Protein AF-0000000087293872 (afdb_homodimer)

Solvent-accessible surface area (backbone atoms only — not comparable to full-atom values): 25822 Å² total; per-residue (Å²): 123,58,27,31,21,39,84,85,69,50,73,40,46,47,68,61,44,57,66,62,68,70,54,38,38,91,85,80,59,54,53,79,64,70,39,76,33,61,66,57,31,50,47,53,62,64,42,61,41,71,44,91,32,37,90,57,72,36,78,54,67,32,31,65,87,52,37,61,60,46,61,48,64,41,80,36,49,49,28,34,50,84,54,85,92,64,75,51,65,32,43,70,72,58,43,56,52,46,38,36,72,76,66,63,32,46,77,46,76,43,51,72,75,38,78,47,78,50,42,74,77,50,65,46,41,35,33,33,71,80,80,57,52,37,32,34,75,47,68,45,82,44,66,72,22,42,28,39,37,50,35,30,56,35,36,82,56,50,76,92,75,57,35,36,35,34,44,29,43,50,70,55,95,54,96,64,50,40,34,42,36,32,35,35,62,43,46,77,38,22,32,83,78,49,80,70,76,75,75,60,59,51,46,50,44,33,70,67,36,71,79,39,87,69,32,44,29,37,38,31,43,34,52,70,89,63,76,75,75,82,123,124,58,26,32,22,40,85,86,68,50,74,41,45,48,67,61,45,58,67,63,68,68,53,39,37,90,86,77,58,53,53,78,64,71,39,77,32,61,65,58,30,50,47,53,63,63,42,60,41,70,44,90,32,36,90,56,71,35,78,53,65,33,32,65,87,52,37,61,60,45,62,47,62,42,82,36,49,48,29,34,49,84,54,84,91,65,74,50,65,32,44,72,73,58,42,54,53,45,38,37,72,77,68,64,32,46,76,46,75,41,50,70,76,38,76,46,78,47,42,72,77,51,64,45,41,34,34,33,72,79,80,57,51,38,31,36,75,48,68,46,82,42,67,73,22,42,28,38,37,51,34,29,56,34,36,83,55,51,77,92,73,57,36,37,33,36,42,29,43,50,72,56,93,54,96,64,50,42,34,44,35,32,35,35,61,42,46,77,38,21,33,81,79,49,82,71,74,74,74,61,58,52,45,50,45,34,71,66,35,72,80,40,87,70,32,44,31,36,39,31,43,35,49,70,90,64,76,76,74,81,123

Organism: Triticum turgidum subsp. durum (NCBI:txid4567)

Sequence (462 aa):
MACVQCPFAHVTCSRCHEEVGDNRCSCCGSGNGYGRNRVVEEFLGRIRFSCRNKVHACEAFLPHHEMREHEQTCRHEPIFCPVPQCGFASRAVALTTHLTLRHHWDTIRFHYDENFRASALTSTIFQSRDDGELFFLDCFSEGRGIALSMICIRPENAREQEFVYELKTPVGNGDRRPWLQMQSTARNTSLRHGLGEKEKVFLLVPKDLPGTEDGNVEVCIRKLGHQRDSVMACVQCPFAHVTCSRCHEEVGDNRCSCCGSGNGYGRNRVVEEFLGRIRFSCRNKVHACEAFLPHHEMREHEQTCRHEPIFCPVPQCGFASRAVALTTHLTLRHHWDTIRFHYDENFRASALTSTIFQSRDDGELFFLDCFSEGRGIALSMICIRPENAREQEFVYELKTPVGNGDRRPWLQMQSTARNTSLRHGLGEKEKVFLLVPKDLPGTEDGNVEVCIRKLGHQRDSV

Radius of gyration: 37.44 Å; Cα contacts (8 Å, |Δi|>4): 923; chains: 2; bounding box: 54×128×73 Å

Nearest PDB structures (foldseek):
  4i7d-assembly1_A  TM=5.547E-01  e=1.057E-09  Homo sapiens
  4x3g-assembly1_A  TM=5.478E-01  e=9.993E-10  Homo sapiens
  4i7c-assembly1_A  TM=5.630E-01  e=1.484E-09  Homo sapiens
  4i7b-assembly2_C  TM=5.675E-01  e=1.484E-09  Homo sapiens
  5yc1-assembly1_B  TM=4.452E-01  e=7.503E-02  Homo sapiens

Foldseek 3Di:
DWWKADPVGDIDHPVVCVVVPQCADPVPRHRDDIDTDVVVVVVLQVQWDFAPLVVQVGPDTHRPVVNVVCNLPPQFQWFAAQDPPPRDITGLVVNVVCCCPVVVAAEAEDAAQDKDKDAPVGRYWYAYPVPGWIKTWDWDDDPQFIWTAMATADGPSDDDWKKKKKKKADDDDDPPADIDMDIDIHHYDSCNVHPPDDDPDTDTDGPPRPRCVRRMIMMHMHTPPDDPPPD/DWWKADPVGDIDHPVVCVVVPQCADPVPRHRDDIDTDVVVVVVLQVQWDFAPLVVQVGGDTHRPVVNVVCNLPPQFQWFAAQDPPPRDITHLVVNVVCCCPVVVAAEAEDAAQDKDKDAPVGRYWYAYPVPGWIKTWDWDDDPQFIWTAMATADGPSDDDWKKKKKKKADDDDDPPADIDMDIDIHHYDSCNVHPPDDDPDTDTDGPPRPRCVRRMIMMHMHTPPDDPPPD

pLDDT: mean 87.46, std 10.84, range [32.12, 98.31]

InterPro domains:
  IPR013010 Zinc finger, SIAH-type [PS51081] (46-104)
  IPR013083 Zinc finger, RING/FYVE/PHD-type [G3DSA:3.30.40.10] (44-99)
  IPR044286 E3 ubiquitin-protein ligase SINA-like, plant [PTHR46632] (4-224)

Structure (mmCIF, N/CA/C/O backbone):
data_AF-0000000087293872-model_v1
#
loop_
_entity.id
_entity.type
_entity.pdbx_description
1 polymer 'SIAH-type domain-containing protein'
#
loop_
_atom_site.group_PDB
_atom_site.id
_atom_site.type_symbol
_atom_site.label_atom_id
_atom_site.label_alt_id
_atom_site.label_comp_id
_atom_site.label_asym_id
_atom_site.label_entity_id
_atom_site.label_seq_id
_atom_site.pdbx_PDB_ins_code
_atom_site.Cartn_x
_atom_site.Cartn_y
_atom_site.Cartn_z
_atom_site.occupancy
_atom_site.B_iso_or_equiv
_atom_site.auth_seq_id
_atom_site.auth_comp_id
_atom_site.auth_asym_id
_atom_site.auth_atom_id
_atom_site.pdbx_PDB_model_num
ATOM 1 N N . MET A 1 1 ? 10.641 50.812 19.375 1 60.75 1 MET A N 1
ATOM 2 C CA . MET A 1 1 ? 11.211 51.25 18.109 1 60.75 1 MET A CA 1
ATOM 3 C C . MET A 1 1 ? 11.539 52.719 18.141 1 60.75 1 MET A C 1
ATOM 5 O O . MET A 1 1 ? 10.719 53.531 18.562 1 60.75 1 MET A O 1
ATOM 9 N N . ALA A 1 2 ? 12.742 53.125 17.984 1 76.12 2 ALA A N 1
ATOM 10 C CA . ALA A 1 2 ? 13.141 54.531 17.953 1 76.12 2 ALA A CA 1
ATOM 11 C C . ALA A 1 2 ? 12.859 55.156 16.594 1 76.12 2 ALA A C 1
ATOM 13 O O . ALA A 1 2 ? 12.992 54.5 15.562 1 76.12 2 ALA A O 1
ATOM 14 N N . CYS A 1 3 ? 12.18 56.25 16.609 1 80.75 3 CYS A N 1
ATOM 15 C CA . CYS A 1 3 ? 11.922 57.031 15.406 1 80.75 3 CYS A CA 1
ATOM 16 C C . CYS A 1 3 ? 12.828 58.25 15.344 1 80.75 3 CYS A C 1
ATOM 18 O O . CYS A 1 3 ? 13.055 58.906 16.359 1 80.75 3 CYS A O 1
ATOM 20 N N . VAL A 1 4 ? 13.445 58.438 14.18 1 80.94 4 VAL A N 1
ATOM 21 C CA . VAL A 1 4 ? 14.305 59.594 13.969 1 80.94 4 VAL A CA 1
ATOM 22 C C . VAL A 1 4 ? 13.633 60.562 12.984 1 80.94 4 VAL A C 1
ATOM 24 O O . VAL A 1 4 ? 12.828 60.156 12.148 1 80.94 4 VAL A O 1
ATOM 27 N N . GLN A 1 5 ? 13.836 61.75 13.281 1 84 5 GLN A N 1
ATOM 28 C CA . GLN A 1 5 ? 13.266 62.812 12.461 1 84 5 GLN A CA 1
ATOM 29 C C . GLN A 1 5 ? 14.352 63.75 11.914 1 84 5 GLN A C 1
ATOM 31 O O . GLN A 1 5 ? 15.289 64.125 12.633 1 84 5 GLN A O 1
ATOM 36 N N . CYS A 1 6 ? 14.242 63.969 10.641 1 81.12 6 CYS A N 1
ATOM 37 C CA . CYS A 1 6 ? 15.172 64.938 10.055 1 81.12 6 CYS A CA 1
ATOM 38 C C . CYS A 1 6 ? 14.727 66.375 10.344 1 81.12 6 CYS A C 1
ATOM 40 O O . CYS A 1 6 ? 13.633 66.562 10.875 1 81.12 6 CYS A O 1
ATOM 42 N N . PRO A 1 7 ? 15.484 67.438 10.07 1 81.69 7 PRO A N 1
ATOM 43 C CA . PRO A 1 7 ? 15.164 68.875 10.391 1 81.69 7 PRO A CA 1
ATOM 44 C C . PRO A 1 7 ? 13.914 69.375 9.672 1 81.69 7 PRO A C 1
ATOM 46 O O . PRO A 1 7 ? 13.312 70.312 10.086 1 81.69 7 PRO A O 1
ATOM 49 N N . PHE A 1 8 ? 13.539 68.562 8.625 1 79.69 8 PHE A N 1
ATOM 50 C CA . PHE A 1 8 ? 12.359 69 7.875 1 79.69 8 PHE A CA 1
ATOM 51 C C . PHE A 1 8 ? 11.141 68.188 8.289 1 79.69 8 PHE A C 1
ATOM 53 O O . PHE A 1 8 ? 10.148 68.125 7.562 1 79.69 8 PHE A O 1
ATOM 60 N N . ALA A 1 9 ? 11.242 67.438 9.398 1 80.38 9 ALA A N 1
ATOM 61 C CA . ALA A 1 9 ? 10.148 66.812 10.133 1 80.38 9 ALA A CA 1
ATOM 62 C C . ALA A 1 9 ? 9.75 65.438 9.492 1 80.38 9 ALA A C 1
ATOM 64 O O . ALA A 1 9 ? 8.648 64.938 9.727 1 80.38 9 ALA A O 1
ATOM 65 N N . HIS A 1 10 ? 10.633 64.938 8.617 1 80.12 10 HIS A N 1
ATOM 66 C CA . HIS A 1 10 ? 10.375 63.594 8.148 1 80.12 10 HIS A CA 1
ATOM 67 C C . HIS A 1 10 ? 10.797 62.562 9.195 1 80.12 10 HIS A C 1
ATOM 69 O O . HIS A 1 10 ? 11.859 62.688 9.805 1 80.12 10 HIS A O 1
ATOM 75 N N . VAL A 1 11 ? 9.82 61.625 9.406 1 80.56 11 VAL A N 1
ATOM 76 C CA . VAL A 1 11 ? 10.078 60.625 10.438 1 80.56 11 VAL A CA 1
ATOM 77 C C . VAL A 1 11 ? 10.328 59.25 9.797 1 80.56 11 VAL A C 1
ATOM 79 O O . VAL A 1 11 ? 9.703 58.906 8.797 1 80.56 11 VAL A O 1
ATOM 82 N N . THR A 1 12 ? 11.359 58.625 10.25 1 77.88 12 THR A N 1
ATOM 83 C CA . THR A 1 12 ? 11.664 57.25 9.844 1 77.88 12 THR A CA 1
ATOM 84 C C . THR A 1 12 ? 12.102 56.406 11.039 1 77.88 12 THR A C 1
ATOM 86 O O . THR A 1 12 ? 12.531 56.938 12.062 1 77.88 12 THR A O 1
ATOM 89 N N . CYS A 1 13 ? 11.719 55.188 11 1 77.19 13 CYS A N 1
ATOM 90 C CA . CYS A 1 13 ? 12.164 54.312 12.086 1 77.19 13 CYS A CA 1
ATOM 91 C C . CYS A 1 13 ? 13.68 54.156 12.062 1 77.19 13 CYS A C 1
ATOM 93 O O . CYS A 1 13 ? 14.312 54.344 11.016 1 77.19 13 CYS A O 1
ATOM 95 N N . SER A 1 14 ? 14.242 53.938 13.281 1 76.56 14 SER A N 1
ATOM 96 C CA . SER A 1 14 ? 15.695 53.875 13.422 1 76.56 14 SER A CA 1
ATOM 97 C C . SER A 1 14 ? 16.281 52.781 12.555 1 76.56 14 SER A C 1
ATOM 99 O O . SER A 1 14 ? 17.375 52.938 12.008 1 76.56 14 SER A O 1
ATOM 101 N N . ARG A 1 15 ? 15.469 51.812 12.367 1 76 15 ARG A N 1
ATOM 102 C CA . ARG A 1 15 ? 15.984 50.688 11.594 1 76 15 ARG A CA 1
ATOM 103 C C . ARG A 1 15 ? 16.078 51.031 10.109 1 76 15 ARG A C 1
ATOM 105 O O . ARG A 1 15 ? 17.094 50.75 9.469 1 76 15 ARG A O 1
ATOM 112 N N . CYS A 1 16 ? 15.133 51.625 9.625 1 73 16 CYS A N 1
ATOM 113 C CA . CYS A 1 16 ? 15.125 52 8.219 1 73 16 CYS A CA 1
ATOM 114 C C . CYS A 1 16 ? 16.125 53.125 7.957 1 73 16 CYS A C 1
ATOM 116 O O . CYS A 1 16 ? 16.734 53.188 6.891 1 73 16 CYS A O 1
ATOM 118 N N . HIS A 1 17 ? 16.297 53.938 8.93 1 76.56 17 HIS A N 1
ATOM 119 C CA . HIS A 1 17 ? 17.25 55.031 8.789 1 76.56 17 HIS A CA 1
ATOM 120 C C . HIS A 1 17 ? 18.672 54.5 8.641 1 76.56 17 HIS A C 1
ATOM 122 O O . HIS A 1 17 ? 19.469 55 7.855 1 76.56 17 HIS A O 1
ATOM 128 N N . GLU A 1 18 ? 18.875 53.375 9.344 1 75.88 18 GLU A N 1
ATOM 129 C CA . GLU A 1 18 ? 20.203 52.781 9.297 1 75.88 18 GLU A CA 1
ATOM 130 C C . GLU A 1 18 ? 20.438 52.094 7.961 1 75.88 18 GLU A C 1
ATOM 132 O O . GLU A 1 18 ? 21.578 52.062 7.469 1 75.88 18 GLU A O 1
ATOM 137 N N . GLU A 1 19 ? 19.453 51.688 7.41 1 74.19 19 GLU A N 1
ATOM 138 C CA . GLU A 1 19 ? 19.578 50.938 6.168 1 74.19 19 GLU A CA 1
ATOM 139 C C . GLU A 1 19 ? 19.875 51.875 4.988 1 74.19 19 GLU A C 1
ATOM 141 O O . GLU A 1 19 ? 20.5 51.469 4.012 1 74.19 19 GLU A O 1
ATOM 146 N N . VAL A 1 20 ? 19.469 53 5.043 1 71.94 20 VAL A N 1
ATOM 147 C CA . VAL A 1 20 ? 19.656 53.969 3.945 1 71.94 20 VAL A CA 1
ATOM 148 C C . VAL A 1 20 ? 21.109 54.469 3.941 1 71.94 20 VAL A C 1
ATOM 150 O O . VAL A 1 20 ? 21.641 54.844 2.893 1 71.94 20 VAL A O 1
ATOM 153 N N . GLY A 1 21 ? 22 53.969 4.672 1 67.19 21 GLY A N 1
ATOM 154 C CA . GLY A 1 21 ? 23.453 54 4.746 1 67.19 21 GLY A CA 1
ATOM 155 C C . GLY A 1 21 ? 24 55.438 4.84 1 67.19 21 GLY A C 1
ATOM 156 O O . GLY A 1 21 ? 25.078 55.656 5.391 1 67.19 21 GLY A O 1
ATOM 157 N N . ASP A 1 22 ? 23.406 56.375 4.098 1 70.31 22 ASP A N 1
ATOM 158 C CA . ASP A 1 22 ? 24.094 57.656 3.996 1 70.31 22 ASP A CA 1
ATOM 159 C C . ASP A 1 22 ? 23.562 58.656 5.039 1 70.31 22 ASP A C 1
ATOM 161 O O . ASP A 1 22 ? 23.906 59.844 5 1 70.31 22 ASP A O 1
ATOM 165 N N . ASN A 1 23 ? 22.859 58.312 6.082 1 71.56 23 ASN A N 1
ATOM 166 C CA . ASN A 1 23 ? 22.281 59.125 7.141 1 71.56 23 ASN A CA 1
ATOM 167 C C . ASN A 1 23 ? 21.484 60.281 6.566 1 71.56 23 ASN A C 1
ATOM 169 O O . ASN A 1 23 ? 21.5 61.406 7.113 1 71.56 23 ASN A O 1
ATOM 173 N N . ARG A 1 24 ? 20.938 60.094 5.352 1 78.19 24 ARG A N 1
ATOM 174 C CA . ARG A 1 24 ? 20.078 61.094 4.742 1 78.19 24 ARG A CA 1
ATOM 175 C C . ARG A 1 24 ? 18.625 60.688 4.82 1 78.19 24 ARG A C 1
ATOM 177 O O . ARG A 1 24 ? 18.297 59.5 4.895 1 78.19 24 ARG A O 1
ATOM 184 N N . CYS A 1 25 ? 17.828 61.75 4.938 1 77.44 25 CYS A N 1
ATOM 185 C CA . CYS A 1 25 ? 16.391 61.5 4.93 1 77.44 25 CYS A CA 1
ATOM 186 C C . CYS A 1 25 ? 15.93 60.969 3.58 1 77.44 25 CYS A C 1
ATOM 188 O O . CYS A 1 25 ? 16.234 61.531 2.537 1 77.44 25 CYS A O 1
ATOM 190 N N . SER A 1 26 ? 15.328 59.875 3.441 1 75.88 26 SER A N 1
ATOM 191 C CA . SER A 1 26 ? 14.875 59.219 2.213 1 75.88 26 SER A CA 1
ATOM 192 C C . SER A 1 26 ? 13.789 60.062 1.525 1 75.88 26 SER A C 1
ATOM 194 O O . SER A 1 26 ? 13.547 59.875 0.329 1 75.88 26 SER A O 1
ATOM 196 N N . CYS A 1 27 ? 13.234 60.906 2.256 1 75.06 27 CYS A N 1
ATOM 197 C CA . CYS A 1 27 ? 12.141 61.688 1.708 1 75.06 27 CYS A CA 1
ATOM 198 C C . CYS A 1 27 ? 12.656 63 1.155 1 75.06 27 CYS A C 1
ATOM 200 O O . CYS A 1 27 ? 12.266 63.438 0.06 1 75.06 27 CYS A O 1
ATOM 202 N N . CYS A 1 28 ? 13.617 63.75 1.868 1 77.62 28 CYS A N 1
ATOM 203 C CA . CYS A 1 28 ? 14.008 65.062 1.441 1 77.62 28 CYS A CA 1
ATOM 204 C C . CYS A 1 28 ? 15.5 65.125 1.152 1 77.62 28 CYS A C 1
ATOM 206 O O . CYS A 1 28 ? 15.992 66.188 0.651 1 77.62 28 CYS A O 1
ATOM 208 N N . GLY A 1 29 ? 16.219 64.062 1.515 1 79.25 29 GLY A N 1
ATOM 209 C CA . GLY A 1 29 ? 17.641 64 1.206 1 79.25 29 GLY A CA 1
ATOM 210 C C . GLY A 1 29 ? 18.5 64.75 2.203 1 79.25 29 GLY A C 1
ATOM 211 O O . GLY A 1 29 ? 19.719 64.875 2.025 1 79.25 29 GLY A O 1
ATOM 212 N N . SER A 1 30 ? 17.938 65.312 3.16 1 75.56 30 SER A N 1
ATOM 213 C CA . SER A 1 30 ? 18.719 66.125 4.125 1 75.56 30 SER A CA 1
ATOM 214 C C . SER A 1 30 ? 19.672 65.188 4.914 1 75.56 30 SER A C 1
ATOM 216 O O . SER A 1 30 ? 19.328 64.062 5.227 1 75.56 30 SER A O 1
ATOM 218 N N . GLY A 1 31 ? 20.922 65.312 5.07 1 69.94 31 GLY A N 1
ATOM 219 C CA . GLY A 1 31 ? 21.938 64.5 5.66 1 69.94 31 GLY A CA 1
ATOM 220 C C . GLY A 1 31 ? 22.094 64.688 7.156 1 69.94 31 GLY A C 1
ATOM 221 O O . GLY A 1 31 ? 22.406 63.719 7.883 1 69.94 31 GLY A O 1
ATOM 222 N N . ASN A 1 32 ? 22.344 65.875 7.723 1 68.81 32 ASN A N 1
ATOM 223 C CA . ASN A 1 32 ? 22.781 66.125 9.094 1 68.81 32 ASN A CA 1
ATOM 224 C C . ASN A 1 32 ? 21.625 66.625 9.969 1 68.81 32 ASN A C 1
ATOM 226 O O . ASN A 1 32 ? 20.656 67.188 9.461 1 68.81 32 ASN A O 1
ATOM 230 N N . GLY A 1 33 ? 21.516 66.062 11.352 1 70.75 33 GLY A N 1
ATOM 231 C CA . GLY A 1 33 ? 20.625 66.625 12.352 1 70.75 33 GLY A CA 1
ATOM 232 C C . GLY A 1 33 ? 19.469 65.688 12.703 1 70.75 33 GLY A C 1
ATOM 233 O O . GLY A 1 33 ? 18.359 66.125 13 1 70.75 33 GLY A O 1
ATOM 234 N N . TYR A 1 34 ? 19.719 64.5 12.625 1 73.88 34 TYR A N 1
ATOM 235 C CA . TYR A 1 34 ? 18.656 63.562 13.023 1 73.88 34 TYR A CA 1
ATOM 236 C C . TYR A 1 34 ? 18.531 63.469 14.539 1 73.88 34 TYR A C 1
ATOM 238 O O . TYR A 1 34 ? 19.547 63.406 15.242 1 73.88 34 TYR A O 1
ATOM 246 N N . GLY A 1 35 ? 17.328 63.812 15.031 1 79.62 35 GLY A N 1
ATOM 247 C CA . GLY A 1 35 ? 17.031 63.594 16.438 1 79.62 35 GLY A CA 1
ATOM 248 C C . GLY A 1 35 ? 15.938 62.562 16.656 1 79.62 35 GLY A C 1
ATOM 249 O O . GLY A 1 35 ? 15.148 62.281 15.75 1 79.62 35 GLY A O 1
ATOM 250 N N . ARG A 1 36 ? 16.109 61.969 17.75 1 81.56 36 ARG A N 1
ATOM 251 C CA . ARG A 1 36 ? 15.062 61.031 18.156 1 81.56 36 ARG A CA 1
ATOM 252 C C . ARG A 1 36 ? 13.734 61.75 18.375 1 81.56 36 ARG A C 1
ATOM 254 O O . ARG A 1 36 ? 13.703 62.812 18.984 1 81.56 36 ARG A O 1
ATOM 261 N N . ASN A 1 37 ? 12.758 61.344 17.672 1 77.25 37 ASN A N 1
ATOM 262 C CA . ASN A 1 37 ? 11.43 61.906 17.875 1 77.25 37 ASN A CA 1
ATOM 263 C C . ASN A 1 37 ? 10.633 61.094 18.891 1 77.25 37 ASN A C 1
ATOM 265 O O . ASN A 1 37 ? 9.945 60.156 18.531 1 77.25 37 ASN A O 1
ATOM 269 N N . ARG A 1 38 ? 10.664 61.469 20.078 1 79.69 38 ARG A N 1
ATOM 270 C CA . ARG A 1 38 ? 10.016 60.75 21.188 1 79.69 38 ARG A CA 1
ATOM 271 C C . ARG A 1 38 ? 8.5 60.906 21.094 1 79.69 38 ARG A C 1
ATOM 273 O O . ARG A 1 38 ? 7.77 60 21.547 1 79.69 38 ARG A O 1
ATOM 280 N N . VAL A 1 39 ? 8.102 61.969 20.562 1 74.75 39 VAL A N 1
ATOM 281 C CA . VAL A 1 39 ? 6.66 62.188 20.438 1 74.75 39 VAL A CA 1
ATOM 282 C C . VAL A 1 39 ? 6.059 61.125 19.516 1 74.75 39 VAL A C 1
ATOM 284 O O . VAL A 1 39 ? 5.055 60.5 19.844 1 74.75 39 VAL A O 1
ATOM 287 N N . VAL A 1 40 ? 6.719 60.969 18.375 1 72.62 40 VAL A N 1
ATOM 288 C CA . VAL A 1 40 ? 6.242 59.969 17.422 1 72.62 40 VAL A CA 1
ATOM 289 C C . VAL A 1 40 ? 6.363 58.562 18.031 1 72.62 40 VAL A C 1
ATOM 291 O O . VAL A 1 40 ? 5.469 57.719 17.875 1 72.62 40 VAL A O 1
ATOM 294 N N . GLU A 1 41 ? 7.465 58.406 18.688 1 73.75 41 GLU A N 1
ATOM 295 C CA . GLU A 1 41 ? 7.641 57.125 19.359 1 73.75 41 GLU A CA 1
ATOM 296 C C . GLU A 1 41 ? 6.531 56.875 20.391 1 73.75 41 GLU A C 1
ATOM 298 O O . GLU A 1 41 ? 5.996 55.781 20.484 1 73.75 41 GLU A O 1
ATOM 303 N N . GLU A 1 42 ? 6.254 57.844 21.125 1 73.19 42 GLU A N 1
ATOM 304 C CA . GLU A 1 42 ? 5.18 57.75 22.109 1 73.19 42 GLU A CA 1
ATOM 305 C C . GLU A 1 42 ? 3.828 57.531 21.422 1 73.19 42 GLU A C 1
ATOM 307 O O . GLU A 1 42 ? 3.008 56.75 21.906 1 73.19 42 GLU A O 1
ATOM 312 N N . PHE A 1 43 ? 3.707 58.25 20.312 1 71 43 PHE A N 1
ATOM 313 C CA . PHE A 1 43 ? 2.465 58.125 19.562 1 71 43 PHE A CA 1
ATOM 314 C C . PHE A 1 43 ? 2.32 56.719 19.016 1 71 43 PHE A C 1
ATOM 316 O O . PHE A 1 43 ? 1.259 56.094 19.141 1 71 43 PHE A O 1
ATOM 323 N N . LEU A 1 44 ? 3.35 56.281 18.391 1 70.56 44 LEU A N 1
ATOM 324 C CA . LEU A 1 44 ? 3.316 54.906 17.828 1 70.56 44 LEU A CA 1
ATOM 325 C C . LEU A 1 44 ? 3.143 53.875 18.938 1 70.56 44 LEU A C 1
ATOM 327 O O . LEU A 1 44 ? 2.498 52.844 18.734 1 70.56 44 LEU A O 1
ATOM 331 N N . GLY A 1 45 ? 3.801 54.156 19.984 1 68.62 45 GLY A N 1
ATOM 332 C CA . GLY A 1 45 ? 3.646 53.312 21.156 1 68.62 45 GLY A CA 1
ATOM 333 C C . GLY A 1 45 ? 2.232 53.281 21.703 1 68.62 45 GLY A C 1
ATOM 334 O O . GLY A 1 45 ? 1.839 52.344 22.391 1 68.62 45 GLY A O 1
ATOM 335 N N . ARG A 1 46 ? 1.534 54.344 21.375 1 72.75 46 ARG A N 1
ATOM 336 C CA . ARG A 1 46 ? 0.168 54.469 21.875 1 72.75 46 ARG A CA 1
ATOM 337 C C . ARG A 1 46 ? -0.834 53.906 20.875 1 72.75 46 ARG A C 1
ATOM 339 O O . ARG A 1 46 ? -1.964 53.562 21.234 1 72.75 46 ARG A O 1
ATOM 346 N N . ILE A 1 47 ? -0.284 53.812 19.609 1 79.69 47 ILE A N 1
ATOM 347 C CA . ILE A 1 47 ? -1.189 53.25 18.609 1 79.69 47 ILE A CA 1
ATOM 348 C C . ILE A 1 47 ? -1.359 51.75 18.859 1 79.69 47 ILE A C 1
ATOM 350 O O . ILE A 1 47 ? -0.38 51.062 19.094 1 79.69 47 ILE A O 1
ATOM 354 N N . ARG A 1 48 ? -2.564 51.312 19.062 1 85.69 48 ARG A N 1
ATOM 355 C CA . ARG A 1 48 ? -2.904 49.906 19.281 1 85.69 48 ARG A CA 1
ATOM 356 C C . ARG A 1 48 ? -3.607 49.312 18.062 1 85.69 48 ARG A C 1
ATOM 358 O O . ARG A 1 48 ? -4.285 50.031 17.328 1 85.69 48 ARG A O 1
ATOM 365 N N . PHE A 1 49 ? -3.217 48.156 17.75 1 86.75 49 PHE A N 1
ATOM 366 C CA . PHE A 1 49 ? -3.795 47.438 16.625 1 86.75 49 PHE A CA 1
ATOM 367 C C . PHE A 1 49 ? -4.574 46.219 17.109 1 86.75 49 PHE A C 1
ATOM 369 O O . PHE A 1 49 ? -4.266 45.656 18.156 1 86.75 49 PHE A O 1
ATOM 376 N N . SER A 1 50 ? -5.562 45.844 16.297 1 90.31 50 SER A N 1
ATOM 377 C CA . SER A 1 50 ? -6.289 44.625 16.578 1 90.31 50 SER A CA 1
ATOM 378 C C . SER A 1 50 ? -5.578 43.406 15.961 1 90.31 50 SER A C 1
ATOM 380 O O . SER A 1 50 ? -4.922 43.531 14.93 1 90.31 50 SER A O 1
ATOM 382 N N . CYS A 1 51 ? -5.711 42.312 16.672 1 90.25 51 CYS A N 1
ATOM 383 C CA . CYS A 1 51 ? -5.219 41.031 16.156 1 90.25 51 CYS A CA 1
ATOM 384 C C . CYS A 1 51 ? -5.898 40.688 14.836 1 90.25 51 CYS A C 1
ATOM 386 O O . CYS A 1 51 ? -7.086 40.938 14.648 1 90.25 51 CYS A O 1
ATOM 388 N N . ARG A 1 52 ? -5.176 40.094 13.914 1 85.75 52 ARG A N 1
ATOM 389 C CA . ARG A 1 52 ? -5.738 39.625 12.648 1 85.75 52 ARG A CA 1
ATOM 390 C C . ARG A 1 52 ? -6.883 38.625 12.898 1 85.75 52 ARG A C 1
ATOM 392 O O . ARG A 1 52 ? -7.754 38.469 12.039 1 85.75 52 ARG A O 1
ATOM 399 N N . ASN A 1 53 ? -6.93 38.031 14.055 1 87.88 53 ASN A N 1
ATOM 400 C CA . ASN A 1 53 ? -7.953 37.031 14.398 1 87.88 53 ASN A CA 1
ATOM 401 C C . ASN A 1 53 ? -9.133 37.688 15.117 1 87.88 53 ASN A C 1
ATOM 403 O O . ASN A 1 53 ? -9.898 37 15.797 1 87.88 53 ASN A O 1
ATOM 407 N N . LYS A 1 54 ? -9.133 38.938 14.977 1 87.06 54 LYS A N 1
ATOM 408 C CA . LYS A 1 54 ? -10.297 39.625 15.523 1 87.06 54 LYS A CA 1
ATOM 409 C C . LYS A 1 54 ? -11.594 39.062 14.977 1 87.06 54 LYS A C 1
ATOM 411 O O . LYS A 1 54 ? -12.57 38.906 1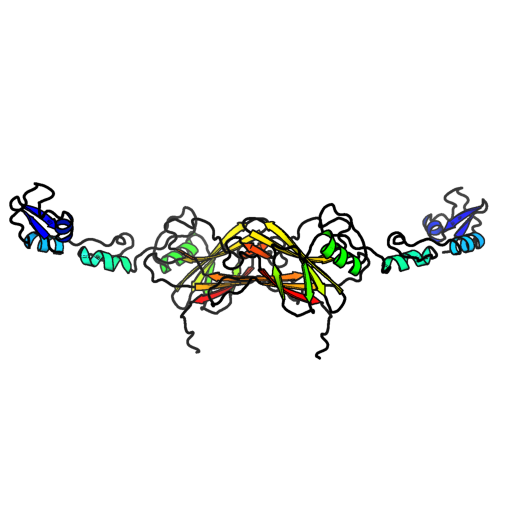5.711 1 87.06 54 LYS A O 1
ATOM 416 N N . VAL A 1 55 ? -11.609 38.75 13.742 1 82.94 55 VAL A N 1
ATOM 417 C CA . VAL A 1 55 ? -12.766 38.188 13.07 1 82.94 55 VAL A CA 1
ATOM 418 C C . VAL A 1 55 ? -13.117 36.844 13.688 1 82.94 55 VAL A C 1
ATOM 420 O O . VAL A 1 55 ? -14.234 36.344 13.531 1 82.94 55 VAL A O 1
ATOM 423 N N . HIS A 1 56 ? -12.25 36.219 14.375 1 84.44 56 HIS A N 1
ATOM 424 C CA . HIS A 1 56 ? -12.469 34.969 15.07 1 84.44 56 HIS A CA 1
ATOM 425 C C . HIS A 1 56 ? -12.539 35.156 16.578 1 84.44 56 HIS A C 1
ATOM 427 O O . HIS A 1 56 ? -12.117 34.312 17.344 1 84.44 56 HIS A O 1
ATOM 433 N N . ALA A 1 57 ? -12.758 36.312 17.016 1 81.25 57 ALA A N 1
ATOM 434 C CA . ALA A 1 57 ? -13.164 36.656 18.375 1 81.25 57 ALA A CA 1
ATOM 435 C C . ALA A 1 57 ? -11.945 36.938 19.25 1 81.25 57 ALA A C 1
ATOM 437 O O . ALA A 1 57 ? -12.016 36.844 20.484 1 81.25 57 ALA A O 1
ATOM 438 N N . CYS A 1 58 ? -10.758 37.094 18.531 1 88.31 58 CYS A N 1
ATOM 439 C CA . CYS A 1 58 ? -9.641 37.594 19.359 1 88.31 58 CYS A CA 1
ATOM 440 C C . CYS A 1 58 ? -9.852 39.031 19.75 1 88.31 58 CYS A C 1
ATOM 442 O O . CYS A 1 58 ? -10.109 39.906 18.906 1 88.31 58 CYS A O 1
ATOM 444 N N . GLU A 1 59 ? -9.641 39.438 20.938 1 90.19 59 GLU A N 1
ATOM 445 C CA . GLU A 1 59 ? -9.914 40.781 21.438 1 90.19 59 GLU A CA 1
ATOM 446 C C . GLU A 1 59 ? -8.617 41.531 21.75 1 90.19 59 GLU A C 1
ATOM 448 O O . GLU A 1 59 ? -8.648 42.625 22.312 1 90.19 59 GLU A O 1
ATOM 453 N N . ALA A 1 60 ? -7.621 40.875 21.328 1 89.44 60 ALA A N 1
ATOM 454 C CA . ALA A 1 60 ? -6.336 41.5 21.625 1 89.44 60 ALA A CA 1
ATOM 455 C C . ALA A 1 60 ? -6.203 42.844 20.922 1 89.44 60 ALA A C 1
ATOM 457 O O . ALA A 1 60 ? -6.566 42.969 19.75 1 89.44 60 ALA A O 1
ATOM 458 N N . PHE A 1 61 ? -5.848 43.844 21.562 1 90.31 61 PHE A N 1
ATOM 459 C CA . PHE A 1 61 ? -5.566 45.188 21.109 1 90.31 61 PHE A CA 1
ATOM 460 C C . PHE A 1 61 ? -4.234 45.688 21.672 1 90.31 61 PHE A C 1
ATOM 462 O O . PHE A 1 61 ? -4.168 46.156 22.797 1 90.31 61 PHE A O 1
ATOM 469 N N . LEU A 1 62 ? -3.256 45.5 20.875 1 88.94 62 LEU A N 1
ATOM 470 C CA . LEU A 1 62 ? -1.889 45.656 21.359 1 88.94 62 LEU A CA 1
ATOM 471 C C . LEU A 1 62 ? -1.098 46.594 20.469 1 88.94 62 LEU A C 1
ATOM 473 O O . LEU A 1 62 ? -1.49 46.844 19.328 1 88.94 62 LEU A O 1
ATOM 477 N N . PRO A 1 63 ? -0.065 47.094 21.094 1 83.94 63 PRO A N 1
ATOM 478 C CA . PRO A 1 63 ? 0.855 47.844 20.234 1 83.94 63 PRO A CA 1
ATOM 479 C C . PRO A 1 63 ? 1.507 46.969 19.156 1 83.94 63 PRO A C 1
ATOM 481 O O . PRO A 1 63 ? 1.525 45.75 19.281 1 83.94 63 PRO A O 1
ATOM 484 N N . HIS A 1 64 ? 1.989 47.625 18.172 1 78.62 64 HIS A N 1
ATOM 485 C CA . HIS A 1 64 ? 2.506 46.938 16.984 1 78.62 64 HIS A CA 1
ATOM 486 C C . HIS A 1 64 ? 3.604 45.938 17.359 1 78.62 64 HIS A C 1
ATOM 488 O O . HIS A 1 64 ? 3.641 44.844 16.844 1 78.62 64 HIS A O 1
ATOM 494 N N . HIS A 1 65 ? 4.492 46.344 18.234 1 77.62 65 HIS A N 1
ATOM 495 C CA . HIS A 1 65 ? 5.652 45.5 18.562 1 77.62 65 HIS A CA 1
ATOM 496 C C . HIS A 1 65 ? 5.242 44.281 19.344 1 77.62 65 HIS A C 1
ATOM 498 O O . HIS A 1 65 ? 5.953 43.25 19.328 1 77.62 65 HIS A O 1
ATOM 504 N N . GLU A 1 66 ? 4.07 44.312 19.969 1 86.69 66 GLU A N 1
ATOM 505 C CA . GLU A 1 66 ? 3.568 43.156 20.719 1 86.69 66 GLU A CA 1
ATOM 506 C C . GLU A 1 66 ? 2.643 42.281 19.859 1 86.69 66 GLU A C 1
ATOM 508 O O . GLU A 1 66 ? 2.416 41.125 20.172 1 86.69 66 GLU A O 1
ATOM 513 N N . MET A 1 67 ? 2.16 42.938 18.828 1 87 67 MET A N 1
ATOM 514 C CA . MET A 1 67 ? 1.143 42.25 18.031 1 87 67 MET A CA 1
ATOM 515 C C . MET A 1 67 ? 1.735 41.062 17.281 1 87 67 MET A C 1
ATOM 517 O O . MET A 1 67 ? 1.122 40 17.219 1 87 67 MET A O 1
ATOM 521 N N . ARG A 1 68 ? 2.908 41.188 16.766 1 85.06 68 ARG A N 1
ATOM 522 C CA . ARG A 1 68 ? 3.555 40.094 16.031 1 85.06 68 ARG A CA 1
ATOM 523 C C . ARG A 1 68 ? 3.725 38.875 16.906 1 85.06 68 ARG A C 1
ATOM 525 O O . ARG A 1 68 ? 3.395 37.75 16.5 1 85.06 68 ARG A O 1
ATOM 532 N N . GLU A 1 69 ? 4.168 39.156 18.031 1 88.19 69 GLU A N 1
ATOM 533 C CA . GLU A 1 69 ? 4.352 38.031 18.969 1 88.19 69 GLU A CA 1
ATOM 534 C C . GLU A 1 69 ? 3.014 37.406 19.359 1 88.19 69 GLU A C 1
ATOM 536 O O . GLU A 1 69 ? 2.893 36.188 19.422 1 88.19 69 GLU A O 1
ATOM 541 N N . HIS A 1 70 ? 2.059 38.219 19.625 1 88.94 70 HIS A N 1
ATOM 542 C CA . HIS A 1 70 ? 0.725 37.75 19.969 1 88.94 70 HIS A CA 1
ATOM 543 C C . HIS A 1 70 ? 0.156 36.875 18.859 1 88.94 70 HIS A C 1
ATOM 545 O O . HIS A 1 70 ? -0.317 35.75 19.109 1 88.94 70 HIS A O 1
ATOM 551 N N . GLU A 1 71 ? 0.282 37.344 17.656 1 87.12 71 GLU A N 1
ATOM 552 C CA . GLU A 1 71 ? -0.328 36.656 16.531 1 87.12 71 GLU A CA 1
ATOM 553 C C . GLU A 1 71 ? 0.331 35.281 16.281 1 87.12 71 GLU A C 1
ATOM 555 O O . GLU A 1 71 ? -0.31 34.375 15.781 1 87.12 71 GLU A O 1
ATOM 560 N N . GLN A 1 72 ? 1.529 35.188 16.703 1 86.06 72 GLN A N 1
ATOM 561 C CA . GLN A 1 72 ? 2.248 33.938 16.531 1 86.06 72 GLN A CA 1
ATOM 562 C C . GLN A 1 72 ? 1.72 32.875 17.5 1 86.06 72 GLN A C 1
ATOM 564 O O . GLN A 1 72 ? 1.9 31.688 17.281 1 86.06 72 GLN A O 1
ATOM 569 N N . THR A 1 73 ? 0.992 33.312 18.469 1 85.31 73 THR A N 1
ATOM 570 C CA . THR A 1 73 ? 0.54 32.375 19.484 1 85.31 73 THR A CA 1
ATOM 571 C C . THR A 1 73 ? -0.948 32.562 19.766 1 85.31 73 THR A C 1
ATOM 573 O O . THR A 1 73 ? -1.455 32.062 20.781 1 85.31 73 THR A O 1
ATOM 576 N N . CYS A 1 74 ? -1.559 33.312 18.922 1 87.31 74 CYS A N 1
ATOM 577 C CA . CYS A 1 74 ? -2.959 33.656 19.156 1 87.31 74 CYS A CA 1
ATOM 578 C C . CYS A 1 74 ? -3.824 32.406 19.172 1 87.31 74 CYS A C 1
ATOM 580 O O . CYS A 1 74 ? -3.834 31.641 18.219 1 87.31 74 CYS A O 1
ATOM 582 N N . ARG A 1 75 ? -4.562 32.125 20.109 1 84.5 75 ARG A N 1
ATOM 583 C CA . ARG A 1 75 ? -5.41 30.953 20.281 1 84.5 75 ARG A CA 1
ATOM 584 C C . ARG A 1 75 ? -6.613 31.016 19.344 1 84.5 75 ARG A C 1
ATOM 586 O O . ARG A 1 75 ? -7.316 30.016 19.172 1 84.5 75 ARG A O 1
ATOM 593 N N . HIS A 1 76 ? -6.742 32.188 18.766 1 86.5 76 HIS A N 1
ATOM 594 C CA . HIS A 1 76 ? -7.902 32.344 17.891 1 86.5 76 HIS A CA 1
ATOM 595 C C . HIS A 1 76 ? -7.543 32.094 16.438 1 86.5 76 HIS A C 1
ATOM 597 O O . HIS A 1 76 ? -8.367 32.281 15.547 1 86.5 76 HIS A O 1
ATOM 603 N N . GLU A 1 77 ? -6.309 31.688 16.297 1 88.81 77 GLU A N 1
ATOM 604 C CA . GLU A 1 77 ? -5.945 31.297 14.938 1 88.81 77 GLU A CA 1
ATOM 605 C C . GLU A 1 77 ? -6.875 30.203 14.406 1 88.81 77 GLU A C 1
ATOM 607 O O . GLU A 1 77 ? -7.047 29.156 15.039 1 88.81 77 GLU A O 1
ATOM 612 N N . PRO A 1 78 ? -7.477 30.422 13.234 1 90.5 78 PRO A N 1
ATOM 613 C CA . PRO A 1 78 ? -8.539 29.516 12.805 1 90.5 78 PRO A CA 1
ATOM 614 C C . PRO A 1 78 ? -8 28.266 12.117 1 90.5 78 PRO A C 1
ATOM 616 O O . PRO A 1 78 ? -6.867 28.266 11.633 1 90.5 78 PRO A O 1
ATOM 619 N N . ILE A 1 79 ? -8.758 27.266 12.195 1 94.5 79 ILE A N 1
ATOM 620 C CA . ILE A 1 79 ? -8.672 26.094 11.328 1 94.5 79 ILE A CA 1
ATOM 621 C C . ILE A 1 79 ? -9.914 26.016 10.445 1 94.5 79 ILE A C 1
ATOM 623 O O . ILE A 1 79 ? -10.945 26.641 10.75 1 94.5 79 ILE A O 1
ATOM 627 N N . PHE A 1 80 ? -9.805 25.359 9.32 1 94.69 80 PHE A N 1
ATOM 628 C CA . PHE A 1 80 ? -10.852 25.438 8.312 1 94.69 80 PHE A CA 1
ATOM 629 C C . PHE A 1 80 ? -11.492 24.078 8.094 1 94.69 80 PHE A C 1
ATOM 631 O O . PHE A 1 80 ? -10.852 23.047 8.289 1 94.69 80 PHE A O 1
ATOM 638 N N . CYS A 1 81 ? -12.781 24.125 7.715 1 96.25 81 CYS A N 1
ATOM 639 C CA . CYS A 1 81 ? -13.547 22.922 7.395 1 96.25 81 CYS A CA 1
ATOM 640 C C . CYS A 1 81 ? -12.938 22.188 6.207 1 96.25 81 CYS A C 1
ATOM 642 O O . CYS A 1 81 ? -12.625 22.797 5.184 1 96.25 81 CYS A O 1
ATOM 644 N N . PRO A 1 82 ? -12.75 20.859 6.352 1 94.88 82 PRO A N 1
ATOM 645 C CA . PRO A 1 82 ? -12.109 20.109 5.273 1 94.88 82 PRO A CA 1
ATOM 646 C C . PRO A 1 82 ? -13.055 19.844 4.102 1 94.88 82 PRO A C 1
ATOM 648 O O . PRO A 1 82 ? -12.617 19.359 3.053 1 94.88 82 PRO A O 1
ATOM 651 N N . VAL A 1 83 ? -14.32 20.047 4.258 1 94.38 83 VAL A N 1
ATOM 652 C CA . VAL A 1 83 ? -15.289 19.797 3.195 1 94.38 83 VAL A CA 1
ATOM 653 C C . VAL A 1 83 ? -15.133 20.844 2.102 1 94.38 83 VAL A C 1
ATOM 655 O O . VAL A 1 83 ? -15.172 22.047 2.381 1 94.38 83 VAL A O 1
ATOM 658 N N . PRO A 1 84 ? -15.023 20.344 0.917 1 89.38 84 PRO A N 1
ATOM 659 C CA . PRO A 1 84 ? -14.797 21.281 -0.184 1 89.38 84 PRO A CA 1
ATOM 660 C C . PRO A 1 84 ? -15.891 22.344 -0.281 1 89.38 84 PRO A C 1
ATOM 662 O O . PRO A 1 84 ? -17.078 22.031 -0.132 1 89.38 84 PRO A O 1
ATOM 665 N N . GLN A 1 85 ? -15.523 23.594 -0.468 1 89 85 GLN A N 1
ATOM 666 C CA . GLN A 1 85 ? -16.375 24.75 -0.772 1 89 85 GLN A CA 1
ATOM 667 C C . GLN A 1 85 ? -17.156 25.203 0.459 1 89 85 GLN A C 1
ATOM 669 O O . GLN A 1 85 ? -18.016 26.078 0.367 1 89 85 GLN A O 1
ATOM 674 N N . CYS A 1 86 ? -17.094 24.578 1.59 1 92.31 86 CYS A N 1
ATOM 675 C CA . CYS A 1 86 ? -17.781 25.016 2.793 1 92.31 86 CYS A CA 1
ATOM 676 C C . CYS A 1 86 ? -17.234 26.328 3.301 1 92.31 86 CYS A C 1
ATOM 678 O O . CYS A 1 86 ? -17.984 27.266 3.559 1 92.31 86 CYS A O 1
ATOM 680 N N . GLY A 1 87 ? -15.938 26.562 3.529 1 87.88 87 GLY A N 1
ATOM 681 C CA . GLY A 1 87 ? -15.281 27.797 3.9 1 87.88 87 GLY A CA 1
ATOM 682 C C . GLY A 1 87 ? -15.391 28.109 5.379 1 87.88 87 GLY A C 1
ATOM 683 O O . GLY A 1 87 ? -14.797 29.078 5.859 1 87.88 87 GLY A O 1
ATOM 684 N N . PHE A 1 88 ? -16.234 27.297 6.109 1 92.69 88 PHE A N 1
ATOM 685 C CA . PHE A 1 88 ? -16.344 27.516 7.547 1 92.69 88 PHE A CA 1
ATOM 686 C C . PHE A 1 88 ? -14.977 27.5 8.211 1 92.69 88 PHE A C 1
ATOM 688 O O . PHE A 1 88 ? -14.133 26.656 7.895 1 92.69 88 PHE A O 1
ATOM 695 N N . ALA A 1 89 ? -14.641 28.422 9.094 1 91.69 89 ALA A N 1
ATOM 696 C CA . ALA A 1 89 ? -13.383 28.547 9.82 1 91.69 89 ALA A CA 1
ATOM 697 C C . ALA A 1 89 ? -13.625 28.891 11.289 1 91.69 89 ALA A C 1
ATOM 699 O O . ALA A 1 89 ? -14.453 29.734 11.609 1 91.69 89 ALA A O 1
ATOM 700 N N . SER A 1 90 ? -12.984 28.203 12.125 1 88.62 90 SER A N 1
ATOM 701 C CA . SER A 1 90 ? -13.133 28.453 13.555 1 88.62 90 SER A CA 1
ATOM 702 C C . SER A 1 90 ? -12.047 27.734 14.359 1 88.62 90 SER A C 1
ATOM 704 O O . SER A 1 90 ? -11.062 27.266 13.789 1 88.62 90 SER A O 1
ATOM 706 N N . ARG A 1 91 ? -12.203 27.828 15.672 1 83.75 91 ARG A N 1
ATOM 707 C CA . ARG A 1 91 ? -11.336 27.047 16.547 1 83.75 91 ARG A CA 1
ATOM 708 C C . ARG A 1 91 ? -11.68 25.562 16.469 1 83.75 91 ARG A C 1
ATOM 710 O O . ARG A 1 91 ? -12.742 25.188 15.969 1 83.75 91 ARG A O 1
ATOM 717 N N . ALA A 1 92 ? -10.789 24.719 17.047 1 81.06 92 ALA A N 1
ATOM 718 C CA . ALA A 1 92 ? -10.867 23.266 16.922 1 81.06 92 ALA A CA 1
ATOM 719 C C . ALA A 1 92 ? -12.203 22.734 17.438 1 81.06 92 ALA A C 1
ATOM 721 O O . ALA A 1 92 ? -12.867 21.938 16.766 1 81.06 92 ALA A O 1
ATOM 722 N N . VAL A 1 93 ? -12.617 23.125 18.609 1 80.38 93 VAL A N 1
ATOM 723 C CA . VAL A 1 93 ? -13.828 22.625 19.234 1 80.38 93 VAL A CA 1
ATOM 724 C C . VAL A 1 93 ? -15.047 22.984 18.391 1 80.38 93 VAL A C 1
ATOM 726 O O . VAL A 1 93 ? -15.93 22.156 18.172 1 80.38 93 VAL A O 1
ATOM 729 N N . ALA A 1 94 ? -15.07 24.156 17.891 1 89.06 94 ALA A N 1
ATOM 730 C CA . ALA A 1 94 ? -16.188 24.594 17.062 1 89.06 94 ALA A CA 1
ATOM 731 C C . ALA A 1 94 ? -16.219 23.859 15.719 1 89.06 94 ALA A C 1
ATOM 733 O O . ALA A 1 94 ? -17.281 23.625 15.156 1 89.06 94 ALA A O 1
ATOM 734 N N . LEU A 1 95 ? -15.07 23.531 15.258 1 93.38 95 LEU A N 1
ATOM 735 C CA . LEU A 1 95 ? -15 22.812 13.984 1 93.38 95 LEU A CA 1
ATOM 736 C C . LEU A 1 95 ? -15.617 21.422 14.109 1 93.38 95 LEU A C 1
ATOM 738 O O . LEU A 1 95 ? -16.359 21 13.227 1 93.38 95 LEU A O 1
ATOM 742 N N . THR A 1 96 ? -15.289 20.703 15.188 1 94.5 96 THR A N 1
ATOM 743 C CA . THR A 1 96 ? -15.844 19.375 15.406 1 94.5 96 THR A CA 1
ATOM 744 C C . THR A 1 96 ? -17.375 19.422 15.406 1 94.5 96 THR A C 1
ATOM 746 O O . THR A 1 96 ? -18.031 18.594 14.773 1 94.5 96 THR A O 1
ATOM 749 N N . THR A 1 97 ? -17.906 20.391 16.109 1 94.81 97 THR A N 1
ATOM 750 C CA . THR A 1 97 ? -19.359 20.578 16.172 1 94.81 97 THR A CA 1
ATOM 751 C C . THR A 1 97 ? -19.922 20.875 14.781 1 94.81 97 THR A C 1
ATOM 753 O O . THR A 1 97 ? -20.953 20.312 14.391 1 94.81 97 THR A O 1
ATOM 756 N N . HIS A 1 98 ? -19.281 21.688 14.078 1 95.56 98 HIS A N 1
ATOM 757 C CA . HIS A 1 98 ? -19.688 22.047 12.727 1 95.56 98 HIS A CA 1
ATOM 758 C C . HIS A 1 98 ? -19.734 20.812 11.828 1 95.56 98 HIS A C 1
ATOM 760 O O . HIS A 1 98 ? -20.734 20.562 11.148 1 95.56 98 HIS A O 1
ATOM 766 N N . LEU A 1 99 ? -18.703 20 11.875 1 96.62 99 LEU A N 1
ATOM 767 C CA . LEU A 1 99 ? -18.609 18.812 11.031 1 96.62 99 LEU A CA 1
ATOM 768 C C . LEU A 1 99 ? -19.719 17.812 11.375 1 96.62 99 LEU A C 1
ATOM 770 O O . LEU A 1 99 ? -20.297 17.188 10.484 1 96.62 99 LEU A O 1
ATOM 774 N N . THR A 1 100 ? -20 17.656 12.578 1 95.38 100 THR A N 1
ATOM 775 C CA . THR A 1 100 ? -21 16.688 13.039 1 95.38 100 THR A CA 1
ATOM 776 C C . THR A 1 100 ? -22.406 17.172 12.703 1 95.38 100 THR A C 1
ATOM 778 O O . THR A 1 100 ? -23.203 16.422 12.156 1 95.38 100 THR A O 1
ATOM 781 N N . LEU A 1 101 ? -22.688 18.375 12.945 1 95.94 101 LEU A N 1
ATOM 782 C CA . LEU A 1 101 ? -24.062 18.875 12.844 1 95.94 101 LEU A CA 1
ATOM 783 C C . LEU A 1 101 ? -24.391 19.297 11.414 1 95.94 101 LEU A C 1
ATOM 785 O O . LEU A 1 101 ? -25.484 19.016 10.914 1 95.94 101 LEU A O 1
ATOM 789 N N . ARG A 1 102 ? -23.469 19.969 10.766 1 96.06 102 ARG A N 1
ATOM 790 C CA . ARG A 1 102 ? -23.75 20.516 9.445 1 96.06 102 ARG A CA 1
ATOM 791 C C . ARG A 1 102 ? -23.422 19.516 8.352 1 96.06 102 ARG A C 1
ATOM 793 O O . ARG A 1 102 ? -24.125 19.422 7.348 1 96.06 102 ARG A O 1
ATOM 800 N N . HIS A 1 103 ? -22.344 18.797 8.523 1 96.69 103 HIS A N 1
ATOM 801 C CA . HIS A 1 103 ? -21.906 17.906 7.457 1 96.69 103 HIS A CA 1
ATOM 802 C C . HIS A 1 103 ? -22.141 16.453 7.816 1 96.69 103 HIS A C 1
ATOM 804 O O . HIS A 1 103 ? -21.797 15.547 7.043 1 96.69 103 HIS A O 1
ATOM 810 N N . HIS A 1 104 ? -22.578 16.109 8.984 1 96.62 104 HIS A N 1
ATOM 811 C CA . HIS A 1 104 ? -22.969 14.773 9.438 1 96.62 104 HIS A CA 1
ATOM 812 C C . HIS A 1 104 ? -21.781 13.82 9.461 1 96.62 104 HIS A C 1
ATOM 814 O O . HIS A 1 104 ? -21.891 12.672 9.039 1 96.62 104 HIS A O 1
ATOM 820 N N . TRP A 1 105 ? -20.609 14.406 9.805 1 96.81 105 TRP A N 1
ATOM 821 C CA . TRP A 1 105 ? -19.438 13.547 10.023 1 96.81 105 TRP A CA 1
ATOM 822 C C . TRP A 1 105 ? -19.594 12.75 11.32 1 96.81 105 TRP A C 1
ATOM 824 O O . TRP A 1 105 ? -20.172 13.234 12.289 1 96.81 105 TRP A O 1
ATOM 834 N N . ASP A 1 106 ? -19.078 11.578 11.258 1 96.88 106 ASP A N 1
ATOM 835 C CA . ASP A 1 106 ? -18.938 10.836 12.508 1 96.88 106 ASP A CA 1
ATOM 836 C C . ASP A 1 106 ? -17.719 11.32 13.297 1 96.88 106 ASP A C 1
ATOM 838 O O . ASP A 1 106 ? -16.812 11.93 12.734 1 96.88 106 ASP A O 1
ATOM 842 N N . THR A 1 107 ? -17.75 11.125 14.602 1 96.62 107 THR A N 1
ATOM 843 C CA . THR A 1 107 ? -16.625 11.5 15.461 1 96.62 107 THR A CA 1
ATOM 844 C C . THR A 1 107 ? -16.109 10.289 16.234 1 96.62 107 THR A C 1
ATOM 846 O O . THR A 1 107 ? -16.906 9.531 16.812 1 96.62 107 THR A O 1
ATOM 849 N N . ILE A 1 108 ? -14.867 10.055 16.219 1 97.69 108 ILE A N 1
ATOM 850 C CA . ILE A 1 108 ? -14.219 9.047 17.047 1 97.69 108 ILE A CA 1
ATOM 851 C C . ILE A 1 108 ? -13.25 9.719 18.016 1 97.69 108 ILE A C 1
ATOM 853 O O . ILE A 1 108 ? -12.391 10.508 17.609 1 97.69 108 ILE A O 1
ATOM 857 N N . ARG A 1 109 ? -13.438 9.445 19.234 1 97.62 109 ARG A N 1
ATOM 858 C CA . ARG A 1 109 ? -12.5 9.93 20.25 1 97.62 109 ARG A CA 1
ATOM 859 C C . ARG A 1 109 ? -11.516 8.836 20.656 1 97.62 109 ARG A C 1
ATOM 861 O O . ARG A 1 109 ? -11.906 7.668 20.797 1 97.62 109 ARG A O 1
ATOM 868 N N . PHE A 1 110 ? -10.273 9.234 20.812 1 97.62 110 PHE A N 1
ATOM 869 C CA . PHE A 1 110 ? -9.242 8.234 21.062 1 97.62 110 PHE A CA 1
ATOM 870 C C . PHE A 1 110 ? -8.172 8.789 21.984 1 97.62 110 PHE A C 1
ATOM 872 O O . PHE A 1 110 ? -8.102 9.992 22.219 1 97.62 110 PHE A O 1
ATOM 879 N N . HIS A 1 111 ? -7.375 7.824 22.578 1 97.81 111 HIS A N 1
ATOM 880 C CA . HIS A 1 111 ? -6.133 8.18 23.25 1 97.81 111 HIS A CA 1
ATOM 881 C C . HIS A 1 111 ? -4.918 7.84 22.391 1 97.81 111 HIS A C 1
ATOM 883 O O . HIS A 1 111 ? -4.938 6.863 21.641 1 97.81 111 HIS A O 1
ATOM 889 N N . TYR A 1 112 ? -3.951 8.688 22.484 1 97.25 112 TYR A N 1
ATOM 890 C CA . TYR A 1 112 ? -2.723 8.328 21.781 1 97.25 112 TYR A CA 1
ATOM 891 C C . TYR A 1 112 ? -2.268 6.926 22.141 1 97.25 112 TYR A C 1
ATOM 893 O O . TYR A 1 112 ? -2.494 6.469 23.266 1 97.25 112 TYR A O 1
ATOM 901 N N . ASP A 1 113 ? -1.704 6.199 21.281 1 96.62 113 ASP A N 1
ATOM 902 C CA . ASP A 1 113 ? -1.126 4.871 21.438 1 96.62 113 ASP A CA 1
ATOM 903 C C . ASP A 1 113 ? -2.217 3.811 21.562 1 96.62 113 ASP A C 1
ATOM 905 O O . ASP A 1 113 ? -1.932 2.65 21.875 1 96.62 113 ASP A O 1
ATOM 909 N N . GLU A 1 114 ? -3.443 4.27 21.375 1 97.25 114 GLU A N 1
ATOM 910 C CA . GLU A 1 114 ? -4.555 3.322 21.359 1 97.25 114 GLU A CA 1
ATOM 911 C C . GLU A 1 114 ? -4.965 2.973 19.922 1 97.25 114 GLU A C 1
ATOM 913 O O . GLU A 1 114 ? -4.945 3.832 19.047 1 97.25 114 GLU A O 1
ATOM 918 N N . ASN A 1 115 ? -5.352 1.733 19.812 1 97.38 115 ASN A N 1
ATOM 919 C CA . ASN A 1 115 ? -5.875 1.311 18.516 1 97.38 115 ASN A CA 1
ATOM 920 C C . ASN A 1 115 ? -7.383 1.523 18.422 1 97.38 115 ASN A C 1
ATOM 922 O O . ASN A 1 115 ? -8.109 1.296 19.391 1 97.38 115 ASN A O 1
ATOM 926 N N . PHE A 1 116 ? -7.844 1.952 17.312 1 97.62 116 PHE A N 1
ATOM 927 C CA . PHE A 1 116 ? -9.273 2.055 17.031 1 97.62 116 PHE A CA 1
ATOM 928 C C . PHE A 1 116 ? -9.57 1.794 15.562 1 97.62 116 PHE A C 1
ATOM 930 O O . PHE A 1 116 ? -8.656 1.827 14.727 1 97.62 116 PHE A O 1
ATOM 937 N N . ARG A 1 117 ? -10.781 1.479 15.281 1 96.31 117 ARG A N 1
ATOM 938 C CA . ARG A 1 117 ? -11.188 1.172 13.914 1 96.31 117 ARG A CA 1
ATOM 939 C C . ARG A 1 117 ? -11.883 2.365 13.266 1 96.31 117 ARG A C 1
ATOM 941 O O . ARG A 1 117 ? -12.656 3.066 13.922 1 96.31 117 ARG A O 1
ATOM 948 N N . ALA A 1 118 ? -11.562 2.619 11.984 1 96.44 118 ALA A N 1
ATOM 949 C CA . ALA A 1 118 ? -12.211 3.654 11.188 1 96.44 118 ALA A CA 1
ATOM 950 C C . ALA A 1 118 ? -12.484 3.162 9.766 1 96.44 118 ALA A C 1
ATOM 952 O O . ALA A 1 118 ? -11.898 2.166 9.328 1 96.44 118 ALA A O 1
ATOM 953 N N . SER A 1 119 ? -13.32 3.816 9.094 1 95.44 119 SER A N 1
ATOM 954 C CA . SER A 1 119 ? -13.648 3.443 7.719 1 95.44 119 SER A CA 1
ATOM 955 C C . SER A 1 119 ? -13.227 4.535 6.738 1 95.44 119 SER A C 1
ATOM 957 O O . SER A 1 119 ? -13.523 5.715 6.949 1 95.44 119 SER A O 1
ATOM 959 N N . ALA A 1 120 ? -12.586 4.039 5.664 1 93.56 120 ALA A N 1
ATOM 960 C CA . ALA A 1 120 ? -12.188 4.957 4.602 1 93.56 120 ALA A CA 1
ATOM 961 C C . ALA A 1 120 ? -13.398 5.402 3.783 1 93.56 120 ALA A C 1
ATOM 963 O O . ALA A 1 120 ? -13.305 6.34 2.986 1 93.56 120 ALA A O 1
ATOM 964 N N . LEU A 1 121 ? -14.516 4.793 3.955 1 93.75 121 LEU A N 1
ATOM 965 C CA . LEU A 1 121 ? -15.695 5.066 3.145 1 93.75 121 LEU A CA 1
ATOM 966 C C . LEU A 1 121 ? -16.609 6.082 3.832 1 93.75 121 LEU A C 1
ATOM 968 O O . LEU A 1 121 ? -17.562 6.574 3.229 1 93.75 121 LEU A O 1
ATOM 972 N N . THR A 1 122 ? -16.281 6.391 5.074 1 93.56 122 THR A N 1
ATOM 973 C CA . THR A 1 122 ? -17.109 7.336 5.824 1 93.56 122 THR A CA 1
ATOM 974 C C . THR A 1 122 ? -16.297 8.57 6.215 1 93.56 122 THR A C 1
ATOM 976 O O . THR A 1 122 ? -15.094 8.469 6.465 1 93.56 122 THR A O 1
ATOM 979 N N . SER A 1 123 ? -17 9.664 6.211 1 94.75 123 SER A N 1
ATOM 980 C CA . SER A 1 123 ? -16.375 10.883 6.707 1 94.75 123 SER A CA 1
ATOM 981 C C . SER A 1 123 ? -16.344 10.906 8.234 1 94.75 123 SER A C 1
ATOM 983 O O . SER A 1 123 ? -17.391 11 8.875 1 94.75 123 SER A O 1
ATOM 985 N N . THR A 1 124 ? -15.219 10.789 8.773 1 97.12 124 THR A N 1
ATOM 986 C CA . THR A 1 124 ? -15.078 10.703 10.227 1 97.12 124 THR A CA 1
ATOM 987 C C . THR A 1 124 ? -13.961 11.617 10.711 1 97.12 124 THR A C 1
ATOM 989 O O . THR A 1 124 ? -12.875 11.648 10.125 1 97.12 124 THR A O 1
ATOM 992 N N . ILE A 1 125 ? -14.219 12.391 11.734 1 97.31 125 ILE A N 1
ATOM 993 C CA . ILE A 1 125 ? -13.195 13.188 12.398 1 97.31 125 ILE A CA 1
ATOM 994 C C . ILE A 1 125 ? -12.711 12.469 13.656 1 97.31 125 ILE A C 1
ATOM 996 O O . ILE A 1 125 ? -13.516 11.898 14.398 1 97.31 125 ILE A O 1
ATOM 1000 N N . PHE A 1 126 ? -11.406 12.383 13.812 1 98 126 PHE A N 1
ATOM 1001 C CA . PHE A 1 126 ? -10.789 11.812 15 1 98 126 PHE A CA 1
ATOM 1002 C C . PHE A 1 126 ? -10.344 12.906 15.961 1 98 126 PHE A C 1
ATOM 1004 O O . PHE A 1 126 ? -9.578 13.797 15.586 1 98 126 PHE A O 1
ATOM 1011 N N . GLN A 1 127 ? -10.75 12.836 17.172 1 97.12 127 GLN A N 1
ATOM 1012 C CA . GLN A 1 127 ? -10.367 13.836 18.156 1 97.12 127 GLN A CA 1
ATOM 1013 C C . GLN A 1 127 ? -9.648 13.18 19.344 1 97.12 127 GLN A C 1
ATOM 1015 O O . GLN A 1 127 ? -10.195 12.281 19.984 1 97.12 127 GLN A O 1
ATOM 1020 N N . SER A 1 128 ? -8.438 13.617 19.547 1 96.69 128 SER A N 1
ATOM 1021 C CA . SER A 1 128 ? -7.68 13.102 20.688 1 96.69 128 SER A CA 1
ATOM 1022 C C . SER A 1 128 ? -8.305 13.523 22.016 1 96.69 128 SER A C 1
ATOM 1024 O O . SER A 1 128 ? -8.609 14.703 22.203 1 96.69 128 SER A O 1
ATOM 1026 N N . ARG A 1 129 ? -8.445 12.625 22.922 1 95.81 129 ARG A N 1
ATOM 1027 C CA . ARG A 1 129 ? -8.938 12.93 24.266 1 95.81 129 ARG A CA 1
ATOM 1028 C C . ARG A 1 129 ? -7.844 13.555 25.109 1 95.81 129 ARG A C 1
ATOM 1030 O O . ARG A 1 129 ? -8.125 14.172 26.141 1 95.81 129 ARG A O 1
ATOM 1037 N N . ASP A 1 130 ? -6.676 13.367 24.719 1 95.06 130 ASP A N 1
ATOM 1038 C CA . ASP A 1 130 ? -5.531 13.812 25.5 1 95.06 130 ASP A CA 1
ATOM 1039 C C . ASP A 1 130 ? -5.312 15.32 25.359 1 95.06 130 ASP A C 1
ATOM 1041 O O . ASP A 1 130 ? -5 16 26.344 1 95.06 130 ASP A O 1
ATOM 1045 N N . ASP A 1 131 ? -5.473 15.883 24.203 1 92.06 131 ASP A N 1
ATOM 1046 C CA . ASP A 1 131 ? -5.16 17.297 24.031 1 92.06 131 ASP A CA 1
ATOM 1047 C C . ASP A 1 131 ? -6.133 17.969 23.062 1 92.06 131 ASP A C 1
ATOM 1049 O O . ASP A 1 131 ? -5.996 19.141 22.75 1 92.06 131 ASP A O 1
ATOM 1053 N N . GLY A 1 132 ? -7.043 17.156 22.453 1 92.69 132 GLY A N 1
ATOM 1054 C CA . GLY A 1 132 ? -8.102 17.734 21.641 1 92.69 132 GLY A CA 1
ATOM 1055 C C . GLY A 1 132 ? -7.703 17.891 20.188 1 92.69 132 GLY A C 1
ATOM 1056 O O . GLY A 1 132 ? -8.492 18.375 19.375 1 92.69 132 GLY A O 1
ATOM 1057 N N . GLU A 1 133 ? -6.535 17.453 19.781 1 94.56 133 GLU A N 1
ATOM 1058 C CA . GLU A 1 133 ? -6.094 17.562 18.391 1 94.56 133 GLU A CA 1
ATOM 1059 C C . GLU A 1 133 ? -7.047 16.812 17.453 1 94.56 133 GLU A C 1
ATOM 1061 O O . GLU A 1 133 ? -7.668 15.828 17.844 1 94.56 133 GLU A O 1
ATOM 1066 N N . LEU A 1 134 ? -7.156 17.312 16.266 1 96.62 134 LEU A N 1
ATOM 1067 C CA . LEU A 1 134 ? -8.109 16.781 15.305 1 96.62 134 LEU A CA 1
ATOM 1068 C C . LEU A 1 134 ? -7.387 16.109 14.141 1 96.62 134 LEU A C 1
ATOM 1070 O O . LEU A 1 134 ? -6.43 16.672 13.594 1 96.62 134 LEU A O 1
ATOM 1074 N N . PHE A 1 135 ? -7.891 14.938 13.789 1 97.75 135 PHE A N 1
ATOM 1075 C CA . PHE A 1 135 ? -7.34 14.188 12.664 1 97.75 135 PHE A CA 1
ATOM 1076 C C . PHE A 1 135 ? -8.453 13.68 11.75 1 97.75 135 PHE A C 1
ATOM 1078 O O . PHE A 1 135 ? -9.602 13.555 12.18 1 97.75 135 PHE A O 1
ATOM 1085 N N . PHE A 1 136 ? -8.148 13.422 10.562 1 97.25 136 PHE A N 1
ATOM 1086 C CA . PHE A 1 136 ? -9.047 12.656 9.711 1 97.25 136 PHE A CA 1
ATOM 1087 C C . PHE A 1 136 ? -8.266 11.914 8.633 1 97.25 136 PHE A C 1
ATOM 1089 O O . PHE A 1 136 ? -7.125 12.266 8.336 1 97.25 136 PHE A O 1
ATOM 1096 N N . LEU A 1 137 ? -8.812 10.852 8.156 1 96.94 137 LEU A N 1
ATOM 1097 C CA . LEU A 1 137 ? -8.227 10.055 7.082 1 96.94 137 LEU A CA 1
ATOM 1098 C C . LEU A 1 137 ? -8.523 10.68 5.723 1 96.94 137 LEU A C 1
ATOM 1100 O O . LEU A 1 137 ? -9.688 10.812 5.332 1 96.94 137 LEU A O 1
ATOM 1104 N N . ASP A 1 138 ? -7.504 11.141 5.086 1 95.56 138 ASP A N 1
ATOM 1105 C CA . ASP A 1 138 ? -7.633 11.602 3.707 1 95.56 138 ASP A CA 1
ATOM 1106 C C . ASP A 1 138 ? -7.547 10.43 2.729 1 95.56 138 ASP A C 1
ATOM 1108 O O . ASP A 1 138 ? -6.574 9.672 2.744 1 95.56 138 ASP A O 1
ATOM 1112 N N . CYS A 1 139 ? -8.578 10.273 1.903 1 94.69 139 CYS A N 1
ATOM 1113 C CA . CYS A 1 139 ? -8.664 9.156 0.978 1 94.69 139 CYS A CA 1
ATOM 1114 C C . CYS A 1 139 ? -8.828 9.641 -0.458 1 94.69 139 CYS A C 1
ATOM 1116 O O . CYS A 1 139 ? -9.578 10.578 -0.72 1 94.69 139 CYS A O 1
ATOM 1118 N N . PHE A 1 140 ? -8.188 8.992 -1.379 1 93.75 140 PHE A N 1
ATOM 1119 C CA . PHE A 1 140 ? -8.352 9.328 -2.789 1 93.75 140 PHE A CA 1
ATOM 1120 C C . PHE A 1 140 ? -8.086 8.109 -3.668 1 93.75 140 PHE A C 1
ATOM 1122 O O . PHE A 1 140 ? -7.363 7.195 -3.266 1 93.75 140 PHE A O 1
ATOM 1129 N N . SER A 1 141 ? -8.625 8.133 -4.812 1 94 141 SER A N 1
ATOM 1130 C CA . SER A 1 141 ? -8.43 7.039 -5.758 1 94 141 SER A CA 1
ATOM 1131 C C . SER A 1 141 ? -7.035 7.078 -6.371 1 94 141 SER A C 1
ATOM 1133 O O . SER A 1 141 ? -6.555 8.141 -6.766 1 94 141 SER A O 1
ATOM 1135 N N . GLU A 1 142 ? -6.375 5.957 -6.391 1 93.19 142 GLU A N 1
ATOM 1136 C CA . GLU A 1 142 ? -5.043 5.781 -6.965 1 93.19 142 GLU A CA 1
ATOM 1137 C C . GLU A 1 142 ? -4.91 4.418 -7.637 1 93.19 142 GLU A C 1
ATOM 1139 O O . GLU A 1 142 ? -4.957 3.383 -6.973 1 93.19 142 GLU A O 1
ATOM 1144 N N . GLY A 1 143 ? -4.742 4.426 -8.953 1 91.56 143 GLY A N 1
ATOM 1145 C CA . GLY A 1 143 ? -4.699 3.139 -9.633 1 91.56 143 GLY A CA 1
ATOM 1146 C C . GLY A 1 143 ? -5.895 2.26 -9.312 1 91.56 143 GLY A C 1
ATOM 1147 O O . GLY A 1 143 ? -7.043 2.68 -9.477 1 91.56 143 GLY A O 1
ATOM 1148 N N . ARG A 1 144 ? -5.574 0.973 -8.961 1 93.56 144 ARG A N 1
ATOM 1149 C CA . ARG A 1 144 ? -6.621 0.009 -8.648 1 93.56 144 ARG A CA 1
ATOM 1150 C C . ARG A 1 144 ? -6.84 -0.094 -7.145 1 93.56 144 ARG A C 1
ATOM 1152 O O . ARG A 1 144 ? -6.906 -1.196 -6.594 1 93.56 144 ARG A O 1
ATOM 1159 N N . GLY A 1 145 ? -6.875 1.064 -6.527 1 95.38 145 GLY A N 1
ATOM 1160 C CA . GLY A 1 145 ? -7.105 1.03 -5.09 1 95.38 145 GLY A CA 1
ATOM 1161 C C . GLY A 1 145 ? -7.41 2.395 -4.504 1 95.38 145 GLY A C 1
ATOM 1162 O O . GLY A 1 145 ? -7.68 3.348 -5.238 1 95.38 145 GLY A O 1
ATOM 1163 N N . ILE A 1 146 ? -7.465 2.4 -3.201 1 96 146 ILE A N 1
ATOM 1164 C CA . ILE A 1 146 ? -7.719 3.625 -2.449 1 96 146 ILE A CA 1
ATOM 1165 C C . ILE A 1 146 ? -6.496 3.975 -1.603 1 96 146 ILE A C 1
ATOM 1167 O O . ILE A 1 146 ? -6.008 3.143 -0.835 1 96 146 ILE A O 1
ATOM 1171 N N . ALA A 1 147 ? -5.98 5.23 -1.815 1 97.25 147 ALA A N 1
ATOM 1172 C CA . ALA A 1 147 ? -4.84 5.727 -1.051 1 97.25 147 ALA A CA 1
ATOM 1173 C C . ALA A 1 147 ? -5.293 6.387 0.247 1 97.25 147 ALA A C 1
ATOM 1175 O O . ALA A 1 147 ? -6.254 7.156 0.256 1 97.25 147 ALA A O 1
ATOM 1176 N N . LEU A 1 148 ? -4.641 6.02 1.322 1 97.69 148 LEU A N 1
ATOM 1177 C CA . LEU A 1 148 ? -5.008 6.535 2.637 1 97.69 148 LEU A CA 1
ATOM 1178 C C . LEU A 1 148 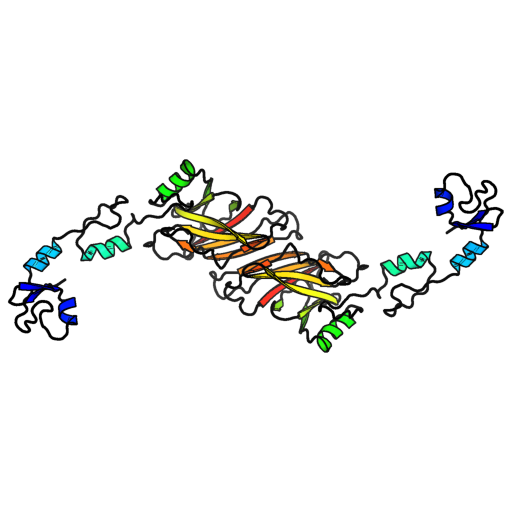? -3.836 7.27 3.279 1 97.69 148 LEU A C 1
ATOM 1180 O O . LEU A 1 148 ? -2.701 6.785 3.252 1 97.69 148 LEU A O 1
ATOM 1184 N N . SER A 1 149 ? -4.086 8.398 3.832 1 97.44 149 SER A N 1
ATOM 1185 C CA . SER A 1 149 ? -3.117 9.156 4.617 1 97.44 149 SER A CA 1
ATOM 1186 C C . SER A 1 149 ? -3.801 9.938 5.73 1 97.44 149 SER A C 1
ATOM 1188 O O . SER A 1 149 ? -5.012 10.164 5.688 1 97.44 149 SER A O 1
ATOM 1190 N N . MET A 1 150 ? -3.07 10.289 6.707 1 97.75 150 MET A N 1
ATOM 1191 C CA . MET A 1 150 ? -3.613 10.977 7.875 1 97.75 150 MET A CA 1
ATOM 1192 C C . MET A 1 150 ? -3.303 12.469 7.82 1 97.75 150 MET A C 1
ATOM 1194 O O . MET A 1 150 ? -2.18 12.859 7.5 1 97.75 150 MET A O 1
ATOM 1198 N N . ILE A 1 151 ? -4.289 13.266 8.141 1 97.12 151 ILE A N 1
ATOM 1199 C CA . ILE A 1 151 ? -4.113 14.711 8.227 1 97.12 151 ILE A CA 1
ATOM 1200 C C . ILE A 1 151 ? -4.445 15.188 9.641 1 97.12 151 ILE A C 1
ATOM 1202 O O . ILE A 1 151 ? -5.426 14.734 10.242 1 97.12 151 ILE A O 1
ATOM 1206 N N . CYS A 1 152 ? -3.654 15.953 10.148 1 96.94 152 CYS A N 1
ATOM 1207 C CA . CYS A 1 152 ? -3.91 16.656 11.406 1 96.94 152 CYS A CA 1
ATOM 1208 C C . CYS A 1 152 ? -4.289 18.109 11.148 1 96.94 152 CYS A C 1
ATOM 1210 O O . CYS A 1 152 ? -3.512 18.859 10.555 1 96.94 152 CYS A O 1
ATOM 1212 N N . ILE A 1 153 ? -5.441 18.484 11.602 1 96.12 153 ILE A N 1
ATOM 1213 C CA . ILE A 1 153 ? -5.898 19.859 11.414 1 96.12 153 ILE A CA 1
ATOM 1214 C C . ILE A 1 153 ? -5.426 20.719 12.578 1 96.12 153 ILE A C 1
ATOM 1216 O O . ILE A 1 153 ? -5.91 20.578 13.703 1 96.12 153 ILE A O 1
ATOM 1220 N N . ARG A 1 154 ? -4.574 21.656 12.242 1 92.75 154 ARG A N 1
ATOM 1221 C CA . ARG A 1 154 ? -3.977 22.484 13.273 1 92.75 154 ARG A CA 1
ATOM 1222 C C . ARG A 1 154 ? -3.781 23.922 12.773 1 92.75 154 ARG A C 1
ATOM 1224 O O . ARG A 1 154 ? -3.525 24.141 11.586 1 92.75 154 ARG A O 1
ATOM 1231 N N . PRO A 1 155 ? -3.869 24.781 13.742 1 91.12 155 PRO A N 1
ATOM 1232 C CA . PRO A 1 155 ? -3.607 26.172 13.344 1 91.12 155 PRO A CA 1
ATOM 1233 C C . PRO A 1 155 ? -2.174 26.375 12.867 1 91.12 155 PRO A C 1
ATOM 1235 O O . PRO A 1 155 ? -1.26 25.688 13.305 1 91.12 155 PRO A O 1
ATOM 1238 N N . GLU A 1 156 ? -1.996 27.312 11.969 1 86.5 156 GLU A N 1
ATOM 1239 C CA . GLU A 1 156 ? -0.693 27.578 11.375 1 86.5 156 GLU A CA 1
ATOM 1240 C C . GLU A 1 156 ? 0.305 28.062 12.422 1 86.5 156 GLU A C 1
ATOM 1242 O O . GLU A 1 156 ? 1.51 27.844 12.289 1 86.5 156 GLU A O 1
ATOM 1247 N N . ASN A 1 157 ? -0.186 28.641 13.414 1 86.06 157 ASN A N 1
ATOM 1248 C CA . ASN A 1 157 ? 0.711 29.188 14.422 1 86.06 157 ASN A CA 1
ATOM 1249 C C . ASN A 1 157 ? 0.962 28.203 15.555 1 86.06 157 ASN A C 1
ATOM 1251 O O . ASN A 1 157 ? 1.628 28.531 16.531 1 86.06 157 ASN A O 1
ATOM 1255 N N . ALA A 1 158 ? 0.383 27.031 15.398 1 84.62 158 ALA A N 1
ATOM 1256 C CA . ALA A 1 158 ? 0.585 26.016 16.438 1 84.62 158 ALA A CA 1
ATOM 1257 C C . ALA A 1 158 ? 2.039 25.547 16.469 1 84.62 158 ALA A C 1
ATOM 1259 O O . ALA A 1 158 ? 2.721 25.547 15.445 1 84.62 158 ALA A O 1
ATOM 1260 N N . ARG A 1 159 ? 2.404 25.188 17.625 1 82.31 159 ARG A N 1
ATOM 1261 C CA . ARG A 1 159 ? 3.744 24.625 17.781 1 82.31 159 ARG A CA 1
ATOM 1262 C C . ARG A 1 159 ? 3.92 23.391 16.922 1 82.31 159 ARG A C 1
ATOM 1264 O O . ARG A 1 159 ? 2.979 22.609 16.734 1 82.31 159 ARG A O 1
ATOM 1271 N N . GLU A 1 160 ? 5.121 23.297 16.469 1 83.5 160 GLU A N 1
ATOM 1272 C CA . GLU A 1 160 ? 5.43 22.141 15.633 1 83.5 160 GLU A CA 1
ATOM 1273 C C . GLU A 1 160 ? 5.297 20.828 16.422 1 83.5 160 GLU A C 1
ATOM 1275 O O . GLU A 1 160 ? 5.84 20.703 17.516 1 83.5 160 GLU A O 1
ATOM 1280 N N . GLN A 1 161 ? 4.383 20.094 16.031 1 87.31 161 GLN A N 1
ATOM 1281 C CA . GLN A 1 161 ? 4.168 18.781 16.625 1 87.31 161 GLN A CA 1
ATOM 1282 C C . GLN A 1 161 ? 4.125 17.703 15.539 1 87.31 161 GLN A C 1
ATOM 1284 O O . GLN A 1 161 ? 3.576 17.922 14.461 1 87.31 161 GLN A O 1
ATOM 1289 N N . GLU A 1 162 ? 4.77 16.625 15.93 1 91.25 162 GLU A N 1
ATOM 1290 C CA . GLU A 1 162 ? 4.766 15.5 14.992 1 91.25 162 GLU A CA 1
ATOM 1291 C C . GLU A 1 162 ? 3.912 14.352 15.516 1 91.25 162 GLU A C 1
ATOM 1293 O O . GLU A 1 162 ? 4.031 13.961 16.672 1 91.25 162 GLU A O 1
ATOM 1298 N N . PHE A 1 163 ? 3.127 13.906 14.672 1 96.38 163 PHE A N 1
ATOM 1299 C CA . PHE A 1 163 ? 2.271 12.766 14.984 1 96.38 163 PHE A CA 1
ATOM 1300 C C . PHE A 1 163 ? 2.551 11.602 14.047 1 96.38 163 PHE A C 1
ATOM 1302 O O . PHE A 1 163 ? 2.461 11.742 12.828 1 96.38 163 PHE A O 1
ATOM 1309 N N . VAL A 1 164 ? 2.914 10.5 14.656 1 96.75 164 VAL A N 1
ATOM 1310 C CA . VAL A 1 164 ? 3.113 9.281 13.875 1 96.75 164 VAL A CA 1
ATOM 1311 C C . VAL A 1 164 ? 1.846 8.43 13.914 1 96.75 164 VAL A C 1
ATOM 1313 O O . VAL A 1 164 ? 1.216 8.289 14.969 1 96.75 164 VAL A O 1
ATOM 1316 N N . TYR A 1 165 ? 1.459 7.938 12.781 1 97.62 165 TYR A N 1
ATOM 1317 C CA . TYR A 1 165 ? 0.274 7.086 12.766 1 97.62 165 TYR A CA 1
ATOM 1318 C C . TYR A 1 165 ? 0.571 5.746 12.094 1 97.62 165 TYR A C 1
ATOM 1320 O O . TYR A 1 165 ? 1.49 5.645 11.281 1 97.62 165 TYR A O 1
ATOM 1328 N N . GLU A 1 166 ? -0.188 4.789 12.492 1 97.31 166 GLU A N 1
ATOM 1329 C CA . GLU A 1 166 ? -0.165 3.461 11.883 1 97.31 166 GLU A CA 1
ATOM 1330 C C . GLU A 1 166 ? -1.538 3.08 11.336 1 97.31 166 GLU A C 1
ATOM 1332 O O . GLU A 1 166 ? -2.555 3.275 12.008 1 97.31 166 GLU A O 1
ATOM 1337 N N . LEU A 1 167 ? -1.543 2.666 10.117 1 98.19 167 LEU A N 1
ATOM 1338 C CA . LEU A 1 167 ? -2.736 2.111 9.484 1 98.19 167 LEU A CA 1
ATOM 1339 C C . LEU A 1 167 ? -2.561 0.625 9.195 1 98.19 167 LEU A C 1
ATOM 1341 O O . LEU A 1 167 ? -1.516 0.207 8.695 1 98.19 167 LEU A O 1
ATOM 1345 N N . LYS A 1 168 ? -3.525 -0.138 9.492 1 97.06 168 LYS A N 1
ATOM 1346 C CA . LYS A 1 168 ? -3.494 -1.574 9.234 1 97.06 168 LYS A CA 1
ATOM 1347 C C . LYS A 1 168 ? -4.848 -2.072 8.727 1 97.06 168 LYS A C 1
ATOM 1349 O O . LYS A 1 168 ? -5.883 -1.768 9.32 1 97.06 168 LYS A O 1
ATOM 1354 N N . THR A 1 169 ? -4.832 -2.742 7.609 1 96.38 169 THR A N 1
ATOM 1355 C CA . THR A 1 169 ? -6.074 -3.357 7.156 1 96.38 169 THR A CA 1
ATOM 1356 C C . THR A 1 169 ? -6.469 -4.516 8.07 1 96.38 169 THR A C 1
ATOM 1358 O O . THR A 1 169 ? -5.625 -5.066 8.781 1 96.38 169 THR A O 1
ATOM 1361 N N . PRO A 1 170 ? -7.754 -4.801 8.102 1 90 170 PRO A N 1
ATOM 1362 C CA . PRO A 1 170 ? -8.195 -5.883 8.984 1 90 170 PRO A CA 1
ATOM 1363 C C . PRO A 1 170 ? -7.523 -7.215 8.672 1 90 170 PRO A C 1
ATOM 1365 O O . PRO A 1 170 ? -7.297 -7.531 7.5 1 90 170 PRO A O 1
ATOM 1368 N N . VAL A 1 171 ? -7.09 -7.84 9.781 1 84.12 171 VAL A N 1
ATOM 1369 C CA . VAL A 1 171 ? -6.453 -9.148 9.648 1 84.12 171 VAL A CA 1
ATOM 1370 C C . VAL A 1 171 ? -7.5 -10.25 9.805 1 84.12 171 VAL A C 1
ATOM 1372 O O . VAL A 1 171 ? -8.289 -10.234 10.75 1 84.12 171 VAL A O 1
ATOM 1375 N N . GLY A 1 172 ? -8.086 -10.734 8.734 1 72.25 172 GLY A N 1
ATOM 1376 C CA . GLY A 1 172 ? -9.039 -11.82 8.867 1 72.25 172 GLY A CA 1
ATOM 1377 C C . GLY A 1 172 ? -8.531 -12.969 9.711 1 72.25 172 GLY A C 1
ATOM 1378 O O . GLY A 1 172 ? -7.43 -12.891 10.266 1 72.25 172 GLY A O 1
ATOM 1379 N N . ASN A 1 173 ? -9.516 -13.914 9.992 1 67.62 173 ASN A N 1
ATOM 1380 C CA . ASN A 1 173 ? -9.188 -15.125 10.727 1 67.62 173 ASN A CA 1
ATOM 1381 C C . ASN A 1 173 ? -8.297 -16.047 9.906 1 67.62 173 ASN A C 1
ATOM 1383 O O . ASN A 1 173 ? -8.562 -16.297 8.727 1 67.62 173 ASN A O 1
ATOM 1387 N N . GLY A 1 174 ? -6.934 -16.047 10.156 1 67.81 174 GLY A N 1
ATOM 1388 C CA . GLY A 1 174 ? -6.078 -17.016 9.492 1 67.81 174 GLY A CA 1
ATOM 1389 C C . GLY A 1 174 ? -4.742 -16.438 9.062 1 67.81 174 GLY A C 1
ATOM 1390 O O . GLY A 1 174 ? -4.648 -15.25 8.75 1 67.81 174 GLY A O 1
ATOM 1391 N N . ASP A 1 175 ? -3.822 -17.188 9.141 1 70.12 175 ASP A N 1
ATOM 1392 C CA . ASP A 1 175 ? -2.438 -16.828 8.844 1 70.12 175 ASP A CA 1
ATOM 1393 C C . ASP A 1 175 ? -2.252 -16.547 7.352 1 70.12 175 ASP A C 1
ATOM 1395 O O . ASP A 1 175 ? -1.215 -16.031 6.934 1 70.12 175 ASP A O 1
ATOM 1399 N N . ARG A 1 176 ? -3.443 -16.734 6.512 1 77.81 176 ARG A N 1
ATOM 1400 C CA . ARG A 1 176 ? -3.287 -16.656 5.062 1 77.81 176 ARG A CA 1
ATOM 1401 C C . ARG A 1 176 ? -3.863 -15.352 4.52 1 77.81 176 ARG A C 1
ATOM 1403 O O . ARG A 1 176 ? -3.58 -14.961 3.383 1 77.81 176 ARG A O 1
ATOM 1410 N N . ARG A 1 177 ? -4.582 -14.719 5.285 1 86.44 177 ARG A N 1
ATOM 1411 C CA . ARG A 1 177 ? -5.289 -13.562 4.746 1 86.44 177 ARG A CA 1
ATOM 1412 C C . ARG A 1 177 ? -4.34 -12.383 4.531 1 86.44 177 ARG A C 1
ATOM 1414 O O . ARG A 1 177 ? -3.502 -12.094 5.383 1 86.44 177 ARG A O 1
ATOM 1421 N N . PRO A 1 178 ? -4.457 -11.836 3.396 1 94.06 178 PRO A N 1
ATOM 1422 C CA . PRO A 1 178 ? -3.574 -10.711 3.102 1 94.06 178 PRO A CA 1
ATOM 1423 C C . PRO A 1 178 ? -3.895 -9.477 3.943 1 94.06 178 PRO A C 1
ATOM 1425 O O . PRO A 1 178 ? -5.055 -9.25 4.305 1 94.06 178 PRO A O 1
ATOM 1428 N N . TRP A 1 179 ? -2.906 -8.766 4.309 1 95.12 179 TRP A N 1
ATOM 1429 C CA . TRP A 1 179 ? -3.094 -7.488 5 1 95.12 179 TRP A CA 1
ATOM 1430 C C . TRP A 1 179 ? -1.975 -6.512 4.652 1 95.12 179 TRP A C 1
ATOM 1432 O O . TRP A 1 179 ? -0.92 -6.918 4.156 1 95.12 179 TRP A O 1
ATOM 1442 N N . LEU A 1 180 ? -2.252 -5.301 4.855 1 97.5 180 LEU A N 1
ATOM 1443 C CA . LEU A 1 180 ? -1.333 -4.191 4.609 1 97.5 180 LEU A CA 1
ATOM 1444 C C . LEU A 1 180 ? -1.167 -3.336 5.859 1 97.5 180 LEU A C 1
ATOM 1446 O O . LEU A 1 180 ? -2.1 -3.203 6.656 1 97.5 180 LEU A O 1
ATOM 1450 N N . GLN A 1 181 ? -0.031 -2.768 5.98 1 97.44 181 GLN A N 1
ATOM 1451 C CA . GLN A 1 181 ? 0.245 -1.889 7.109 1 97.44 181 GLN A CA 1
ATOM 1452 C C . GLN A 1 181 ? 1.188 -0.757 6.711 1 97.44 181 GLN A C 1
ATOM 1454 O O . GLN A 1 181 ? 2.049 -0.936 5.848 1 97.44 181 GLN A O 1
ATOM 1459 N N . MET A 1 182 ? 1.033 0.364 7.363 1 97.75 182 MET A N 1
ATOM 1460 C CA . MET A 1 182 ? 1.897 1.51 7.098 1 97.75 182 MET A CA 1
ATOM 1461 C C . MET A 1 182 ? 2.139 2.314 8.367 1 97.75 182 MET A C 1
ATOM 1463 O O . MET A 1 182 ? 1.255 2.418 9.219 1 97.75 182 MET A O 1
ATOM 1467 N N . GLN A 1 183 ? 3.242 2.807 8.469 1 96.38 183 GLN A N 1
ATOM 1468 C CA . GLN A 1 183 ? 3.541 3.871 9.422 1 96.38 183 GLN A CA 1
ATOM 1469 C C . GLN A 1 183 ? 4.027 5.129 8.711 1 96.38 183 GLN A C 1
ATOM 1471 O O . GLN A 1 183 ? 4.82 5.047 7.766 1 96.38 183 GLN A O 1
ATOM 1476 N N . SER A 1 184 ? 3.551 6.23 9.102 1 95.88 184 SER A N 1
ATOM 1477 C CA . SER A 1 184 ? 3.998 7.508 8.555 1 95.88 184 SER A CA 1
ATOM 1478 C C . SER A 1 184 ? 3.678 8.664 9.5 1 95.88 184 SER A C 1
ATOM 1480 O O . SER A 1 184 ? 3.25 8.438 10.633 1 95.88 184 SER A O 1
ATOM 1482 N N . THR A 1 185 ? 3.996 9.852 9.062 1 95.5 185 THR A N 1
ATOM 1483 C CA . THR A 1 185 ? 3.709 11.047 9.852 1 95.5 185 THR A CA 1
ATOM 1484 C C . THR A 1 185 ? 2.51 11.797 9.281 1 95.5 185 THR A C 1
ATOM 1486 O O . THR A 1 185 ? 2.359 11.898 8.062 1 95.5 185 THR A O 1
ATOM 1489 N N . ALA A 1 186 ? 1.699 12.219 10.203 1 96.69 186 ALA A N 1
ATOM 1490 C CA . ALA A 1 186 ? 0.531 12.984 9.781 1 96.69 186 ALA A CA 1
ATOM 1491 C C . ALA A 1 186 ? 0.938 14.352 9.242 1 96.69 186 ALA A C 1
ATOM 1493 O O . ALA A 1 186 ? 1.861 14.977 9.766 1 96.69 186 ALA A O 1
ATOM 1494 N N . ARG A 1 187 ? 0.26 14.789 8.242 1 95.06 187 ARG A N 1
ATOM 1495 C CA . ARG A 1 187 ? 0.473 16.125 7.711 1 95.06 187 ARG A CA 1
ATOM 1496 C C . ARG A 1 187 ? -0.288 17.172 8.523 1 95.06 187 ARG A C 1
ATOM 1498 O O . ARG A 1 187 ? -1.502 17.062 8.711 1 95.06 187 ARG A O 1
ATOM 1505 N N . ASN A 1 188 ? 0.4 18.172 8.992 1 94.56 188 ASN A N 1
ATOM 1506 C CA . ASN A 1 188 ? -0.228 19.266 9.711 1 94.56 188 ASN A CA 1
ATOM 1507 C C . ASN A 1 188 ? -0.693 20.375 8.766 1 94.56 188 ASN A C 1
ATOM 1509 O O . ASN A 1 188 ? 0.085 20.859 7.941 1 94.56 188 ASN A O 1
ATOM 1513 N N . THR A 1 189 ? -1.909 20.734 8.883 1 94.19 189 THR A N 1
ATOM 1514 C CA . THR A 1 189 ? -2.424 21.812 8.047 1 94.19 189 THR A CA 1
ATOM 1515 C C . THR A 1 189 ? -3.635 22.469 8.703 1 94.19 189 THR A C 1
ATOM 1517 O O . THR A 1 189 ? -4.395 21.812 9.422 1 94.19 189 THR A O 1
ATOM 1520 N N . SER A 1 190 ? -3.812 23.719 8.477 1 93.75 190 SER A N 1
ATOM 1521 C CA . SER A 1 190 ? -5.004 24.422 8.953 1 93.75 190 SER A CA 1
ATOM 1522 C C . SER A 1 190 ? -6.148 24.297 7.953 1 93.75 190 SER A C 1
ATOM 1524 O O . SER A 1 190 ? -7.297 24.609 8.273 1 93.75 190 SER A O 1
ATOM 1526 N N . LEU A 1 191 ? -5.848 23.891 6.73 1 94.19 191 LEU A N 1
ATOM 1527 C CA . LEU A 1 191 ? -6.766 23.75 5.605 1 94.19 191 LEU A CA 1
ATOM 1528 C C . LEU A 1 191 ? -7.219 25.109 5.094 1 94.19 191 LEU A C 1
ATOM 1530 O O . LEU A 1 191 ? -8.266 25.219 4.453 1 94.19 191 LEU A O 1
ATOM 1534 N N . ARG A 1 192 ? -6.418 26.094 5.434 1 88.81 192 ARG A N 1
ATOM 1535 C CA . ARG A 1 192 ? -6.707 27.453 4.949 1 88.81 192 ARG A CA 1
ATOM 1536 C C . ARG A 1 192 ? -6.785 27.484 3.428 1 88.81 192 ARG A C 1
ATOM 1538 O O . ARG A 1 192 ? -7.645 28.156 2.857 1 88.81 192 ARG A O 1
ATOM 1545 N N . HIS A 1 193 ? -5.934 26.734 2.836 1 88.62 193 HIS A N 1
ATOM 1546 C CA . HIS A 1 193 ? -5.898 26.672 1.378 1 88.62 193 HIS A CA 1
ATOM 1547 C C . HIS A 1 193 ? -6.445 25.344 0.868 1 88.62 193 HIS A C 1
ATOM 1549 O O . HIS A 1 193 ? -6.129 24.922 -0.248 1 88.62 193 HIS A O 1
ATOM 1555 N N . GLY A 1 194 ? -7.23 24.719 1.726 1 89.44 194 GLY A N 1
ATOM 1556 C CA . GLY A 1 194 ? -7.773 23.422 1.35 1 89.44 194 GLY A CA 1
ATOM 1557 C C . GLY A 1 194 ? -6.777 22.281 1.508 1 89.44 194 GLY A C 1
ATOM 1558 O O . GLY A 1 194 ? -5.762 22.438 2.195 1 89.44 194 GLY A O 1
ATOM 1559 N N . LEU A 1 195 ? -7.117 21.172 1.004 1 89.81 195 LEU A N 1
ATOM 1560 C CA . LEU A 1 195 ? -6.297 19.984 1.16 1 89.81 195 LEU A CA 1
ATOM 1561 C C . LEU A 1 195 ? -5.07 20.047 0.257 1 89.81 195 LEU A C 1
ATOM 1563 O O . LEU A 1 195 ? -4.07 19.375 0.515 1 89.81 195 LEU A O 1
ATOM 1567 N N . GLY A 1 196 ? -5.105 20.859 -0.781 1 88.19 196 GLY A N 1
ATOM 1568 C CA . GLY A 1 196 ? -3.973 20.953 -1.689 1 88.19 196 GLY A CA 1
ATOM 1569 C C . GLY A 1 196 ? -3.668 19.641 -2.391 1 88.19 196 GLY A C 1
ATOM 1570 O O . GLY A 1 196 ? -4.582 18.875 -2.719 1 88.19 196 GLY A O 1
ATOM 1571 N N . GLU A 1 197 ? -2.348 19.5 -2.65 1 89.19 197 GLU A N 1
ATOM 1572 C CA . GLU A 1 197 ? -1.9 18.281 -3.314 1 89.19 197 GLU A CA 1
ATOM 1573 C C . GLU A 1 197 ? -2.014 17.078 -2.387 1 89.19 197 GLU A C 1
ATOM 1575 O O . GLU A 1 197 ? -1.768 17.188 -1.184 1 89.19 197 GLU A O 1
ATOM 1580 N N . LYS A 1 198 ? -2.416 16 -3.008 1 90.06 198 LYS A N 1
ATOM 1581 C CA . LYS A 1 198 ? -2.555 14.773 -2.232 1 90.06 198 LYS A CA 1
ATOM 1582 C C . LYS A 1 198 ? -1.196 14.266 -1.762 1 90.06 198 LYS A C 1
ATOM 1584 O O . LYS A 1 198 ? -0.172 14.547 -2.387 1 90.06 198 LYS A O 1
ATOM 1589 N N . GLU A 1 199 ? -1.269 13.617 -0.662 1 92.31 199 GLU A N 1
ATOM 1590 C CA . GLU A 1 199 ? -0.052 13.109 -0.031 1 92.31 199 GLU A CA 1
ATOM 1591 C C . GLU A 1 199 ? 0.718 12.188 -0.972 1 92.31 199 GLU A C 1
ATOM 1593 O O . GLU A 1 199 ? 0.119 11.391 -1.691 1 92.31 199 GLU A O 1
ATOM 1598 N N . LYS A 1 200 ? 2.018 12.391 -0.885 1 93.31 200 LYS A N 1
ATOM 1599 C CA . LYS A 1 200 ? 2.889 11.586 -1.736 1 93.31 200 LYS A CA 1
ATOM 1600 C C . LYS A 1 200 ? 3.225 10.258 -1.074 1 93.31 200 LYS A C 1
ATOM 1602 O O . LYS A 1 200 ? 3.66 9.312 -1.744 1 93.31 200 LYS A O 1
ATOM 1607 N N . VAL A 1 201 ? 3.123 10.219 0.215 1 95.06 201 VAL A N 1
ATOM 1608 C CA . VAL A 1 201 ? 3.314 8.992 0.98 1 95.06 201 VAL A CA 1
ATOM 1609 C C . VAL A 1 201 ? 1.976 8.523 1.549 1 95.06 201 VAL A C 1
ATOM 1611 O O . VAL A 1 201 ? 1.309 9.266 2.273 1 95.06 201 VAL A O 1
ATOM 1614 N N . PHE A 1 202 ? 1.536 7.324 1.164 1 97.62 202 PHE A N 1
ATOM 1615 C CA . PHE A 1 202 ? 0.211 6.832 1.521 1 97.62 202 PHE A CA 1
ATOM 1616 C C . PHE A 1 202 ? 0.186 5.309 1.534 1 97.62 202 PHE A C 1
ATOM 1618 O O . PHE A 1 202 ? 1.106 4.66 1.029 1 97.62 202 PHE A O 1
ATOM 1625 N N . LEU A 1 203 ? -0.753 4.77 2.139 1 98 203 LEU A N 1
ATOM 1626 C CA . LEU A 1 203 ? -1.059 3.348 2.049 1 98 203 LEU A CA 1
ATOM 1627 C C . LEU A 1 203 ? -2.094 3.082 0.959 1 98 203 LEU A C 1
ATOM 1629 O O . LEU A 1 203 ? -3.225 3.566 1.041 1 98 203 LEU A O 1
ATOM 1633 N N . LEU A 1 204 ? -1.744 2.412 -0.038 1 97.75 204 LEU A N 1
ATOM 1634 C CA . LEU A 1 204 ? -2.73 2.033 -1.044 1 97.75 204 LEU A CA 1
ATOM 1635 C C . LEU A 1 204 ? -3.383 0.702 -0.691 1 97.75 204 LEU A C 1
ATOM 1637 O O . LEU A 1 204 ? -2.695 -0.307 -0.521 1 97.75 204 LEU A O 1
ATOM 1641 N N . VAL A 1 205 ? -4.617 0.709 -0.566 1 97.25 205 VAL A N 1
ATOM 1642 C CA . VAL A 1 205 ? -5.395 -0.508 -0.367 1 97.25 205 VAL A CA 1
ATOM 1643 C C . VAL A 1 205 ? -6.035 -0.934 -1.687 1 97.25 205 VAL A C 1
ATOM 1645 O O . VAL A 1 205 ? -6.961 -0.28 -2.174 1 97.25 205 VAL A O 1
ATOM 1648 N N . PRO A 1 206 ? -5.582 -2.025 -2.227 1 96.38 206 PRO A N 1
ATOM 1649 C CA . PRO A 1 206 ? -6.188 -2.488 -3.479 1 96.38 206 PRO A CA 1
ATOM 1650 C C . PRO A 1 206 ? -7.68 -2.791 -3.336 1 96.38 206 PRO A C 1
ATOM 1652 O O . PRO A 1 206 ? -8.109 -3.309 -2.303 1 96.38 206 PRO A O 1
ATOM 1655 N N . LYS A 1 207 ? -8.383 -2.525 -4.387 1 93.75 207 LYS A N 1
ATOM 1656 C CA . LYS A 1 207 ? -9.828 -2.74 -4.371 1 93.75 207 LYS A CA 1
ATOM 1657 C C . LYS A 1 207 ? -10.156 -4.215 -4.152 1 93.75 207 LYS A C 1
ATOM 1659 O O . LYS A 1 207 ? -11.18 -4.539 -3.539 1 93.75 207 LYS A O 1
ATOM 1664 N N . ASP A 1 208 ? -9.289 -5.066 -4.582 1 93.25 208 ASP A N 1
ATOM 1665 C CA . ASP A 1 208 ? -9.555 -6.5 -4.559 1 93.25 208 ASP A CA 1
ATOM 1666 C C . ASP A 1 208 ? -8.961 -7.148 -3.312 1 93.25 208 ASP A C 1
ATOM 1668 O O . ASP A 1 208 ? -8.945 -8.375 -3.189 1 93.25 208 ASP A O 1
ATOM 1672 N N . LEU A 1 209 ? -8.406 -6.383 -2.414 1 94.25 209 LEU A N 1
ATOM 1673 C CA . LEU A 1 209 ? -7.906 -6.945 -1.164 1 94.25 209 LEU A CA 1
ATOM 1674 C C . LEU A 1 209 ? -9.047 -7.523 -0.335 1 94.25 209 LEU A C 1
ATOM 1676 O O . LEU A 1 209 ? -9.945 -6.789 0.088 1 94.25 209 LEU A O 1
ATOM 1680 N N . PRO A 1 210 ? -8.969 -8.766 -0.092 1 89.69 210 PRO A N 1
ATOM 1681 C CA . PRO A 1 210 ? -10.078 -9.383 0.644 1 89.69 210 PRO A CA 1
ATOM 1682 C C . PRO A 1 210 ? -10.25 -8.805 2.047 1 89.69 210 PRO A C 1
ATOM 1684 O O . PRO A 1 210 ? -9.258 -8.531 2.73 1 89.69 210 PRO A O 1
ATOM 1687 N N . GLY A 1 211 ? -11.492 -8.57 2.455 1 87.12 211 GLY A N 1
ATOM 1688 C CA . GLY A 1 211 ? -11.781 -8.148 3.814 1 87.12 211 GLY A CA 1
ATOM 1689 C C . GLY A 1 211 ? -11.805 -6.637 3.973 1 87.12 211 GLY A C 1
ATOM 1690 O O . GLY A 1 211 ? -11.961 -6.129 5.086 1 87.12 211 GLY A O 1
ATOM 1691 N N . THR A 1 212 ? -11.57 -5.938 2.869 1 89.69 212 THR A N 1
ATOM 1692 C CA . THR A 1 212 ? -11.516 -4.484 2.975 1 89.69 212 THR A CA 1
ATOM 1693 C C . THR A 1 212 ? -12.711 -3.846 2.281 1 89.69 212 THR A C 1
ATOM 1695 O O . THR A 1 212 ? -12.688 -2.656 1.962 1 89.69 212 THR A O 1
ATOM 1698 N N . GLU A 1 213 ? -13.766 -4.57 2.029 1 88.5 213 GLU A N 1
ATOM 1699 C CA . GLU A 1 213 ? -14.938 -4.113 1.292 1 88.5 213 GLU A CA 1
ATOM 1700 C C . GLU A 1 213 ? -15.617 -2.951 2.006 1 88.5 213 GLU A C 1
ATOM 1702 O O . GLU A 1 213 ? -16.188 -2.072 1.363 1 88.5 213 GLU A O 1
ATOM 1707 N N . ASP A 1 214 ? -15.492 -2.896 3.287 1 89.44 214 ASP A N 1
ATOM 1708 C CA . ASP A 1 214 ? -16.141 -1.842 4.062 1 89.44 214 ASP A CA 1
ATOM 1709 C C . ASP A 1 214 ? -15.18 -0.673 4.297 1 89.44 214 ASP A C 1
ATOM 1711 O O . ASP A 1 214 ? -15.539 0.307 4.953 1 89.44 214 ASP A O 1
ATOM 1715 N N . GLY A 1 215 ? -14 -0.842 3.801 1 93.12 215 GLY A N 1
ATOM 1716 C CA . GLY A 1 215 ? -13.016 0.224 3.926 1 93.12 215 GLY A CA 1
ATOM 1717 C C . GLY A 1 215 ? -12.438 0.341 5.324 1 93.12 215 GLY A C 1
ATOM 1718 O O . GLY A 1 215 ? -11.781 1.333 5.648 1 93.12 215 GLY A O 1
ATOM 1719 N N . ASN A 1 216 ? -12.672 -0.648 6.137 1 94.38 216 ASN A N 1
ATOM 1720 C CA . ASN A 1 216 ? -12.227 -0.584 7.523 1 94.38 216 ASN A CA 1
ATOM 1721 C C . ASN A 1 216 ? -10.703 -0.661 7.625 1 94.38 216 ASN A C 1
ATOM 1723 O O . ASN A 1 216 ? -10.07 -1.417 6.891 1 94.38 216 ASN A O 1
ATOM 1727 N N . VAL A 1 217 ? -10.195 0.135 8.5 1 96.88 217 VAL A N 1
ATOM 1728 C CA . VAL A 1 217 ? -8.766 0.145 8.789 1 96.88 217 VAL A CA 1
ATOM 1729 C C . VAL A 1 217 ? -8.547 0.341 10.289 1 96.88 217 VAL A C 1
ATOM 1731 O O . VAL A 1 217 ? -9.359 0.986 10.961 1 96.88 217 VAL A O 1
ATOM 1734 N N . GLU A 1 218 ? -7.609 -0.289 10.773 1 97.31 218 GLU A N 1
ATOM 1735 C CA . GLU A 1 218 ? -7.168 -0.042 12.148 1 97.31 218 GLU A CA 1
ATOM 1736 C C . GLU A 1 218 ? -6.191 1.128 12.211 1 97.31 218 GLU A C 1
ATOM 1738 O O . GLU A 1 218 ? -5.23 1.185 11.438 1 97.31 218 GLU A O 1
ATOM 1743 N N . VAL A 1 219 ? -6.445 2.014 13.156 1 98.25 219 VAL A N 1
ATOM 1744 C CA . VAL A 1 219 ? -5.676 3.25 13.234 1 98.25 219 VAL A CA 1
ATOM 1745 C C . VAL A 1 219 ? -5.027 3.363 14.609 1 98.25 219 VAL A C 1
ATOM 1747 O O . VAL A 1 219 ? -5.641 3.027 15.625 1 98.25 219 VAL A O 1
ATOM 1750 N N . CYS A 1 220 ? -3.775 3.779 14.617 1 98.31 220 CYS A N 1
ATOM 1751 C CA . CYS A 1 220 ? -3.074 4.152 15.844 1 98.31 220 CYS A CA 1
ATOM 1752 C C . CYS A 1 220 ? -2.279 5.438 15.641 1 98.31 220 CYS A C 1
ATOM 1754 O O . CYS A 1 220 ? -1.472 5.535 14.711 1 98.31 220 CYS A O 1
ATOM 1756 N N . ILE A 1 221 ? -2.514 6.395 16.484 1 98 221 ILE A N 1
ATOM 1757 C CA . ILE A 1 221 ? -1.813 7.672 16.391 1 98 221 ILE A CA 1
ATOM 1758 C C . ILE A 1 221 ? -0.935 7.867 17.625 1 98 221 ILE A C 1
ATOM 1760 O O . ILE A 1 221 ? -1.388 7.668 18.75 1 98 221 ILE A O 1
ATOM 1764 N N . ARG A 1 222 ? 0.293 8.227 17.375 1 96.44 222 ARG A N 1
ATOM 1765 C CA . ARG A 1 222 ? 1.254 8.461 18.438 1 96.44 222 ARG A CA 1
ATOM 1766 C C . ARG A 1 222 ? 1.787 9.891 18.391 1 96.44 222 ARG A C 1
ATOM 1768 O O . ARG A 1 222 ? 2.119 10.398 17.312 1 96.44 222 ARG A O 1
ATOM 1775 N N . LYS A 1 223 ? 1.763 10.484 19.453 1 95 223 LYS A N 1
ATOM 1776 C CA . LYS A 1 223 ? 2.348 11.812 19.578 1 95 223 LYS A CA 1
ATOM 1777 C C . LYS A 1 223 ? 3.793 11.734 20.062 1 95 223 LYS A C 1
ATOM 1779 O O . LYS A 1 223 ? 4.062 11.195 21.141 1 95 223 LYS A O 1
ATOM 1784 N N . LEU A 1 224 ? 4.672 12.133 19.203 1 88.56 224 LEU A N 1
ATOM 1785 C CA . LEU A 1 224 ? 6.078 12.039 19.578 1 88.56 224 LEU A CA 1
ATOM 1786 C C . LEU A 1 224 ? 6.383 12.953 20.75 1 88.56 224 LEU A C 1
ATOM 1788 O O . LEU A 1 224 ? 6.012 14.133 20.75 1 88.56 224 LEU A O 1
ATOM 1792 N N . GLY A 1 225 ? 7.059 12.438 21.781 1 79.75 225 GLY A N 1
ATOM 1793 C CA . GLY A 1 225 ? 7.359 13.18 23 1 79.75 225 GLY A CA 1
ATOM 1794 C C . GLY A 1 225 ? 6.305 13.023 24.078 1 79.75 225 GLY A C 1
ATOM 1795 O O . GLY A 1 225 ? 6.441 13.57 25.172 1 79.75 225 GLY A O 1
ATOM 1796 N N . HIS A 1 226 ? 5.188 12.352 23.672 1 69.88 226 HIS A N 1
ATOM 1797 C CA . HIS A 1 226 ? 4.121 12.125 24.641 1 69.88 226 HIS A CA 1
ATOM 1798 C C . HIS A 1 226 ? 4.453 10.969 25.562 1 69.88 226 HIS A C 1
ATOM 1800 O O . HIS A 1 226 ? 4.824 9.883 25.109 1 69.88 226 HIS A O 1
ATOM 1806 N N . GLN A 1 227 ? 4.855 11.141 26.859 1 58.84 227 GLN A N 1
ATOM 1807 C CA . GLN A 1 227 ? 4.984 10.094 27.859 1 58.84 227 GLN A CA 1
ATOM 1808 C C . GLN A 1 227 ? 3.631 9.758 28.484 1 58.84 227 GLN A C 1
ATOM 1810 O O . GLN A 1 227 ? 2.891 10.656 28.906 1 58.84 227 GLN A O 1
ATOM 1815 N N . ARG A 1 228 ? 2.953 8.586 28.031 1 54.75 228 ARG A N 1
ATOM 1816 C CA . ARG A 1 228 ? 1.732 8.164 28.703 1 54.75 228 ARG A CA 1
ATOM 1817 C C . ARG A 1 228 ? 1.951 8.062 30.219 1 54.75 228 ARG A C 1
ATOM 1819 O O . ARG A 1 228 ? 2.959 7.508 30.656 1 54.75 228 ARG A O 1
ATOM 1826 N N . ASP A 1 229 ? 1.451 8.844 30.922 1 43.25 229 ASP A N 1
ATOM 1827 C CA . ASP A 1 229 ? 1.423 8.547 32.344 1 43.25 229 ASP A CA 1
ATOM 1828 C C . ASP A 1 229 ? 0.807 7.176 32.625 1 43.25 229 ASP A C 1
ATOM 1830 O O . ASP A 1 229 ? -0.259 6.855 32.094 1 43.25 229 ASP A O 1
ATOM 1834 N N . SER A 1 230 ? 1.716 6.09 32.562 1 38.09 230 SER A N 1
ATOM 1835 C CA . SER A 1 230 ? 1.261 4.859 33.219 1 38.09 230 SER A CA 1
ATOM 1836 C C . SER A 1 230 ? 0.309 5.156 34.344 1 38.09 230 SER A C 1
ATOM 1838 O O . SER A 1 230 ? 0.697 5.793 35.344 1 38.09 230 SER A O 1
ATOM 1840 N N . VAL A 1 231 ? -0.964 5.168 34.031 1 32.12 231 VAL A N 1
ATOM 1841 C CA . VAL A 1 231 ? -1.718 4.934 35.25 1 32.12 231 VAL A CA 1
ATOM 1842 C C . VAL A 1 231 ? -1.474 3.508 35.75 1 32.12 231 VAL A C 1
ATOM 1844 O O . VAL A 1 231 ? -1.578 2.551 34.969 1 32.12 231 VAL A O 1
ATOM 1847 N N . MET B 1 1 ? -10.031 -51.094 -19.609 1 61.06 1 MET B N 1
ATOM 1848 C CA . MET B 1 1 ? -11.203 -50.656 -20.359 1 61.06 1 MET B CA 1
ATOM 1849 C C . MET B 1 1 ? -11.766 -51.781 -21.219 1 61.06 1 MET B C 1
ATOM 1851 O O . MET B 1 1 ? -11.023 -52.438 -21.922 1 61.06 1 MET B O 1
ATOM 1855 N N . ALA B 1 2 ? -12.953 -52.219 -21.016 1 76.25 2 ALA B N 1
ATOM 1856 C CA . ALA B 1 2 ? -13.578 -53.25 -21.812 1 76.25 2 ALA B CA 1
ATOM 1857 C C . ALA B 1 2 ? -14.102 -52.688 -23.141 1 76.25 2 ALA B C 1
ATOM 1859 O O . ALA B 1 2 ? -14.57 -51.562 -23.203 1 76.25 2 ALA B O 1
ATOM 1860 N N . CYS B 1 3 ? -13.727 -53.344 -24.203 1 80.75 3 CYS B N 1
ATOM 1861 C CA . CYS B 1 3 ? -14.219 -52.969 -25.531 1 80.75 3 CYS B CA 1
ATOM 1862 C C . CYS B 1 3 ? -15.281 -53.969 -25.984 1 80.75 3 CYS B C 1
ATOM 1864 O O . CYS B 1 3 ? -15.141 -55.188 -25.781 1 80.75 3 CYS B O 1
ATOM 1866 N N . VAL B 1 4 ? -16.406 -53.438 -26.484 1 81.19 4 VAL B N 1
ATOM 1867 C CA . VAL B 1 4 ? -17.484 -54.281 -27 1 81.19 4 VAL B CA 1
ATOM 1868 C C . VAL B 1 4 ? -17.562 -54.125 -28.516 1 81.19 4 VAL B C 1
ATOM 1870 O O . VAL B 1 4 ? -17.172 -53.094 -29.062 1 81.19 4 VAL B O 1
ATOM 1873 N N . GLN B 1 5 ? -17.844 -55.188 -29.094 1 84.19 5 GLN B N 1
ATOM 1874 C CA . GLN B 1 5 ? -17.953 -55.25 -30.547 1 84.19 5 GLN B CA 1
ATOM 1875 C C . GLN B 1 5 ? -19.328 -55.719 -30.984 1 84.19 5 GLN B C 1
ATOM 1877 O O . GLN B 1 5 ? -19.875 -56.688 -30.406 1 84.19 5 GLN B O 1
ATOM 1882 N N . CYS B 1 6 ? -19.875 -55 -31.906 1 81.06 6 CYS B N 1
ATOM 1883 C CA . CYS B 1 6 ? -21.141 -55.469 -32.469 1 81.06 6 CYS B CA 1
ATOM 1884 C C . CYS B 1 6 ? -20.922 -56.562 -33.5 1 81.06 6 CYS B C 1
ATOM 1886 O O . CYS B 1 6 ? -19.781 -56.844 -33.875 1 81.06 6 CYS B O 1
ATOM 1888 N N . PRO B 1 7 ? -21.922 -57.281 -34.062 1 81.94 7 PRO B N 1
ATOM 1889 C CA . PRO B 1 7 ? -21.781 -58.406 -35 1 81.94 7 PRO B CA 1
ATOM 1890 C C . PRO B 1 7 ? -21.141 -57.969 -36.312 1 81.94 7 PRO B C 1
ATOM 1892 O O . PRO B 1 7 ? -20.625 -58.812 -37.062 1 81.94 7 PRO B O 1
ATOM 1895 N N . PHE B 1 8 ? -21.141 -56.625 -36.531 1 79.94 8 PHE B N 1
ATOM 1896 C CA . PHE B 1 8 ? -20.562 -56.156 -37.781 1 79.94 8 PHE B CA 1
ATOM 1897 C C . PHE B 1 8 ? -19.156 -55.625 -37.562 1 79.94 8 PHE B C 1
ATOM 1899 O O . PHE B 1 8 ? -18.625 -54.875 -38.375 1 79.94 8 PHE B O 1
ATOM 1906 N N . ALA B 1 9 ? -18.578 -55.875 -36.375 1 80.44 9 ALA B N 1
ATOM 1907 C CA . ALA B 1 9 ? -17.172 -55.719 -36.031 1 80.44 9 ALA B CA 1
ATOM 1908 C C . ALA B 1 9 ? -16.859 -54.281 -35.656 1 80.44 9 ALA B C 1
ATOM 1910 O O . ALA B 1 9 ? -15.703 -53.844 -35.719 1 80.44 9 ALA B O 1
ATOM 1911 N N . HIS B 1 10 ? -17.922 -53.531 -35.375 1 80.44 10 HIS B N 1
ATOM 1912 C CA . HIS B 1 10 ? -17.641 -52.188 -34.812 1 80.44 10 HIS B CA 1
ATOM 1913 C C . HIS B 1 10 ? -17.312 -52.281 -33.344 1 80.44 10 HIS B C 1
ATOM 1915 O O . HIS B 1 10 ? -17.953 -53.031 -32.594 1 80.44 10 HIS B O 1
ATOM 1921 N N . VAL B 1 11 ? -16.172 -51.562 -33 1 80.56 11 VAL B N 1
ATOM 1922 C CA . VAL B 1 11 ? -15.703 -51.656 -31.625 1 80.56 11 VAL B CA 1
ATOM 1923 C C . VAL B 1 11 ? -15.945 -50.312 -30.906 1 80.56 11 VAL B C 1
ATOM 1925 O O . VAL B 1 11 ? -15.805 -49.25 -31.516 1 80.56 11 VAL B O 1
ATOM 1928 N N . THR B 1 12 ? -16.484 -50.406 -29.734 1 78.19 12 THR B N 1
ATOM 1929 C CA . THR B 1 12 ? -16.672 -49.25 -28.875 1 78.19 12 THR B CA 1
ATOM 1930 C C . THR B 1 12 ? -16.312 -49.562 -27.438 1 78.19 12 THR B C 1
ATOM 1932 O O . THR B 1 12 ? -16.312 -50.75 -27.047 1 78.19 12 THR B O 1
ATOM 1935 N N . CYS B 1 13 ? -15.758 -48.625 -26.781 1 77.31 13 CYS B N 1
ATOM 1936 C CA . CYS B 1 13 ? -15.461 -48.875 -25.375 1 77.31 13 CYS B CA 1
ATOM 1937 C C . CYS B 1 13 ? -16.734 -49.062 -24.578 1 77.31 13 CYS B C 1
ATOM 1939 O O . CYS B 1 13 ? -17.812 -48.594 -24.969 1 77.31 13 CYS B O 1
ATOM 1941 N N . SER B 1 14 ? -16.609 -49.875 -23.484 1 76.69 14 SER B N 1
ATOM 1942 C CA . SER B 1 14 ? -17.766 -50.219 -22.688 1 76.69 14 SER B CA 1
ATOM 1943 C C . SER B 1 14 ? -18.469 -49 -22.125 1 76.69 14 SER B C 1
ATOM 1945 O O . SER B 1 14 ? -19.688 -48.938 -22.031 1 76.69 14 SER B O 1
ATOM 1947 N N . ARG B 1 15 ? -17.672 -48 -21.938 1 76.31 15 ARG B N 1
ATOM 1948 C CA . ARG B 1 15 ? -18.25 -46.812 -21.344 1 76.31 15 ARG B CA 1
ATOM 1949 C C . ARG B 1 15 ? -19.094 -46.031 -22.359 1 76.31 15 ARG B C 1
ATOM 1951 O O . ARG B 1 15 ? -20.219 -45.625 -22.062 1 76.31 15 ARG B O 1
ATOM 1958 N N . CYS B 1 16 ? -18.625 -45.906 -23.484 1 73.19 16 CYS B N 1
ATOM 1959 C CA . CYS B 1 16 ? -19.359 -45.219 -24.547 1 73.19 16 CYS B CA 1
ATOM 1960 C C . CYS B 1 16 ? -20.562 -46.031 -24.984 1 73.19 16 CYS B C 1
ATOM 1962 O O . CYS B 1 16 ? -21.609 -45.469 -25.328 1 73.19 16 CYS B O 1
ATOM 1964 N N . HIS B 1 17 ? -20.422 -47.312 -24.922 1 76.88 17 HIS B N 1
ATOM 1965 C CA . HIS B 1 17 ? -21.531 -48.188 -25.312 1 76.88 17 HIS B CA 1
ATOM 1966 C C . HIS B 1 17 ? -22.703 -48 -24.359 1 76.88 17 HIS B C 1
ATOM 1968 O O . HIS B 1 17 ? -23.859 -48 -24.797 1 76.88 17 HIS B O 1
ATOM 1974 N N . GLU B 1 18 ? -22.328 -47.75 -23.125 1 75.94 18 GLU B N 1
ATOM 1975 C CA . GLU B 1 18 ? -23.359 -47.594 -22.125 1 75.94 18 GLU B CA 1
ATOM 1976 C C . GLU B 1 18 ? -24.047 -46.25 -22.266 1 75.94 18 GLU B C 1
ATOM 1978 O O . GLU B 1 18 ? -25.25 -46.125 -21.984 1 75.94 18 GLU B O 1
ATOM 1983 N N . GLU B 1 19 ? -23.391 -45.375 -22.75 1 74.19 19 GLU B N 1
ATOM 1984 C CA . GLU B 1 19 ? -23.922 -44.031 -22.859 1 74.19 19 GLU B CA 1
ATOM 1985 C C . GLU B 1 19 ? -24.922 -43.906 -24.016 1 74.19 19 GLU B C 1
ATOM 1987 O O . GLU B 1 19 ? -25.844 -43.094 -23.969 1 74.19 19 GLU B O 1
ATOM 1992 N N . VAL B 1 20 ? -24.781 -44.656 -24.969 1 71.88 20 VAL B N 1
ATOM 1993 C CA . VAL B 1 20 ? -25.656 -44.594 -26.141 1 71.88 20 VAL B CA 1
ATOM 1994 C C . VAL B 1 20 ? -27 -45.219 -25.828 1 71.88 20 VAL B C 1
ATOM 1996 O O . VAL B 1 20 ? -28.016 -44.875 -26.406 1 71.88 20 VAL B O 1
ATOM 1999 N N . GLY B 1 21 ? -27.297 -45.625 -24.656 1 67.38 21 GLY B N 1
ATOM 2000 C CA . GLY B 1 21 ? -28.516 -46 -23.969 1 67.38 21 GLY B CA 1
ATOM 2001 C C . GLY B 1 21 ? -29.234 -47.156 -24.656 1 67.38 21 GLY B C 1
ATOM 2002 O O . GLY B 1 21 ? -29.938 -47.938 -24 1 67.38 21 GLY B O 1
ATOM 2003 N N . ASP B 1 22 ? -29.281 -47.188 -26.016 1 70.56 22 ASP B N 1
ATOM 2004 C CA . ASP B 1 22 ? -30.172 -48.125 -26.641 1 70.56 22 ASP B CA 1
ATOM 2005 C C . ASP B 1 22 ? -29.438 -49.438 -26.984 1 70.56 22 ASP B C 1
ATOM 2007 O O . ASP B 1 22 ? -29.984 -50.312 -27.672 1 70.56 22 ASP B O 1
ATOM 2011 N N . ASN B 1 23 ? -28.266 -49.781 -26.5 1 71.56 23 ASN B N 1
ATOM 2012 C CA . ASN B 1 23 ? -27.453 -50.938 -26.75 1 71.56 23 ASN B CA 1
ATOM 2013 C C . ASN B 1 23 ? -27.25 -51.188 -28.234 1 71.56 23 ASN B C 1
ATOM 2015 O O . ASN B 1 23 ? -27.234 -52.344 -28.688 1 71.56 23 ASN B O 1
ATOM 2019 N N . ARG B 1 24 ? -27.328 -50.094 -29.031 1 78 24 ARG B N 1
ATOM 2020 C CA . ARG B 1 24 ? -27.078 -50.188 -30.469 1 78 24 ARG B CA 1
ATOM 2021 C C . ARG B 1 24 ? -25.688 -49.656 -30.812 1 78 24 ARG B C 1
ATOM 2023 O O . ARG B 1 24 ? -25.141 -48.812 -30.094 1 78 24 ARG B O 1
ATOM 2030 N N . CYS B 1 25 ? -25.172 -50.281 -31.844 1 77.31 25 CYS B N 1
ATOM 2031 C CA . CYS B 1 25 ? -23.891 -49.812 -32.344 1 77.31 25 CYS B CA 1
ATOM 2032 C C . CYS B 1 25 ? -24.016 -48.406 -32.938 1 77.31 25 CYS B C 1
ATOM 2034 O O . CYS B 1 25 ? -24.875 -48.125 -33.781 1 77.31 25 CYS B O 1
ATOM 2036 N N . SER B 1 26 ? -23.328 -47.438 -32.531 1 75.69 26 SER B N 1
ATOM 2037 C CA . SER B 1 26 ? -23.375 -46.031 -32.969 1 75.69 26 SER B CA 1
ATOM 2038 C C . SER B 1 26 ? -22.938 -45.906 -34.406 1 75.69 26 SER B C 1
ATOM 2040 O O . SER B 1 26 ? -23.25 -44.906 -35.062 1 75.69 26 SER B O 1
ATOM 2042 N N . CYS B 1 27 ? -22.281 -46.875 -34.875 1 74.88 27 CYS B N 1
ATOM 2043 C CA . CYS B 1 27 ? -21.766 -46.812 -36.219 1 74.88 27 CYS B CA 1
ATOM 2044 C C . CYS B 1 27 ? -22.734 -47.438 -37.219 1 74.88 27 CYS B C 1
ATOM 2046 O O . CYS B 1 27 ? -23.016 -46.906 -38.281 1 74.88 27 CYS B O 1
ATOM 2048 N N . CYS B 1 28 ? -23.391 -48.656 -36.875 1 77.88 28 CYS B N 1
ATOM 2049 C CA . CYS B 1 28 ? -24.188 -49.344 -37.844 1 77.88 28 CYS B CA 1
ATOM 2050 C C . CYS B 1 28 ? -25.625 -49.531 -37.375 1 77.88 28 CYS B C 1
ATOM 2052 O O . CYS B 1 28 ? -26.484 -50 -38.125 1 77.88 28 CYS B O 1
ATOM 2054 N N . GLY B 1 29 ? -25.859 -49.188 -36.062 1 79.25 29 GLY B N 1
ATOM 2055 C CA . GLY B 1 29 ? -27.219 -49.25 -35.531 1 79.25 29 GLY B CA 1
ATOM 2056 C C . GLY B 1 29 ? -27.641 -50.625 -35.125 1 79.25 29 GLY B C 1
ATOM 2057 O O . GLY B 1 29 ? -28.797 -50.844 -34.719 1 79.25 29 GLY B O 1
ATOM 2058 N N . SER B 1 30 ? -26.828 -51.562 -35.25 1 75.81 30 SER B N 1
ATOM 2059 C CA . SER B 1 30 ? -27.203 -52.938 -34.875 1 75.81 30 SER B CA 1
ATOM 2060 C C . SER B 1 30 ? -27.469 -53.062 -33.375 1 75.81 30 SER B C 1
ATOM 2062 O O . SER B 1 30 ? -26.797 -52.438 -32.562 1 75.81 30 SER B O 1
ATOM 2064 N N . GLY B 1 31 ? -28.531 -53.5 -32.781 1 70.31 31 GLY B N 1
ATOM 2065 C CA . GLY B 1 31 ? -28.953 -53.531 -31.391 1 70.31 31 GLY B CA 1
ATOM 2066 C C . GLY B 1 31 ? -28.469 -54.75 -30.625 1 70.31 31 GLY B C 1
ATOM 2067 O O . GLY B 1 31 ? -28.25 -54.656 -29.422 1 70.31 31 GLY B O 1
ATOM 2068 N N . ASN B 1 32 ? -28.547 -56 -31.094 1 69.19 32 ASN B N 1
ATOM 2069 C CA . ASN B 1 32 ? -28.344 -57.219 -30.312 1 69.19 32 ASN B CA 1
ATOM 2070 C C . ASN B 1 32 ? -27.047 -57.906 -30.688 1 69.19 32 ASN B C 1
ATOM 2072 O O . ASN B 1 32 ? -26.531 -57.75 -31.797 1 69.19 32 ASN B O 1
ATOM 2076 N N . GLY B 1 33 ? -26.219 -58.5 -29.594 1 70.75 33 GLY B N 1
ATOM 2077 C CA . GLY B 1 33 ? -25.078 -59.375 -29.828 1 70.75 33 GLY B CA 1
ATOM 2078 C C . GLY B 1 33 ? -23.75 -58.719 -29.547 1 70.75 33 GLY B C 1
ATOM 2079 O O . GLY B 1 33 ? -22.75 -59 -30.203 1 70.75 33 GLY B O 1
ATOM 2080 N N . TYR B 1 34 ? -23.75 -57.875 -28.625 1 73.81 34 TYR B N 1
ATOM 2081 C CA . TYR B 1 34 ? -22.453 -57.281 -28.266 1 73.81 34 TYR B CA 1
ATOM 2082 C C . TYR B 1 34 ? -21.625 -58.281 -27.438 1 73.81 34 TYR B C 1
ATOM 2084 O O . TYR B 1 34 ? -22.156 -58.906 -26.516 1 73.81 34 TYR B O 1
ATOM 2092 N N . GLY B 1 35 ? -20.438 -58.594 -27.938 1 79.56 35 GLY B N 1
ATOM 2093 C CA . GLY B 1 35 ? -19.469 -59.344 -27.156 1 79.56 35 GLY B CA 1
ATOM 2094 C C . GLY B 1 35 ? -18.219 -58.531 -26.812 1 79.56 35 GLY B C 1
ATOM 2095 O O . GLY B 1 35 ? -17.906 -57.562 -27.5 1 79.56 35 GLY B O 1
ATOM 2096 N N . ARG B 1 36 ? -17.75 -58.938 -25.719 1 81.5 36 ARG B N 1
ATOM 2097 C CA . ARG B 1 36 ? -16.469 -58.344 -25.344 1 81.5 36 ARG B CA 1
ATOM 2098 C C . ARG B 1 36 ? -15.375 -58.719 -26.328 1 81.5 36 ARG B C 1
ATOM 2100 O O . ARG B 1 36 ? -15.281 -59.875 -26.75 1 81.5 36 ARG B O 1
ATOM 2107 N N . ASN B 1 37 ? -14.789 -57.719 -26.906 1 77.12 37 ASN B N 1
ATOM 2108 C CA . ASN B 1 37 ? -13.656 -57.969 -27.797 1 77.12 37 ASN B CA 1
ATOM 2109 C C . ASN B 1 37 ? -12.336 -57.938 -27.047 1 77.12 37 ASN B C 1
ATOM 2111 O O . ASN B 1 37 ? -11.719 -56.875 -26.891 1 77.12 37 ASN B O 1
ATOM 2115 N N . ARG B 1 38 ? -11.883 -59.031 -26.609 1 79.75 38 ARG B N 1
ATOM 2116 C CA . ARG B 1 38 ? -10.664 -59.156 -25.812 1 79.75 38 ARG B CA 1
ATOM 2117 C C . ARG B 1 38 ? -9.43 -58.875 -26.656 1 79.75 38 ARG B C 1
ATOM 2119 O O . ARG B 1 38 ? -8.414 -58.406 -26.125 1 79.75 38 ARG B O 1
ATOM 2126 N N . VAL B 1 39 ? -9.555 -59.156 -27.875 1 75 39 VAL B N 1
ATOM 2127 C CA . VAL B 1 39 ? -8.414 -58.906 -28.75 1 75 39 VAL B CA 1
ATOM 2128 C C . VAL B 1 39 ? -8.117 -57.438 -28.828 1 75 39 VAL B C 1
ATOM 2130 O O . VAL B 1 39 ? -6.973 -57 -28.656 1 75 39 VAL B O 1
ATOM 2133 N N . VAL B 1 40 ? -9.188 -56.656 -29.031 1 72.81 40 VAL B N 1
ATOM 2134 C CA . VAL B 1 40 ? -9.023 -55.219 -29.094 1 72.81 40 VAL B CA 1
ATOM 2135 C C . VAL B 1 40 ? -8.555 -54.688 -27.734 1 72.81 40 VAL B C 1
ATOM 2137 O O . VAL B 1 40 ? -7.688 -53.812 -27.672 1 72.81 40 VAL B O 1
ATOM 2140 N N . GLU B 1 41 ? -9.164 -55.25 -26.734 1 73.62 41 GLU B N 1
ATOM 2141 C CA . GLU B 1 41 ? -8.742 -54.875 -25.391 1 73.62 41 GLU B CA 1
ATOM 2142 C C . GLU B 1 41 ? -7.258 -55.156 -25.188 1 73.62 41 GLU B C 1
ATOM 2144 O O . GLU B 1 41 ? -6.531 -54.344 -24.609 1 73.62 41 GLU B O 1
ATOM 2149 N N . GLU B 1 42 ? -6.879 -56.281 -25.547 1 72.88 42 GLU B N 1
ATOM 2150 C CA . GLU B 1 42 ? -5.477 -56.656 -25.438 1 72.88 42 GLU B CA 1
ATOM 2151 C C . GLU B 1 42 ? -4.59 -55.781 -26.297 1 72.88 42 GLU B C 1
ATOM 2153 O O . GLU B 1 42 ? -3.5 -55.375 -25.875 1 72.88 42 GLU B O 1
ATOM 2158 N N . PHE B 1 43 ? -5.148 -55.5 -27.469 1 71.31 43 PHE B N 1
ATOM 2159 C CA . PHE B 1 43 ? -4.406 -54.625 -28.359 1 71.31 43 PHE B CA 1
ATOM 2160 C C . PHE B 1 43 ? -4.254 -53.219 -27.766 1 71.31 43 PHE B C 1
ATOM 2162 O O . PHE B 1 43 ? -3.16 -52.656 -27.766 1 71.31 43 PHE B O 1
ATOM 2169 N N . LEU B 1 44 ? -5.344 -52.688 -27.359 1 70.5 44 LEU B N 1
ATOM 2170 C CA . LEU B 1 44 ? -5.301 -51.375 -26.75 1 70.5 44 LEU B CA 1
ATOM 2171 C C . LEU B 1 44 ? -4.422 -51.375 -25.5 1 70.5 44 LEU B C 1
ATOM 2173 O O . LEU B 1 44 ? -3.754 -50.375 -25.203 1 70.5 44 LEU B O 1
ATOM 2177 N N . GLY B 1 45 ? -4.566 -52.406 -24.797 1 68.44 45 GLY B N 1
ATOM 2178 C CA . GLY B 1 45 ? -3.719 -52.594 -23.625 1 68.44 45 GLY B CA 1
ATOM 2179 C C . GLY B 1 45 ? -2.242 -52.656 -23.969 1 68.44 45 GLY B C 1
ATOM 2180 O O . GLY B 1 45 ? -1.389 -52.406 -23.109 1 68.44 45 GLY B O 1
ATOM 2181 N N . ARG B 1 46 ? -2.018 -53.031 -25.188 1 72.5 46 ARG B N 1
ATOM 2182 C CA . ARG B 1 46 ? -0.634 -53.188 -25.641 1 72.5 46 ARG B CA 1
ATOM 2183 C C . ARG B 1 46 ? -0.118 -51.875 -26.25 1 72.5 46 ARG B C 1
ATOM 2185 O O . ARG B 1 46 ? 1.093 -51.688 -26.359 1 72.5 46 ARG B O 1
ATOM 2192 N N . ILE B 1 47 ? -1.16 -51.062 -26.641 1 79.69 47 ILE B N 1
ATOM 2193 C CA . ILE B 1 47 ? -0.727 -49.812 -27.219 1 79.69 47 ILE B CA 1
ATOM 2194 C C . ILE B 1 47 ? -0.145 -48.906 -26.125 1 79.69 47 ILE B C 1
ATOM 2196 O O . ILE B 1 47 ? -0.734 -48.75 -25.047 1 79.69 47 ILE B O 1
ATOM 2200 N N . ARG B 1 48 ? 1.089 -48.5 -26.25 1 85.69 48 ARG B N 1
ATOM 2201 C CA . ARG B 1 48 ? 1.783 -47.625 -25.328 1 85.69 48 ARG B CA 1
ATOM 2202 C C . ARG B 1 48 ? 1.946 -46.219 -25.922 1 85.69 48 ARG B C 1
ATOM 2204 O O . ARG B 1 48 ? 2.025 -46.062 -27.141 1 85.69 48 ARG B O 1
ATOM 2211 N N . PHE B 1 49 ? 1.702 -45.281 -25.109 1 86.69 49 PHE B N 1
ATOM 2212 C CA . PHE B 1 49 ? 1.835 -43.875 -25.484 1 86.69 49 PHE B CA 1
ATOM 2213 C C . PHE B 1 49 ? 2.996 -43.219 -24.75 1 86.69 49 PHE B C 1
ATOM 2215 O O . PHE B 1 49 ? 3.34 -43.625 -23.641 1 86.69 49 PHE B O 1
ATOM 2222 N N . SER B 1 50 ? 3.553 -42.188 -25.406 1 90.44 50 SER B N 1
ATOM 2223 C CA . SER B 1 50 ? 4.57 -41.406 -24.734 1 90.44 50 SER B CA 1
ATOM 2224 C C . SER B 1 50 ? 3.943 -40.281 -23.906 1 90.44 50 SER B C 1
ATOM 2226 O O . SER B 1 50 ? 2.873 -39.781 -24.25 1 90.44 50 SER B O 1
ATOM 2228 N N . CYS B 1 51 ? 4.625 -40 -22.812 1 90.19 51 CYS B N 1
ATOM 2229 C CA . CYS B 1 51 ? 4.238 -38.844 -21.984 1 90.19 51 CYS B CA 1
ATOM 2230 C C . CYS B 1 51 ? 4.289 -37.562 -22.781 1 90.19 51 CYS B C 1
ATOM 2232 O O . CYS B 1 51 ? 5.16 -37.375 -23.625 1 90.19 51 CYS B O 1
ATOM 2234 N N . ARG B 1 52 ? 3.348 -36.656 -22.531 1 85.81 52 ARG B N 1
ATOM 2235 C CA . ARG B 1 52 ? 3.348 -35.344 -23.156 1 85.81 52 ARG B CA 1
ATOM 2236 C C . ARG B 1 52 ? 4.656 -34.594 -22.875 1 85.81 52 ARG B C 1
ATOM 2238 O O . ARG B 1 52 ? 5.043 -33.688 -23.641 1 85.81 52 ARG B O 1
ATOM 2245 N N . ASN B 1 53 ? 5.383 -34.969 -21.844 1 87.94 53 ASN B N 1
ATOM 2246 C CA . ASN B 1 53 ? 6.633 -34.312 -21.469 1 87.94 53 ASN B CA 1
ATOM 2247 C C . ASN B 1 53 ? 7.844 -35.031 -22.062 1 87.94 53 ASN B C 1
ATOM 2249 O O . ASN B 1 53 ? 8.969 -34.875 -21.594 1 87.94 53 ASN B O 1
ATOM 2253 N N . LYS B 1 54 ? 7.504 -35.781 -23.016 1 87.19 54 LYS B N 1
ATOM 2254 C CA . LYS B 1 54 ? 8.602 -36.406 -23.75 1 87.19 54 LYS B CA 1
ATOM 2255 C C . LYS B 1 54 ? 9.586 -35.375 -24.266 1 87.19 54 LYS B C 1
ATOM 2257 O O . LYS B 1 54 ? 10.797 -35.562 -24.219 1 87.19 54 LYS B O 1
ATOM 2262 N N . VAL B 1 55 ? 9.078 -34.281 -24.719 1 83 55 VAL B N 1
ATOM 2263 C CA . VAL B 1 55 ? 9.883 -33.188 -25.25 1 83 55 VAL B CA 1
ATOM 2264 C C . VAL B 1 55 ? 10.758 -32.625 -24.141 1 83 55 VAL B C 1
ATOM 2266 O O . VAL B 1 55 ? 11.75 -31.938 -24.422 1 83 55 VAL B O 1
ATOM 2269 N N . HIS B 1 56 ? 10.477 -32.844 -22.922 1 84.44 56 HIS B N 1
ATOM 2270 C CA . HIS B 1 56 ? 11.258 -32.406 -21.781 1 84.44 56 HIS B CA 1
ATOM 2271 C C . HIS B 1 56 ? 11.984 -33.594 -21.125 1 84.44 56 HIS B C 1
ATOM 2273 O O . HIS B 1 56 ? 12.156 -33.625 -19.906 1 84.44 56 HIS B O 1
ATOM 2279 N N . ALA B 1 57 ? 12.125 -34.625 -21.781 1 81.31 57 ALA B N 1
ATOM 2280 C CA . ALA B 1 57 ? 13.031 -35.75 -21.469 1 81.31 57 ALA B CA 1
ATOM 2281 C C . ALA B 1 57 ? 12.336 -36.781 -20.609 1 81.31 57 ALA B C 1
ATOM 2283 O O . ALA B 1 57 ? 12.992 -37.562 -19.922 1 81.31 57 ALA B O 1
ATOM 2284 N N . CYS B 1 58 ? 10.953 -36.656 -20.562 1 88.44 58 CYS B N 1
ATOM 2285 C CA . CYS B 1 58 ? 10.281 -37.781 -19.922 1 88.44 58 CYS B CA 1
ATOM 2286 C C . CYS B 1 58 ? 10.328 -39.031 -20.797 1 88.44 58 CYS B C 1
ATOM 2288 O O . CYS B 1 58 ? 9.977 -38.969 -21.984 1 88.44 58 CYS B O 1
ATOM 2290 N N . GLU B 1 59 ? 10.633 -40.156 -20.312 1 90.31 59 GLU B N 1
ATOM 2291 C CA . GLU B 1 59 ? 10.805 -41.375 -21.109 1 90.31 59 GLU B CA 1
ATOM 2292 C C . GLU B 1 59 ? 9.68 -42.375 -20.844 1 90.31 59 GLU B C 1
ATOM 2294 O O . GLU B 1 59 ? 9.734 -43.5 -21.297 1 90.31 59 GLU B O 1
ATOM 2299 N N . ALA B 1 60 ? 8.758 -41.844 -20.172 1 89.62 60 ALA B N 1
ATOM 2300 C CA . ALA B 1 60 ? 7.664 -42.75 -19.828 1 89.62 60 ALA B CA 1
ATOM 2301 C C . ALA B 1 60 ? 6.926 -43.219 -21.094 1 89.62 60 ALA B C 1
ATOM 2303 O O . ALA B 1 60 ? 6.66 -42.406 -21.984 1 89.62 60 ALA B O 1
ATOM 2304 N N . PHE B 1 61 ? 6.707 -44.406 -21.266 1 90.31 61 PHE B N 1
ATOM 2305 C CA . PHE B 1 61 ? 5.961 -45.062 -22.328 1 90.31 61 PHE B CA 1
ATOM 2306 C C . PHE B 1 61 ? 4.973 -46.062 -21.734 1 90.31 61 PHE B C 1
ATOM 2308 O O . PHE B 1 61 ? 5.34 -47.219 -21.438 1 90.31 61 PHE B O 1
ATOM 2315 N N . LEU B 1 62 ? 3.797 -45.594 -21.562 1 89.19 62 LEU B N 1
ATOM 2316 C CA . LEU B 1 62 ? 2.82 -46.312 -20.766 1 89.19 62 LEU B CA 1
ATOM 2317 C C . LEU B 1 62 ? 1.517 -46.5 -21.531 1 89.19 62 LEU B C 1
ATOM 2319 O O . LEU B 1 62 ? 1.261 -45.812 -22.516 1 89.19 62 LEU B O 1
ATOM 2323 N N . PRO B 1 63 ? 0.816 -47.5 -21.062 1 84.06 63 PRO B N 1
ATOM 2324 C CA . PRO B 1 63 ? -0.537 -47.625 -21.609 1 84.06 63 PRO B CA 1
ATOM 2325 C C . PRO B 1 63 ? -1.41 -46.406 -21.281 1 84.06 63 PRO B C 1
ATOM 2327 O O . PRO B 1 63 ? -1.104 -45.656 -20.344 1 84.06 63 PRO B O 1
ATOM 2330 N N . HIS B 1 64 ? -2.43 -46.281 -22.031 1 78.88 64 HIS B N 1
ATOM 2331 C CA . HIS B 1 64 ? -3.281 -45.094 -21.953 1 78.88 64 HIS B CA 1
ATOM 2332 C C . HIS B 1 64 ? -3.83 -44.906 -20.547 1 78.88 64 HIS B C 1
ATOM 2334 O O . HIS B 1 64 ? -3.865 -43.781 -20.031 1 78.88 64 HIS B O 1
ATOM 2340 N N . HIS B 1 65 ? -4.258 -45.969 -19.922 1 77.62 65 HIS B N 1
ATOM 2341 C CA . HIS B 1 65 ? -4.922 -45.844 -18.625 1 77.62 65 HIS B CA 1
ATOM 2342 C C . HIS B 1 65 ? -3.939 -45.469 -17.531 1 77.62 65 HIS B C 1
ATOM 2344 O O . HIS B 1 65 ? -4.34 -44.906 -16.5 1 77.62 65 HIS B O 1
ATOM 2350 N N . GLU B 1 66 ? -2.641 -45.656 -17.781 1 86.88 66 GLU B N 1
ATOM 2351 C CA . GLU B 1 66 ? -1.61 -45.281 -16.812 1 86.88 66 GLU B CA 1
ATOM 2352 C C . GLU B 1 66 ? -1.035 -43.906 -17.125 1 86.88 66 GLU B C 1
ATOM 2354 O O . GLU B 1 66 ? -0.44 -43.281 -16.25 1 86.88 66 GLU B O 1
ATOM 2359 N N . MET B 1 67 ? -1.254 -43.531 -18.344 1 87.19 67 MET B N 1
ATOM 2360 C CA . MET B 1 67 ? -0.617 -42.281 -18.797 1 87.19 67 MET B CA 1
ATOM 2361 C C . MET B 1 67 ? -1.216 -41.094 -18.094 1 87.19 67 MET B C 1
ATOM 2363 O O . MET B 1 67 ? -0.489 -40.188 -17.688 1 87.19 67 MET B O 1
ATOM 2367 N N . ARG B 1 68 ? -2.479 -41.062 -17.875 1 85.06 68 ARG B N 1
ATOM 2368 C CA . ARG B 1 68 ? -3.143 -39.938 -17.219 1 85.06 68 ARG B CA 1
ATOM 2369 C C . ARG B 1 68 ? -2.604 -39.75 -15.812 1 85.06 68 ARG B C 1
ATOM 2371 O O . ARG B 1 68 ? -2.275 -38.625 -15.422 1 85.06 68 ARG B O 1
ATOM 2378 N N . GLU B 1 69 ? -2.512 -40.781 -15.188 1 88.31 69 GLU B N 1
ATOM 2379 C CA . GLU B 1 69 ? -1.986 -40.719 -13.828 1 88.31 69 GLU B CA 1
ATOM 2380 C C . GLU B 1 69 ? -0.524 -40.281 -13.82 1 88.31 69 GLU B C 1
ATOM 2382 O O . GLU B 1 69 ? -0.122 -39.469 -12.992 1 88.31 69 GLU B O 1
ATOM 2387 N N . HIS B 1 70 ? 0.248 -40.844 -14.688 1 89.12 70 HIS B N 1
ATOM 2388 C CA . HIS B 1 70 ? 1.653 -40.469 -14.797 1 89.12 70 HIS B CA 1
ATOM 2389 C C . HIS B 1 70 ? 1.81 -38.969 -15.062 1 89.12 70 HIS B C 1
ATOM 2391 O O . HIS B 1 70 ? 2.578 -38.281 -14.383 1 89.12 70 HIS B O 1
ATOM 2397 N N . GLU B 1 71 ? 1.047 -38.469 -15.969 1 87.19 71 GLU B N 1
ATOM 2398 C CA . GLU B 1 71 ? 1.184 -37.094 -16.391 1 87.19 71 GLU B CA 1
ATOM 2399 C C . GLU B 1 71 ? 0.804 -36.125 -15.273 1 87.19 71 GLU B C 1
ATOM 2401 O O . GLU B 1 71 ? 1.319 -35 -15.211 1 87.19 71 GLU B O 1
ATOM 2406 N N . GLN B 1 72 ? -0.007 -36.594 -14.422 1 85.88 72 GLN B N 1
ATOM 2407 C CA . GLN B 1 72 ? -0.417 -35.781 -13.289 1 85.88 72 GLN B CA 1
ATOM 2408 C C . GLN B 1 72 ? 0.723 -35.594 -12.289 1 85.88 72 GLN B C 1
ATOM 2410 O O . GLN B 1 72 ? 0.732 -34.656 -11.5 1 85.88 72 GLN B O 1
ATOM 2415 N N . T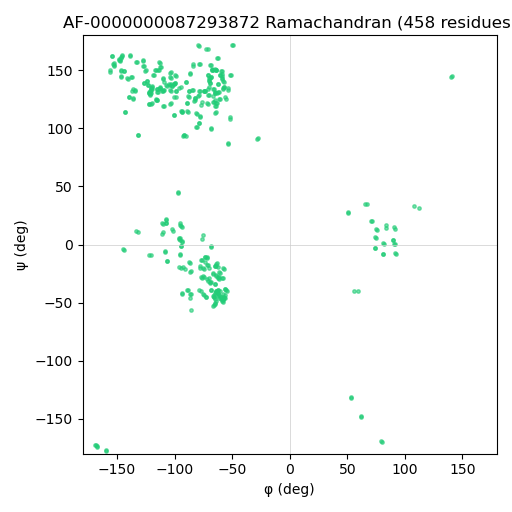HR B 1 73 ? 1.692 -36.438 -12.414 1 85.44 73 THR B N 1
ATOM 2416 C CA . THR B 1 73 ? 2.762 -36.406 -11.422 1 85.44 73 THR B CA 1
ATOM 2417 C C . THR B 1 73 ? 4.129 -36.406 -12.102 1 85.44 73 THR B C 1
ATOM 2419 O O . THR B 1 73 ? 5.145 -36.688 -11.461 1 85.44 73 THR B O 1
ATOM 2422 N N . CYS B 1 74 ? 4.094 -36.219 -13.383 1 87.38 74 CYS B N 1
ATOM 2423 C CA . CYS B 1 74 ? 5.332 -36.312 -14.148 1 87.38 74 CYS B CA 1
ATOM 2424 C C . CYS B 1 74 ? 6.348 -35.281 -13.68 1 87.38 74 CYS B C 1
ATOM 2426 O O . CYS B 1 74 ? 6.066 -34.094 -13.672 1 87.38 74 CYS B O 1
ATOM 2428 N N . ARG B 1 75 ? 7.477 -35.594 -13.328 1 84.25 75 ARG B N 1
ATOM 2429 C CA . ARG B 1 75 ? 8.531 -34.75 -12.82 1 84.25 75 ARG B CA 1
ATOM 2430 C C . ARG B 1 75 ? 9.117 -33.875 -13.93 1 84.25 75 ARG B C 1
ATOM 2432 O O . ARG B 1 75 ? 9.852 -32.906 -13.664 1 84.25 75 ARG B O 1
ATOM 2439 N N . HIS B 1 76 ? 8.719 -34.25 -15.133 1 86.38 76 HIS B N 1
ATOM 2440 C CA . HIS B 1 76 ? 9.266 -33.5 -16.266 1 86.38 76 HIS B CA 1
ATOM 2441 C C . HIS B 1 76 ? 8.328 -32.375 -16.703 1 86.38 76 HIS B C 1
ATOM 2443 O O . HIS B 1 76 ? 8.57 -31.75 -17.734 1 86.38 76 HIS B O 1
ATOM 2449 N N . GLU B 1 77 ? 7.293 -32.281 -15.922 1 88.81 77 GLU B N 1
ATOM 2450 C CA . GLU B 1 77 ? 6.426 -31.141 -16.219 1 88.81 77 GLU B CA 1
ATOM 2451 C C . GLU B 1 77 ? 7.207 -29.828 -16.203 1 88.81 77 GLU B C 1
ATOM 2453 O O . GLU B 1 77 ? 7.875 -29.516 -15.219 1 88.81 77 GLU B O 1
ATOM 2458 N N . PRO B 1 78 ? 7.141 -29.047 -17.281 1 90.44 78 PRO B N 1
ATOM 2459 C CA . PRO B 1 78 ? 8.047 -27.906 -17.391 1 90.44 78 PRO B CA 1
ATOM 2460 C C . PRO B 1 78 ? 7.527 -26.672 -16.656 1 90.44 78 PRO B C 1
ATOM 2462 O O . PRO B 1 78 ? 6.324 -26.562 -16.391 1 90.44 78 PRO B O 1
ATOM 2465 N N . ILE B 1 79 ? 8.422 -25.859 -16.297 1 94.44 79 ILE B N 1
ATOM 2466 C CA . ILE B 1 79 ? 8.188 -24.469 -15.938 1 94.44 79 ILE B CA 1
ATOM 2467 C C . ILE B 1 79 ? 8.852 -23.562 -16.969 1 94.44 79 ILE B C 1
ATOM 2469 O O . ILE B 1 79 ? 9.742 -23.984 -17.703 1 94.44 79 ILE B O 1
ATOM 2473 N N . PHE B 1 80 ? 8.367 -22.344 -17.078 1 94.62 80 PHE B N 1
ATOM 2474 C CA . PHE B 1 80 ? 8.766 -21.484 -18.188 1 94.62 80 PHE B CA 1
ATOM 2475 C C . PHE B 1 80 ? 9.492 -20.25 -17.688 1 94.62 80 PHE B C 1
ATOM 2477 O O . PHE B 1 80 ? 9.25 -19.797 -16.562 1 94.62 80 PHE B O 1
ATOM 2484 N N . CYS B 1 81 ? 10.406 -19.75 -18.531 1 96.25 81 CYS B N 1
ATOM 2485 C CA . CYS B 1 81 ? 11.164 -18.547 -18.25 1 96.25 81 CYS B CA 1
ATOM 2486 C C . CYS B 1 81 ? 10.234 -17.344 -18.125 1 96.25 81 CYS B C 1
ATOM 2488 O O . CYS B 1 81 ? 9.367 -17.125 -18.969 1 96.25 81 CYS B O 1
ATOM 2490 N N . PRO B 1 82 ? 10.414 -16.562 -17.047 1 94.81 82 PRO B N 1
ATOM 2491 C CA . PRO B 1 82 ? 9.516 -15.422 -16.828 1 94.81 82 PRO B CA 1
ATOM 2492 C C . PRO B 1 82 ? 9.828 -14.234 -17.734 1 94.81 82 PRO B C 1
ATOM 2494 O O . PRO B 1 82 ? 9.062 -13.273 -17.797 1 94.81 82 PRO B O 1
ATOM 2497 N N . VAL B 1 83 ? 10.953 -14.219 -18.375 1 94.31 83 VAL B N 1
ATOM 2498 C CA . VAL B 1 83 ? 11.336 -13.117 -19.266 1 94.31 83 VAL B CA 1
ATOM 2499 C C . VAL B 1 83 ? 10.469 -13.133 -20.516 1 94.31 83 VAL B C 1
ATOM 2501 O O . VAL B 1 83 ? 10.375 -14.156 -21.203 1 94.31 83 VAL B O 1
ATOM 2504 N N . PRO B 1 84 ? 9.922 -11.992 -20.766 1 89.12 84 PRO B N 1
ATOM 2505 C CA . PRO B 1 84 ? 9.016 -11.938 -21.922 1 89.12 84 PRO B CA 1
ATOM 2506 C C . PRO B 1 84 ? 9.68 -12.383 -23.219 1 89.12 84 PRO B C 1
ATOM 2508 O O . PRO B 1 84 ? 10.828 -12.031 -23.484 1 89.12 84 PRO B O 1
ATOM 2511 N N . GLN B 1 85 ? 9.023 -13.203 -24.016 1 88.81 85 GLN B N 1
ATOM 2512 C CA . GLN B 1 85 ? 9.367 -13.617 -25.359 1 88.81 85 GLN B CA 1
ATOM 2513 C C . GLN B 1 85 ? 10.516 -14.617 -25.359 1 88.81 85 GLN B C 1
ATOM 2515 O O . GLN B 1 85 ? 11.023 -15 -26.406 1 88.81 85 GLN B O 1
ATOM 2520 N N . CYS B 1 86 ? 11.133 -14.977 -24.266 1 92.12 86 CYS B N 1
ATOM 2521 C CA . CYS B 1 86 ? 12.203 -15.961 -24.219 1 92.12 86 CYS B CA 1
ATOM 2522 C C . CYS B 1 86 ? 11.68 -17.344 -24.578 1 92.12 86 CYS B C 1
ATOM 2524 O O . CYS B 1 86 ? 12.25 -18.031 -25.422 1 92.12 86 CYS B O 1
ATOM 2526 N N . GLY B 1 87 ? 10.641 -17.938 -24 1 87.56 87 GLY B N 1
ATOM 2527 C CA . GLY B 1 87 ? 9.984 -19.203 -24.328 1 87.56 87 GLY B CA 1
ATOM 2528 C C . GLY B 1 87 ? 10.711 -20.406 -23.766 1 87.56 87 GLY B C 1
ATOM 2529 O O . GLY B 1 87 ? 10.227 -21.531 -23.875 1 87.56 87 GLY B O 1
ATOM 2530 N N . PHE B 1 88 ? 11.93 -20.172 -23.203 1 92.69 88 PHE B N 1
ATOM 2531 C CA . PHE B 1 88 ? 12.672 -21.281 -22.609 1 92.69 88 PHE B CA 1
ATOM 2532 C C . PHE B 1 88 ? 11.812 -22.016 -21.578 1 92.69 88 PHE B C 1
ATOM 2534 O O . PHE B 1 88 ? 11.109 -21.375 -20.781 1 92.69 88 PHE B O 1
ATOM 2541 N N . ALA B 1 89 ? 11.758 -23.328 -21.594 1 91.56 89 ALA B N 1
ATOM 2542 C CA . ALA B 1 89 ? 10.992 -24.172 -20.672 1 91.56 89 ALA B CA 1
ATOM 2543 C C . ALA B 1 89 ? 11.82 -25.359 -20.203 1 91.56 89 ALA B C 1
ATOM 2545 O O . ALA B 1 89 ? 12.508 -26 -21.016 1 91.56 89 ALA B O 1
ATOM 2546 N N . SER B 1 90 ? 11.797 -25.594 -18.969 1 88.56 90 SER B N 1
ATOM 2547 C CA . SER B 1 90 ? 12.547 -26.719 -18.422 1 88.56 90 SER B CA 1
ATOM 2548 C C . SER B 1 90 ? 12.141 -27 -16.984 1 88.56 90 SER B C 1
ATOM 2550 O O . SER B 1 90 ? 11.133 -26.469 -16.5 1 88.56 90 SER B O 1
ATOM 2552 N N . ARG B 1 91 ? 12.891 -27.922 -16.375 1 83.44 91 ARG B N 1
ATOM 2553 C CA . ARG B 1 91 ? 12.719 -28.156 -14.945 1 83.44 91 ARG B CA 1
ATOM 2554 C C . ARG B 1 91 ? 13.289 -27 -14.133 1 83.44 91 ARG B C 1
ATOM 2556 O O . ARG B 1 91 ? 14.055 -26.188 -14.656 1 83.44 91 ARG B O 1
ATOM 2563 N N . ALA B 1 92 ? 12.977 -26.984 -12.805 1 80.88 92 ALA B N 1
ATOM 2564 C CA . ALA B 1 92 ? 13.281 -25.859 -11.922 1 80.88 92 ALA B CA 1
ATOM 2565 C C . ALA B 1 92 ? 14.781 -25.578 -11.906 1 80.88 92 ALA B C 1
ATOM 2567 O O . ALA B 1 92 ? 15.195 -24.422 -12.047 1 80.88 92 ALA B O 1
ATOM 2568 N N . VAL B 1 93 ? 15.602 -26.578 -11.719 1 80.06 93 VAL B N 1
ATOM 2569 C CA . VAL B 1 93 ? 17.047 -26.406 -11.594 1 80.06 93 VAL B CA 1
ATOM 2570 C C . VAL B 1 93 ? 17.609 -25.812 -12.883 1 80.06 93 VAL B C 1
ATOM 2572 O O . VAL B 1 93 ? 18.438 -24.906 -12.852 1 80.06 93 VAL B O 1
ATOM 2575 N N . ALA B 1 94 ? 17.156 -26.281 -13.969 1 88.88 94 ALA B N 1
ATOM 2576 C CA . ALA B 1 94 ? 17.625 -25.797 -15.266 1 88.88 94 ALA B CA 1
ATOM 2577 C C . ALA B 1 94 ? 17.172 -24.359 -15.516 1 88.88 94 ALA B C 1
ATOM 2579 O O . ALA B 1 94 ? 17.875 -23.578 -16.172 1 88.88 94 ALA B O 1
ATOM 2580 N N . LEU B 1 95 ? 16.047 -24.047 -15.008 1 93.38 95 LEU B N 1
ATOM 2581 C CA . LEU B 1 95 ? 15.539 -22.688 -15.203 1 93.38 95 LEU B CA 1
ATOM 2582 C C . LEU B 1 95 ? 16.406 -21.672 -14.469 1 93.38 95 LEU B C 1
ATOM 2584 O O . LEU B 1 95 ? 16.719 -20.609 -15.016 1 93.38 95 LEU B O 1
ATOM 2588 N N . THR B 1 96 ? 16.781 -21.969 -13.234 1 94.44 96 THR B N 1
ATOM 2589 C CA . THR B 1 96 ? 17.641 -21.062 -12.469 1 94.44 96 THR B CA 1
ATOM 2590 C C . THR B 1 96 ? 18.938 -20.797 -13.211 1 94.44 96 THR B C 1
ATOM 2592 O O . THR B 1 96 ? 19.375 -19.641 -13.305 1 94.44 96 THR B O 1
ATOM 2595 N N . THR B 1 97 ? 19.531 -21.828 -13.734 1 94.75 97 THR B N 1
ATOM 2596 C CA . THR B 1 97 ? 20.766 -21.703 -14.508 1 94.75 97 THR B CA 1
ATOM 2597 C C . THR B 1 97 ? 20.531 -20.844 -15.75 1 94.75 97 THR B C 1
ATOM 2599 O O . THR B 1 97 ? 21.344 -19.969 -16.062 1 94.75 97 THR B O 1
ATOM 2602 N N . HIS B 1 98 ? 19.484 -21.078 -16.391 1 95.56 98 HIS B N 1
ATOM 2603 C CA . HIS B 1 98 ? 19.125 -20.312 -17.578 1 95.56 98 HIS B CA 1
ATOM 2604 C C . HIS B 1 98 ? 19 -18.828 -17.25 1 95.56 98 HIS B C 1
ATOM 2606 O O . HIS B 1 98 ? 19.594 -17.984 -17.938 1 95.56 98 HIS B O 1
ATOM 2612 N N . LEU B 1 99 ? 18.312 -18.484 -16.188 1 96.62 99 LEU B N 1
ATOM 2613 C CA . LEU B 1 99 ? 18.094 -17.109 -15.797 1 96.62 99 LEU B CA 1
ATOM 2614 C C . LEU B 1 99 ? 19.406 -16.422 -15.438 1 96.62 99 LEU B C 1
ATOM 2616 O O . LEU B 1 99 ? 19.609 -15.25 -15.781 1 96.62 99 LEU B O 1
ATOM 2620 N N . THR B 1 100 ? 20.234 -17.078 -14.797 1 95.25 100 THR B N 1
ATOM 2621 C CA . THR B 1 100 ? 21.5 -16.516 -14.352 1 95.25 100 THR B CA 1
ATOM 2622 C C . THR B 1 100 ? 22.453 -16.328 -15.523 1 95.25 100 THR B C 1
ATOM 2624 O O . THR B 1 100 ? 23.047 -15.258 -15.695 1 95.25 100 THR B O 1
ATOM 2627 N N . LEU B 1 101 ? 22.562 -17.266 -16.359 1 95.88 101 LEU B N 1
ATOM 2628 C CA . LEU B 1 101 ? 23.594 -17.266 -17.391 1 95.88 101 LEU B CA 1
ATOM 2629 C C . LEU B 1 101 ? 23.109 -16.516 -18.625 1 95.88 101 LEU B C 1
ATOM 2631 O O . LEU B 1 101 ? 23.875 -15.758 -19.234 1 95.88 101 LEU B O 1
ATOM 2635 N N . ARG B 1 102 ? 21.891 -16.734 -19.016 1 96.06 102 ARG B N 1
ATOM 2636 C CA . ARG B 1 102 ? 21.391 -16.156 -20.266 1 96.06 102 ARG B CA 1
ATOM 2637 C C . ARG B 1 102 ? 20.797 -14.773 -20.031 1 96.06 102 ARG B C 1
ATOM 2639 O O . 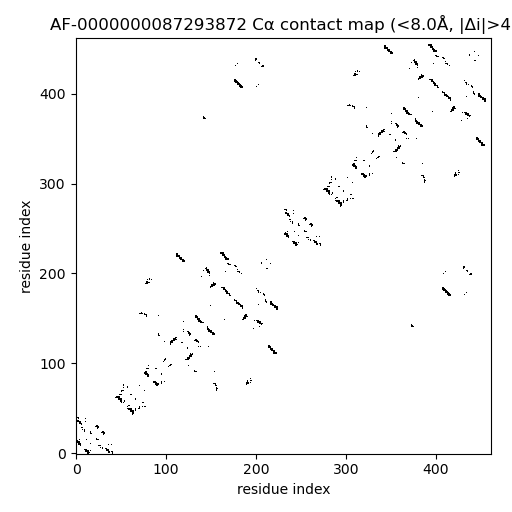ARG B 1 102 ? 20.969 -13.875 -20.859 1 96.06 102 ARG B O 1
ATOM 2646 N N . HIS B 1 103 ? 20.109 -14.609 -18.938 1 96.62 103 HIS B N 1
ATOM 2647 C CA . HIS B 1 103 ? 19.406 -13.352 -18.719 1 96.62 103 HIS B CA 1
ATOM 2648 C C . HIS B 1 103 ? 20.094 -12.523 -17.625 1 96.62 103 HIS B C 1
ATOM 2650 O O . HIS B 1 103 ? 19.625 -11.438 -17.297 1 96.62 103 HIS B O 1
ATOM 2656 N N . HIS B 1 104 ? 21.078 -13 -16.938 1 96.56 104 HIS B N 1
ATOM 2657 C CA . HIS B 1 104 ? 21.906 -12.297 -15.969 1 96.56 104 HIS B CA 1
ATOM 2658 C C . HIS B 1 104 ? 21.094 -11.898 -14.742 1 96.56 104 HIS B C 1
ATOM 2660 O O . HIS B 1 104 ? 21.234 -10.781 -14.242 1 96.56 104 HIS B O 1
ATOM 2666 N N . TRP B 1 105 ? 20.125 -12.789 -14.398 1 96.81 105 TRP B N 1
ATOM 2667 C CA . TRP B 1 105 ? 19.406 -12.578 -13.148 1 96.81 105 TRP B CA 1
ATOM 2668 C C . TRP B 1 105 ? 20.312 -12.875 -11.953 1 96.81 105 TRP B C 1
ATOM 2670 O O . TRP B 1 105 ? 21.172 -13.758 -12.016 1 96.81 105 TRP B O 1
ATOM 2680 N N . ASP B 1 106 ? 20.094 -12.125 -10.938 1 96.88 106 ASP B N 1
ATOM 2681 C CA . ASP B 1 106 ? 20.703 -12.492 -9.672 1 96.88 106 ASP B CA 1
ATOM 2682 C C . ASP B 1 106 ? 19.938 -13.617 -8.992 1 96.88 106 A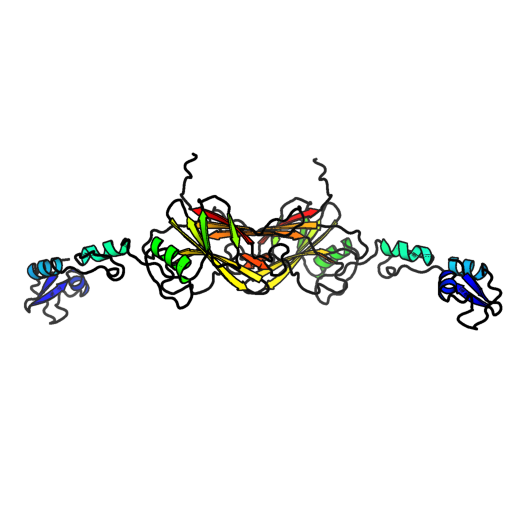SP B C 1
ATOM 2684 O O . ASP B 1 106 ? 18.766 -13.844 -9.289 1 96.88 106 ASP B O 1
ATOM 2688 N N . THR B 1 107 ? 20.609 -14.367 -8.141 1 96.5 107 THR B N 1
ATOM 2689 C CA . THR B 1 107 ? 19.984 -15.445 -7.387 1 96.5 107 THR B CA 1
ATOM 2690 C C . THR B 1 107 ? 20.156 -15.234 -5.887 1 96.5 107 THR B C 1
ATOM 2692 O O . THR B 1 107 ? 21.25 -14.93 -5.422 1 96.5 107 THR B O 1
ATOM 2695 N N . ILE B 1 108 ? 19.125 -15.32 -5.145 1 97.69 108 ILE B N 1
ATOM 2696 C CA . ILE B 1 108 ? 19.156 -15.305 -3.686 1 97.69 108 ILE B CA 1
ATOM 2697 C C . ILE B 1 108 ? 18.641 -16.641 -3.146 1 97.69 108 ILE B C 1
ATOM 2699 O O . ILE B 1 108 ? 17.562 -17.078 -3.512 1 97.69 108 ILE B O 1
ATOM 2703 N N . ARG B 1 109 ? 19.438 -17.25 -2.363 1 97.62 109 ARG B N 1
ATOM 2704 C CA . ARG B 1 109 ? 19.016 -18.469 -1.688 1 97.62 109 ARG B CA 1
ATOM 2705 C C . ARG B 1 109 ? 18.594 -18.172 -0.252 1 97.62 109 ARG B C 1
ATOM 2707 O O . ARG B 1 109 ? 19.219 -17.375 0.44 1 97.62 109 ARG B O 1
ATOM 2714 N N . PHE B 1 110 ? 17.516 -18.812 0.146 1 97.62 110 PHE B N 1
ATOM 2715 C CA . PHE B 1 110 ? 16.953 -18.5 1.458 1 97.62 110 PHE B CA 1
ATOM 2716 C C . PHE B 1 110 ? 16.359 -19.75 2.104 1 97.62 110 PHE B C 1
ATOM 2718 O O . PHE B 1 110 ? 16.156 -20.766 1.437 1 97.62 110 PHE B O 1
ATOM 2725 N N . HIS B 1 111 ? 16.141 -19.625 3.459 1 97.81 111 HIS B N 1
ATOM 2726 C CA . HIS B 1 111 ? 15.32 -20.594 4.18 1 97.81 111 HIS B CA 1
ATOM 2727 C C . HIS B 1 111 ? 13.945 -20.016 4.5 1 97.81 111 HIS B C 1
ATOM 2729 O O . HIS B 1 111 ? 13.812 -18.812 4.742 1 97.81 111 HIS B O 1
ATOM 2735 N N . TYR B 1 112 ? 12.977 -20.875 4.434 1 97.19 112 TYR B N 1
ATOM 2736 C CA . TYR B 1 112 ? 11.664 -20.391 4.859 1 97.19 112 TYR B CA 1
ATOM 2737 C C . TYR B 1 112 ? 11.742 -19.75 6.242 1 97.19 112 TYR B C 1
ATOM 2739 O O . TYR B 1 112 ? 12.555 -20.156 7.074 1 97.19 112 TYR B O 1
ATOM 2747 N N . ASP B 1 113 ? 11 -18.766 6.516 1 96.62 113 ASP B N 1
ATOM 2748 C CA . ASP B 1 113 ? 10.852 -18.078 7.789 1 96.62 113 ASP B CA 1
ATOM 2749 C C . ASP B 1 113 ? 12.062 -17.188 8.07 1 96.62 113 ASP B C 1
ATOM 2751 O O . ASP B 1 113 ? 12.203 -16.641 9.164 1 96.62 113 ASP B O 1
ATOM 2755 N N . GLU B 1 114 ? 12.93 -17.125 7.07 1 97.25 114 GLU B N 1
ATOM 2756 C CA . GLU B 1 114 ? 14.07 -16.219 7.188 1 97.25 114 GLU B CA 1
ATOM 2757 C C . GLU B 1 114 ? 13.82 -14.922 6.434 1 97.25 114 GLU B C 1
ATOM 2759 O O . GLU B 1 114 ? 13.203 -14.922 5.363 1 97.25 114 GLU B O 1
ATOM 2764 N N . ASN B 1 115 ? 14.359 -13.891 7.031 1 97.38 115 ASN B N 1
ATOM 2765 C CA . ASN B 1 115 ? 14.281 -12.602 6.352 1 97.38 115 ASN B CA 1
ATOM 2766 C C . ASN B 1 115 ? 15.484 -12.375 5.441 1 97.38 115 ASN B C 1
ATOM 2768 O O . ASN B 1 115 ? 16.609 -12.727 5.797 1 97.38 115 ASN B O 1
ATOM 2772 N N . PHE B 1 116 ? 15.266 -11.82 4.297 1 97.62 116 PHE B N 1
ATOM 2773 C CA . PHE B 1 116 ? 16.344 -11.414 3.404 1 97.62 116 PHE B CA 1
ATOM 2774 C C . PHE B 1 116 ? 15.961 -10.164 2.623 1 97.62 116 PHE B C 1
ATOM 2776 O O . PHE B 1 116 ? 14.781 -9.797 2.562 1 97.62 116 PHE B O 1
ATOM 2783 N N . ARG B 1 117 ? 16.922 -9.5 2.1 1 96.25 117 ARG B N 1
ATOM 2784 C CA . ARG B 1 117 ? 16.703 -8.266 1.356 1 96.25 117 ARG B CA 1
ATOM 2785 C C . ARG B 1 117 ? 16.75 -8.516 -0.147 1 96.25 117 ARG B C 1
ATOM 2787 O O . ARG B 1 117 ? 17.578 -9.289 -0.627 1 96.25 117 ARG B O 1
ATOM 2794 N N . ALA B 1 118 ? 15.82 -7.891 -0.874 1 96.44 118 ALA B N 1
ATOM 2795 C CA . ALA B 1 118 ? 15.789 -7.938 -2.332 1 96.44 118 ALA B CA 1
ATOM 2796 C C . ALA B 1 118 ? 15.453 -6.566 -2.916 1 96.44 118 ALA B C 1
ATOM 2798 O O . ALA B 1 118 ? 14.953 -5.688 -2.209 1 96.44 118 ALA B O 1
ATOM 2799 N N . SER B 1 119 ? 15.719 -6.379 -4.137 1 95.5 119 SER B N 1
ATOM 2800 C CA . SER B 1 119 ? 15.43 -5.113 -4.805 1 95.5 119 SER B CA 1
ATOM 2801 C C . SER B 1 119 ? 14.383 -5.293 -5.902 1 95.5 119 SER B C 1
ATOM 2803 O O . SER B 1 119 ? 14.492 -6.203 -6.727 1 95.5 119 SER B O 1
ATOM 2805 N N . ALA B 1 120 ? 13.438 -4.355 -5.852 1 93.62 120 ALA B N 1
ATOM 2806 C CA . ALA B 1 120 ? 12.406 -4.355 -6.891 1 93.62 120 ALA B CA 1
ATOM 2807 C C . ALA B 1 120 ? 12.969 -3.863 -8.219 1 93.62 120 ALA B C 1
ATOM 2809 O O . ALA B 1 120 ? 12.32 -3.992 -9.258 1 93.62 120 ALA B O 1
ATOM 2810 N N . LEU B 1 121 ? 14.133 -3.324 -8.234 1 93.81 121 LEU B N 1
ATOM 2811 C CA . LEU B 1 121 ? 14.711 -2.721 -9.43 1 93.81 121 LEU B CA 1
ATOM 2812 C C . LEU B 1 121 ? 15.602 -3.715 -10.164 1 93.81 121 LEU B C 1
ATOM 2814 O O . LEU B 1 121 ? 16.031 -3.455 -11.289 1 93.81 121 LEU B O 1
ATOM 2818 N N . THR B 1 122 ? 15.844 -4.844 -9.531 1 93.5 122 THR B N 1
ATOM 2819 C CA . THR B 1 122 ? 16.719 -5.848 -10.141 1 93.5 122 THR B CA 1
ATOM 2820 C C . THR B 1 122 ? 15.945 -7.141 -10.391 1 93.5 122 THR B C 1
ATOM 2822 O O . THR B 1 122 ? 15.047 -7.492 -9.625 1 93.5 122 THR B O 1
ATOM 2825 N N . SER B 1 123 ? 16.328 -7.758 -11.469 1 94.75 123 SER B N 1
ATOM 2826 C CA . SER B 1 123 ? 15.773 -9.086 -11.742 1 94.75 123 SER B CA 1
ATOM 2827 C C . SER B 1 123 ? 16.453 -10.148 -10.891 1 94.75 123 SER B C 1
ATOM 2829 O O . SER B 1 123 ? 17.641 -10.438 -11.078 1 94.75 123 SER B O 1
ATOM 2831 N N . THR B 1 124 ? 15.766 -10.672 -9.977 1 97.12 124 THR B N 1
ATOM 2832 C CA . THR B 1 124 ? 16.344 -11.633 -9.039 1 97.12 124 THR B CA 1
ATOM 2833 C C . THR B 1 124 ? 15.422 -12.836 -8.867 1 97.12 124 THR B C 1
ATOM 2835 O O . THR B 1 124 ? 14.211 -12.68 -8.711 1 97.12 124 THR B O 1
ATOM 2838 N N . ILE B 1 125 ? 15.969 -14.016 -8.938 1 97.31 125 ILE B N 1
ATOM 2839 C CA . ILE B 1 125 ? 15.242 -15.242 -8.633 1 97.31 125 ILE B CA 1
ATOM 2840 C C . ILE B 1 125 ? 15.562 -15.688 -7.211 1 97.31 125 ILE B C 1
ATOM 2842 O O . ILE B 1 125 ? 16.719 -15.633 -6.781 1 97.31 125 ILE B O 1
ATOM 2846 N N . PHE B 1 126 ? 14.531 -16.016 -6.449 1 98 126 PHE B N 1
ATOM 2847 C CA . PHE B 1 126 ? 14.688 -16.547 -5.102 1 98 126 PHE B CA 1
ATOM 2848 C C . PHE B 1 126 ? 14.523 -18.062 -5.105 1 98 126 PHE B C 1
ATOM 2850 O O . PHE B 1 126 ? 13.508 -18.594 -5.562 1 98 126 PHE B O 1
ATOM 2857 N N . GLN B 1 127 ? 15.453 -18.75 -4.57 1 97.06 127 GLN B N 1
ATOM 2858 C CA . GLN B 1 127 ? 15.383 -20.203 -4.512 1 97.06 127 GLN B CA 1
ATOM 2859 C C . GLN B 1 127 ? 15.461 -20.703 -3.072 1 97.06 127 GLN B C 1
ATOM 2861 O O . GLN B 1 127 ? 16.422 -20.391 -2.357 1 97.06 127 GLN B O 1
ATOM 2866 N N . SER B 1 128 ? 14.43 -21.406 -2.682 1 96.69 128 SER B N 1
ATOM 2867 C CA . SER B 1 128 ? 14.422 -21.969 -1.337 1 96.69 128 SER B CA 1
ATOM 2868 C C . SER B 1 128 ? 15.492 -23.047 -1.186 1 96.69 128 SER B C 1
ATOM 2870 O O . SER B 1 128 ? 15.602 -23.953 -2.023 1 96.69 128 SER B O 1
ATOM 2872 N N . ARG B 1 129 ? 16.234 -23.016 -0.13 1 95.75 129 ARG B N 1
ATOM 2873 C CA . ARG B 1 129 ? 17.219 -24.031 0.183 1 95.75 129 ARG B CA 1
ATOM 2874 C C . ARG B 1 129 ? 16.562 -25.281 0.748 1 95.75 129 ARG B C 1
ATOM 2876 O O . ARG B 1 129 ? 17.156 -26.359 0.773 1 95.75 129 ARG B O 1
ATOM 2883 N N . ASP B 1 130 ? 15.398 -25.141 1.196 1 95.12 130 ASP B N 1
ATOM 2884 C CA . ASP B 1 130 ? 14.695 -26.219 1.872 1 95.12 130 ASP B CA 1
ATOM 2885 C C . ASP B 1 130 ? 14.125 -27.219 0.865 1 95.12 130 ASP B C 1
ATOM 2887 O O . ASP B 1 130 ? 14.18 -28.422 1.088 1 95.12 130 ASP B O 1
ATOM 2891 N N . ASP B 1 131 ? 13.609 -26.781 -0.244 1 92.06 131 ASP B N 1
ATOM 2892 C CA . ASP B 1 131 ? 12.977 -27.734 -1.161 1 92.06 131 ASP B CA 1
ATOM 2893 C C . ASP B 1 131 ? 13.211 -27.328 -2.613 1 92.06 131 ASP B C 1
ATOM 2895 O O . ASP B 1 131 ? 12.688 -27.953 -3.533 1 92.06 131 ASP B O 1
ATOM 2899 N N . GLY B 1 132 ? 13.867 -26.156 -2.826 1 92.69 132 GLY B N 1
ATOM 2900 C CA . GLY B 1 132 ? 14.266 -25.781 -4.176 1 92.69 132 GLY B CA 1
ATOM 2901 C C . GLY B 1 132 ? 13.211 -24.984 -4.91 1 92.69 132 GLY B C 1
ATOM 2902 O O . GLY B 1 132 ? 13.398 -24.625 -6.074 1 92.69 132 GLY B O 1
ATOM 2903 N N . GLU B 1 133 ? 12.117 -24.641 -4.293 1 94.56 133 GLU B N 1
ATOM 2904 C CA . GLU B 1 133 ? 11.062 -23.859 -4.926 1 94.56 133 GLU B CA 1
ATOM 2905 C C . GLU B 1 133 ? 11.586 -22.516 -5.398 1 94.56 133 GLU B C 1
ATOM 2907 O O . GLU B 1 133 ? 12.508 -21.953 -4.797 1 94.56 133 GLU B O 1
ATOM 2912 N N . LEU B 1 134 ? 11.016 -22.016 -6.441 1 96.56 134 LEU B N 1
ATOM 2913 C CA . LEU B 1 134 ? 11.484 -20.797 -7.074 1 96.56 134 LEU B CA 1
ATOM 2914 C C . LEU B 1 134 ? 10.461 -19.672 -6.934 1 96.56 134 LEU B C 1
ATOM 2916 O O . LEU B 1 134 ? 9.266 -19.891 -7.164 1 96.56 134 LEU B O 1
ATOM 2920 N N . PHE B 1 135 ? 10.984 -18.516 -6.566 1 97.69 135 PHE B N 1
ATOM 2921 C CA . PHE B 1 135 ? 10.141 -17.328 -6.418 1 97.69 135 PHE B CA 1
ATOM 2922 C C . PHE B 1 135 ? 10.773 -16.125 -7.102 1 97.69 135 PHE B C 1
ATOM 2924 O O . PHE B 1 135 ? 11.984 -16.094 -7.32 1 97.69 135 PHE B O 1
ATOM 2931 N N . PHE B 1 136 ? 10 -15.18 -7.449 1 97.25 136 PHE B N 1
ATOM 2932 C CA . PHE B 1 136 ? 10.523 -13.875 -7.824 1 97.25 136 PHE B CA 1
ATOM 2933 C C . PHE B 1 136 ? 9.5 -12.781 -7.555 1 97.25 136 PHE B C 1
ATOM 2935 O O . PHE B 1 136 ? 8.305 -13.055 -7.426 1 97.25 136 PHE B O 1
ATOM 2942 N N . LEU B 1 137 ? 9.969 -11.609 -7.344 1 96.88 137 LEU B N 1
ATOM 2943 C CA . LEU B 1 137 ? 9.133 -10.438 -7.117 1 96.88 137 LEU B CA 1
ATOM 2944 C C . LEU B 1 137 ? 8.617 -9.875 -8.438 1 96.88 137 LEU B C 1
ATOM 2946 O O . LEU B 1 137 ? 9.398 -9.461 -9.289 1 96.88 137 LEU B O 1
ATOM 2950 N N . ASP B 1 138 ? 7.348 -9.984 -8.633 1 95.56 138 ASP B N 1
ATOM 2951 C CA . ASP B 1 138 ? 6.715 -9.336 -9.781 1 95.56 138 ASP B CA 1
ATOM 2952 C C . ASP B 1 138 ? 6.422 -7.863 -9.484 1 95.56 138 ASP B C 1
ATOM 2954 O O . ASP B 1 138 ? 5.754 -7.543 -8.5 1 95.56 138 ASP B O 1
ATOM 2958 N N . CYS B 1 139 ? 6.945 -6.984 -10.336 1 94.75 139 CYS B N 1
ATOM 2959 C CA . CYS B 1 139 ? 6.816 -5.547 -10.133 1 94.75 139 CYS B CA 1
ATOM 2960 C C . CYS B 1 139 ? 6.168 -4.879 -11.344 1 94.75 139 CYS B C 1
ATOM 2962 O O . CYS B 1 139 ? 6.496 -5.203 -12.484 1 94.75 139 CYS B O 1
ATOM 2964 N N . PHE B 1 140 ? 5.328 -3.926 -11.102 1 93.81 140 PHE B N 1
ATOM 2965 C CA . PHE B 1 140 ? 4.727 -3.168 -12.195 1 93.81 140 PHE B CA 1
ATOM 2966 C C . PHE B 1 140 ? 4.336 -1.77 -11.734 1 93.81 140 PHE B C 1
ATOM 2968 O O . PHE B 1 140 ? 4.105 -1.545 -10.547 1 93.81 140 PHE B O 1
ATOM 2975 N N . SER B 1 141 ? 4.262 -0.884 -12.648 1 94 141 SER B N 1
ATOM 2976 C CA . SER B 1 141 ? 3.875 0.489 -12.344 1 94 141 SER B CA 1
ATOM 2977 C C . SER B 1 141 ? 2.383 0.589 -12.055 1 94 141 SER B C 1
ATOM 2979 O O . SER B 1 141 ? 1.563 0.019 -12.773 1 94 141 SER B O 1
ATOM 2981 N N . GLU B 1 142 ? 2.037 1.254 -10.984 1 93.19 142 GLU B N 1
ATOM 2982 C CA . GLU B 1 142 ? 0.663 1.495 -10.555 1 93.19 142 GLU B CA 1
ATOM 2983 C C . GLU B 1 142 ? 0.514 2.883 -9.938 1 93.19 142 GLU B C 1
ATOM 2985 O O . GLU B 1 142 ? 1.09 3.168 -8.891 1 93.19 142 GLU B O 1
ATOM 2990 N N . GLY B 1 143 ? -0.26 3.75 -10.602 1 91.5 143 GLY B N 1
ATOM 2991 C CA . GLY B 1 143 ? -0.351 5.102 -10.078 1 91.5 143 GLY B CA 1
ATOM 2992 C C . GLY B 1 143 ? 1.004 5.75 -9.859 1 91.5 143 GLY B C 1
ATOM 2993 O O . GLY B 1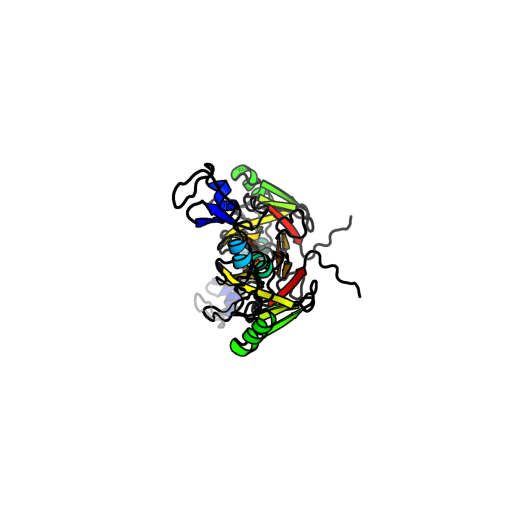 143 ? 1.829 5.797 -10.773 1 91.5 143 GLY B O 1
ATOM 2994 N N . ARG B 1 144 ? 1.168 6.348 -8.641 1 93.5 144 ARG B N 1
ATOM 2995 C CA . ARG B 1 144 ? 2.414 7.023 -8.297 1 93.5 144 ARG B CA 1
ATOM 2996 C C . ARG B 1 144 ? 3.326 6.113 -7.48 1 93.5 144 ARG B C 1
ATOM 2998 O O . ARG B 1 144 ? 3.859 6.52 -6.449 1 93.5 144 ARG B O 1
ATOM 3005 N N . GLY B 1 145 ? 3.412 4.895 -7.961 1 95.44 145 GLY B N 1
ATOM 3006 C CA . GLY B 1 145 ? 4.289 3.982 -7.238 1 95.44 145 GLY B CA 1
ATOM 3007 C C . GLY B 1 145 ? 4.547 2.689 -7.984 1 95.44 145 GLY B C 1
ATOM 3008 O O . GLY B 1 145 ? 4.242 2.58 -9.172 1 95.44 145 GLY B O 1
ATOM 3009 N N . ILE B 1 146 ? 5.207 1.805 -7.289 1 96.06 146 ILE B N 1
ATOM 3010 C CA . ILE B 1 146 ? 5.527 0.486 -7.82 1 96.06 146 ILE B CA 1
ATOM 3011 C C . ILE B 1 146 ? 4.809 -0.589 -7.012 1 96.06 146 ILE B C 1
ATOM 3013 O O . ILE B 1 146 ? 4.918 -0.63 -5.785 1 96.06 146 ILE B O 1
ATOM 3017 N N . ALA B 1 147 ? 4.012 -1.437 -7.742 1 97.25 147 ALA B N 1
ATOM 3018 C CA . ALA B 1 147 ? 3.289 -2.539 -7.113 1 97.25 147 ALA B CA 1
ATOM 3019 C C . ALA B 1 147 ? 4.152 -3.795 -7.051 1 97.25 147 ALA B C 1
ATOM 3021 O O . ALA B 1 147 ? 4.82 -4.148 -8.031 1 97.25 147 ALA B O 1
ATOM 3022 N N . LEU B 1 148 ? 4.176 -4.402 -5.898 1 97.69 148 LEU B N 1
ATOM 3023 C CA . LEU B 1 148 ? 5 -5.586 -5.688 1 97.69 148 LEU B CA 1
ATOM 3024 C C . LEU B 1 148 ? 4.145 -6.785 -5.285 1 97.69 148 LEU B C 1
ATOM 3026 O O . LEU B 1 148 ? 3.254 -6.66 -4.441 1 97.69 148 LEU B O 1
ATOM 3030 N N . SER B 1 149 ? 4.383 -7.902 -5.859 1 97.44 149 SER B N 1
ATOM 3031 C CA . SER B 1 149 ? 3.766 -9.164 -5.484 1 97.44 149 SER B CA 1
ATOM 3032 C C . SER B 1 149 ? 4.711 -10.336 -5.719 1 97.44 149 SER B C 1
ATOM 3034 O O . SER B 1 149 ? 5.684 -10.219 -6.469 1 97.44 149 SER B O 1
ATOM 3036 N N . MET B 1 150 ? 4.48 -11.398 -5.062 1 97.69 150 MET B N 1
ATOM 3037 C CA . MET B 1 150 ? 5.352 -12.562 -5.137 1 97.69 150 MET B CA 1
ATOM 3038 C C . MET B 1 150 ? 4.75 -13.641 -6.039 1 97.69 150 MET B C 1
ATOM 3040 O O . MET B 1 150 ? 3.555 -13.922 -5.961 1 97.69 150 MET B O 1
ATOM 3044 N N . ILE B 1 151 ? 5.586 -14.219 -6.875 1 97.06 151 ILE B N 1
ATOM 3045 C CA . ILE B 1 151 ? 5.18 -15.328 -7.727 1 97.06 151 ILE B CA 1
ATOM 3046 C C . ILE B 1 151 ? 6.031 -16.562 -7.414 1 97.06 151 ILE B C 1
ATOM 3048 O O . ILE B 1 151 ? 7.246 -16.453 -7.234 1 97.06 151 ILE B O 1
ATOM 3052 N N . CYS B 1 152 ? 5.418 -17.609 -7.293 1 96.88 152 CYS B N 1
ATOM 3053 C CA . CYS B 1 152 ? 6.082 -18.906 -7.191 1 96.88 152 CYS B CA 1
ATOM 3054 C C . CYS B 1 152 ? 5.984 -19.672 -8.5 1 96.88 152 CYS B C 1
ATOM 3056 O O . CYS B 1 152 ? 4.887 -19.953 -8.977 1 96.88 152 CYS B O 1
ATOM 3058 N N . ILE B 1 153 ? 7.113 -20 -9.055 1 96.06 153 ILE B N 1
ATOM 3059 C CA . ILE B 1 153 ? 7.137 -20.734 -10.312 1 96.06 153 ILE B CA 1
ATOM 3060 C C . ILE B 1 153 ? 7.094 -22.234 -10.039 1 96.06 153 ILE B C 1
ATOM 3062 O O . ILE B 1 153 ? 8.07 -22.812 -9.539 1 96.06 153 ILE B O 1
ATOM 3066 N N . ARG B 1 154 ? 6.016 -22.844 -10.453 1 92.75 154 ARG B N 1
ATOM 3067 C CA . ARG B 1 154 ? 5.816 -24.25 -10.172 1 92.75 154 ARG B CA 1
ATOM 3068 C C . ARG B 1 154 ? 5.117 -24.953 -11.336 1 92.75 154 ARG B C 1
ATOM 3070 O O . ARG B 1 154 ? 4.289 -24.344 -12.023 1 92.75 154 ARG B O 1
ATOM 3077 N N . PRO B 1 155 ? 5.469 -26.203 -11.43 1 91.06 155 PRO B N 1
ATOM 3078 C CA . PRO B 1 155 ? 4.766 -26.953 -12.477 1 91.06 155 PRO B CA 1
ATOM 3079 C C . PRO B 1 155 ? 3.264 -27.062 -12.211 1 91.06 155 PRO B C 1
ATOM 3081 O O . PRO B 1 155 ? 2.834 -27.047 -11.055 1 91.06 155 PRO B O 1
ATOM 3084 N N . GLU B 1 156 ? 2.512 -27.141 -13.266 1 86.44 156 GLU B N 1
ATOM 3085 C CA . GLU B 1 156 ? 1.055 -27.188 -13.164 1 86.44 156 GLU B CA 1
ATOM 3086 C C . GLU B 1 156 ? 0.589 -28.438 -12.445 1 86.44 156 GLU B C 1
ATOM 3088 O O . GLU B 1 156 ? -0.458 -28.438 -11.789 1 86.44 156 GLU B O 1
ATOM 3093 N N . ASN B 1 157 ? 1.345 -29.422 -12.508 1 86.12 157 ASN B N 1
ATOM 3094 C CA . ASN B 1 157 ? 0.933 -30.688 -11.898 1 86.12 157 ASN B CA 1
ATOM 3095 C C . ASN B 1 157 ? 1.461 -30.812 -10.477 1 86.12 157 ASN B C 1
ATOM 3097 O O . ASN B 1 157 ? 1.279 -31.859 -9.836 1 86.12 157 ASN B O 1
ATOM 3101 N N . ALA B 1 158 ? 2.143 -29.781 -10.031 1 84.56 158 ALA B N 1
ATOM 3102 C CA . ALA B 1 158 ? 2.668 -29.828 -8.672 1 84.56 158 ALA B CA 1
ATOM 3103 C C . ALA B 1 158 ? 1.538 -29.828 -7.645 1 84.56 158 ALA B C 1
ATOM 3105 O O . ALA B 1 158 ? 0.47 -29.266 -7.891 1 84.56 158 ALA B O 1
ATOM 3106 N N . ARG B 1 159 ? 1.841 -30.438 -6.574 1 82.06 159 ARG B N 1
ATOM 3107 C CA . ARG B 1 159 ? 0.881 -30.422 -5.477 1 82.06 159 ARG B CA 1
ATOM 3108 C C . ARG B 1 159 ? 0.569 -29 -5.031 1 82.06 159 ARG B C 1
ATOM 3110 O O . ARG B 1 159 ? 1.441 -28.125 -5.062 1 82.06 159 ARG B O 1
ATOM 3117 N N . GLU B 1 160 ? -0.647 -28.891 -4.625 1 83.38 160 GLU B N 1
ATOM 3118 C CA . GLU B 1 160 ? -1.08 -27.578 -4.156 1 83.38 160 GLU B CA 1
ATOM 3119 C C . GLU B 1 160 ? -0.326 -27.156 -2.896 1 83.38 160 GLU B C 1
ATOM 3121 O O . GLU B 1 160 ? -0.237 -27.938 -1.938 1 83.38 160 GLU B O 1
ATOM 3126 N N . GLN B 1 161 ? 0.419 -26.188 -3.041 1 87.44 161 GLN B N 1
ATOM 3127 C CA . GLN B 1 161 ? 1.155 -25.609 -1.919 1 87.44 161 GLN B CA 1
ATOM 3128 C C . GLN B 1 161 ? 0.909 -24.109 -1.807 1 87.44 161 GLN B C 1
ATOM 3130 O O . GLN B 1 161 ? 0.822 -23.422 -2.82 1 87.44 161 GLN B O 1
ATOM 3135 N N . GLU B 1 162 ? 0.773 -23.75 -0.543 1 91.25 162 GLU B N 1
ATOM 3136 C CA . GLU B 1 162 ? 0.569 -22.328 -0.303 1 91.25 162 GLU B CA 1
ATOM 3137 C C . GLU B 1 162 ? 1.786 -21.703 0.372 1 91.25 162 GLU B C 1
ATOM 3139 O O . GLU B 1 162 ? 2.309 -22.234 1.348 1 91.25 162 GLU B O 1
ATOM 3144 N N . PHE B 1 163 ? 2.152 -20.641 -0.169 1 96.38 163 PHE B N 1
ATOM 3145 C CA . PHE B 1 163 ? 3.271 -19.891 0.381 1 96.38 163 PHE B CA 1
ATOM 3146 C C . PHE B 1 163 ? 2.834 -18.484 0.784 1 96.38 163 PHE B C 1
ATOM 3148 O O . PHE B 1 163 ? 2.324 -17.734 -0.043 1 96.38 163 PHE B O 1
ATOM 3155 N N . VAL B 1 164 ? 3.02 -18.219 2.047 1 96.75 164 VAL B N 1
ATOM 3156 C CA . VAL B 1 164 ? 2.734 -16.875 2.541 1 96.75 164 VAL B CA 1
ATOM 3157 C C . VAL B 1 164 ? 4.016 -16.047 2.543 1 96.75 164 VAL B C 1
ATOM 3159 O O . VAL B 1 164 ? 5.078 -16.531 2.928 1 96.75 164 VAL B O 1
ATOM 3162 N N . TYR B 1 165 ? 3.922 -14.828 2.076 1 97.62 165 TYR B N 1
ATOM 3163 C CA . TYR B 1 165 ? 5.105 -13.977 2.092 1 97.62 165 TYR B CA 1
ATOM 3164 C C . TYR B 1 165 ? 4.812 -12.648 2.771 1 97.62 165 TYR B C 1
ATOM 3166 O O . TYR B 1 165 ? 3.662 -12.211 2.818 1 97.62 165 TYR B O 1
ATOM 3174 N N . GLU B 1 166 ? 5.848 -12.086 3.289 1 97.31 166 GLU B N 1
ATOM 3175 C CA . GLU B 1 166 ? 5.816 -10.75 3.869 1 97.31 166 GLU B CA 1
ATOM 3176 C C . GLU B 1 166 ? 6.812 -9.82 3.176 1 97.31 166 GLU B C 1
ATOM 3178 O O . GLU B 1 166 ? 7.961 -10.203 2.939 1 97.31 166 GLU B O 1
ATOM 3183 N N . LEU B 1 167 ? 6.332 -8.695 2.773 1 98.12 167 LEU B N 1
ATOM 3184 C CA . LEU B 1 167 ? 7.176 -7.637 2.236 1 98.12 167 LEU B CA 1
ATOM 3185 C C . LEU B 1 167 ? 7.195 -6.43 3.172 1 98.12 167 LEU B C 1
ATOM 3187 O O . LEU B 1 167 ? 6.148 -6.008 3.666 1 98.12 167 LEU B O 1
ATOM 3191 N N . LYS B 1 168 ? 8.312 -5.895 3.408 1 97 168 LYS B N 1
ATOM 3192 C CA . LYS B 1 168 ? 8.453 -4.715 4.254 1 97 168 LYS B CA 1
ATOM 3193 C C . LYS B 1 168 ? 9.484 -3.744 3.676 1 97 168 LYS B C 1
ATOM 3195 O O . LYS B 1 168 ? 10.586 -4.148 3.303 1 97 168 LYS B O 1
ATOM 3200 N N . THR B 1 169 ? 9.094 -2.514 3.512 1 96.38 169 THR B N 1
ATOM 3201 C CA . THR B 1 169 ? 10.07 -1.517 3.096 1 96.38 169 THR B CA 1
ATOM 3202 C C . THR B 1 169 ? 11.078 -1.252 4.211 1 96.38 169 THR B C 1
ATOM 3204 O O . THR B 1 169 ? 10.805 -1.53 5.383 1 96.38 169 THR B O 1
ATOM 3207 N N . PRO B 1 170 ? 12.258 -0.807 3.818 1 90 170 PRO B N 1
ATOM 3208 C CA . PRO B 1 170 ? 13.281 -0.561 4.84 1 90 170 PRO B CA 1
ATOM 3209 C C . PRO B 1 170 ? 12.828 0.45 5.891 1 90 170 PRO B C 1
ATOM 3211 O O . PRO B 1 170 ? 12.148 1.425 5.562 1 90 170 PRO B O 1
ATOM 3214 N N . VAL B 1 171 ? 13.102 0.03 7.141 1 83.94 171 VAL B N 1
ATOM 3215 C CA . VAL B 1 171 ? 12.766 0.904 8.258 1 83.94 171 VAL B CA 1
ATOM 3216 C C . VAL B 1 171 ? 13.969 1.783 8.602 1 83.94 171 VAL B C 1
ATOM 3218 O O . VAL B 1 171 ? 15.086 1.287 8.758 1 83.94 171 VAL B O 1
ATOM 3221 N N . GLY B 1 172 ? 14.062 2.975 8.078 1 72.38 172 GLY B N 1
ATOM 3222 C CA . GLY B 1 172 ? 15.164 3.846 8.438 1 72.38 172 GLY B CA 1
ATOM 3223 C C . GLY B 1 172 ? 15.367 3.969 9.938 1 72.38 172 GLY B C 1
ATOM 3224 O O . GLY B 1 172 ? 14.672 3.314 10.719 1 72.38 172 GLY B O 1
ATOM 3225 N N . ASN B 1 173 ? 16.531 4.656 10.266 1 68.12 173 ASN B N 1
ATOM 3226 C CA . ASN B 1 173 ? 16.844 4.945 11.664 1 68.12 173 ASN B CA 1
ATOM 3227 C C . ASN B 1 173 ? 15.883 5.969 12.258 1 68.12 173 ASN B C 1
ATOM 3229 O O . ASN B 1 173 ? 15.594 6.992 11.633 1 68.12 173 ASN B O 1
ATOM 3233 N N . GLY B 1 174 ? 14.836 5.516 13.055 1 67.88 174 GLY B N 1
ATOM 3234 C CA . GLY B 1 174 ? 13.984 6.473 13.742 1 67.88 174 GLY B CA 1
ATOM 3235 C C . GLY B 1 174 ? 12.523 6.078 13.734 1 67.88 174 GLY B C 1
ATOM 3236 O O . GLY B 1 174 ? 12.047 5.445 12.781 1 67.88 174 GLY B O 1
ATOM 3237 N N . ASP B 1 175 ? 11.914 6.352 14.711 1 70.25 175 ASP B N 1
ATOM 3238 C CA . ASP B 1 175 ? 10.508 6.02 14.945 1 70.25 175 ASP B CA 1
ATOM 3239 C C . ASP B 1 175 ? 9.594 6.805 14.016 1 70.25 175 ASP B C 1
ATOM 3241 O O . ASP B 1 175 ? 8.398 6.512 13.922 1 70.25 175 ASP B O 1
ATOM 3245 N N . ARG B 1 176 ? 10.25 7.754 13.102 1 77.88 176 ARG B N 1
ATOM 3246 C CA . ARG B 1 176 ? 9.414 8.648 12.312 1 77.88 176 ARG B CA 1
ATOM 3247 C C . ARG B 1 176 ? 9.383 8.227 10.844 1 77.88 176 ARG B C 1
ATOM 3249 O O . ARG B 1 176 ? 8.523 8.68 10.078 1 77.88 176 ARG B O 1
ATOM 3256 N N . ARG B 1 177 ? 10.234 7.418 10.5 1 86.56 177 ARG B N 1
ATOM 3257 C CA . ARG B 1 177 ? 10.352 7.121 9.078 1 86.56 177 ARG B CA 1
ATOM 3258 C C . ARG B 1 177 ? 9.195 6.25 8.602 1 86.56 177 ARG B C 1
ATOM 3260 O O . ARG B 1 177 ? 8.812 5.293 9.273 1 86.56 177 ARG B O 1
ATOM 3267 N N . PRO B 1 178 ? 8.648 6.668 7.527 1 94.06 178 PRO B N 1
ATOM 3268 C CA . PRO B 1 178 ? 7.523 5.891 7.008 1 94.06 178 PRO B CA 1
ATOM 3269 C C . PRO B 1 178 ? 7.941 4.516 6.488 1 94.06 178 PRO B C 1
ATOM 3271 O O . PRO B 1 178 ? 9.062 4.352 5.992 1 94.06 178 PRO B O 1
ATOM 3274 N N . TRP B 1 179 ? 7.125 3.57 6.68 1 95.19 179 TRP B N 1
ATOM 3275 C CA . TRP B 1 179 ? 7.348 2.244 6.117 1 95.19 179 TRP B CA 1
ATOM 3276 C C . TRP B 1 179 ? 6.023 1.562 5.785 1 95.19 179 TRP B C 1
ATOM 3278 O O . TRP B 1 179 ? 4.969 1.968 6.277 1 95.19 179 TRP B O 1
ATOM 3288 N N . LEU B 1 180 ? 6.105 0.626 4.934 1 97.44 180 LEU B N 1
ATOM 3289 C CA . LEU B 1 180 ? 4.973 -0.17 4.473 1 97.44 180 LEU B CA 1
ATOM 3290 C C . LEU B 1 180 ? 5.242 -1.659 4.668 1 97.44 180 LEU B C 1
ATOM 3292 O O . LEU B 1 180 ? 6.391 -2.102 4.594 1 97.44 180 LEU B O 1
ATOM 3296 N N . GLN B 1 181 ? 4.203 -2.371 4.879 1 97.38 181 GLN B N 1
ATOM 3297 C CA . GLN B 1 181 ? 4.316 -3.816 5.039 1 97.38 181 GLN B CA 1
ATOM 3298 C C . GLN B 1 181 ? 3.086 -4.531 4.484 1 97.38 181 GLN B C 1
ATOM 3300 O O . GLN B 1 181 ? 1.979 -3.992 4.527 1 97.38 181 GLN B O 1
ATOM 3305 N N . MET B 1 182 ? 3.301 -5.727 4.016 1 97.69 182 MET B N 1
ATOM 3306 C CA . MET B 1 182 ? 2.199 -6.527 3.49 1 97.69 182 MET B CA 1
ATOM 3307 C C . MET B 1 182 ? 2.426 -8.008 3.768 1 97.69 182 MET B C 1
ATOM 3309 O O . MET B 1 182 ? 3.564 -8.477 3.758 1 97.69 182 MET B O 1
ATOM 3313 N N . GLN B 1 183 ? 1.42 -8.648 4.012 1 96.38 183 GLN B N 1
ATOM 3314 C CA . GLN B 1 183 ? 1.395 -10.102 3.959 1 96.38 183 GLN B CA 1
ATOM 3315 C C . GLN B 1 183 ? 0.384 -10.602 2.928 1 96.38 183 GLN B C 1
ATOM 3317 O O . GLN B 1 183 ? -0.721 -10.062 2.828 1 96.38 183 GLN B O 1
ATOM 3322 N N . SER B 1 184 ? 0.751 -11.555 2.164 1 95.88 184 SER B N 1
ATOM 3323 C CA . SER B 1 184 ? -0.151 -12.164 1.193 1 95.88 184 SER B CA 1
ATOM 3324 C C . SER B 1 184 ? 0.33 -13.555 0.786 1 95.88 184 SER B C 1
ATOM 3326 O O . SER B 1 184 ? 1.27 -14.086 1.378 1 95.88 184 SER B O 1
ATOM 3328 N N . THR B 1 185 ? -0.385 -14.156 -0.13 1 95.5 185 THR B N 1
ATOM 3329 C CA . THR B 1 185 ? -0.014 -15.469 -0.636 1 95.5 185 THR B CA 1
ATOM 3330 C C . THR B 1 185 ? 0.588 -15.359 -2.033 1 95.5 185 THR B C 1
ATOM 3332 O O . THR B 1 185 ? 0.118 -14.578 -2.859 1 95.5 185 THR B O 1
ATOM 3335 N N . ALA B 1 186 ? 1.627 -16.125 -2.189 1 96.69 186 ALA B N 1
ATOM 3336 C CA . ALA B 1 186 ? 2.27 -16.125 -3.5 1 96.69 186 ALA B CA 1
ATOM 3337 C C . ALA B 1 186 ? 1.384 -16.812 -4.543 1 96.69 186 ALA B C 1
ATOM 3339 O O . ALA B 1 186 ? 0.707 -17.797 -4.242 1 96.69 186 ALA B O 1
ATOM 3340 N N . ARG B 1 187 ? 1.404 -16.297 -5.719 1 95 187 ARG B N 1
ATOM 3341 C CA . ARG B 1 187 ? 0.693 -16.922 -6.832 1 95 187 ARG B CA 1
ATOM 3342 C C . ARG B 1 187 ? 1.515 -18.047 -7.445 1 95 187 ARG B C 1
ATOM 3344 O O . ARG B 1 187 ? 2.664 -17.844 -7.844 1 95 187 ARG B O 1
ATOM 3351 N N . ASN B 1 188 ? 0.941 -19.203 -7.535 1 94.56 188 ASN B N 1
ATOM 3352 C CA . ASN B 1 188 ? 1.592 -20.344 -8.18 1 94.56 188 ASN B CA 1
ATOM 3353 C C . ASN B 1 188 ? 1.319 -20.375 -9.68 1 94.56 188 ASN B C 1
ATOM 3355 O O . ASN B 1 188 ? 0.165 -20.312 -10.109 1 94.56 188 ASN B O 1
ATOM 3359 N N . THR B 1 189 ? 2.344 -20.453 -10.445 1 94.06 189 THR B N 1
ATOM 3360 C CA . THR B 1 189 ? 2.17 -20.547 -11.891 1 94.06 189 THR B CA 1
ATOM 3361 C C . THR B 1 189 ? 3.383 -21.203 -12.547 1 94.06 189 THR B C 1
ATOM 3363 O O . THR B 1 189 ? 4.508 -21.062 -12.055 1 94.06 189 THR B O 1
ATOM 3366 N N . SER B 1 190 ? 3.168 -21.859 -13.602 1 93.62 190 SER B N 1
ATOM 3367 C CA . SER B 1 190 ? 4.27 -22.422 -14.375 1 93.62 190 SER B CA 1
ATOM 3368 C C . SER B 1 190 ? 4.805 -21.422 -15.391 1 93.62 190 SER B C 1
ATOM 3370 O O . SER B 1 190 ? 5.871 -21.625 -15.969 1 93.62 190 SER B O 1
ATOM 3372 N N . LEU B 1 191 ? 4.051 -20.375 -15.648 1 94.12 191 LEU B N 1
ATOM 3373 C CA . LEU B 1 191 ? 4.336 -19.312 -16.609 1 94.12 191 LEU B CA 1
ATOM 3374 C C . LEU B 1 191 ? 4.199 -19.828 -18.047 1 94.12 191 LEU B C 1
ATOM 3376 O O . LEU B 1 191 ? 4.773 -19.25 -18.969 1 94.12 191 LEU B O 1
ATOM 3380 N N . ARG B 1 192 ? 3.469 -20.922 -18.141 1 88.69 192 ARG B N 1
ATOM 3381 C CA . ARG B 1 192 ?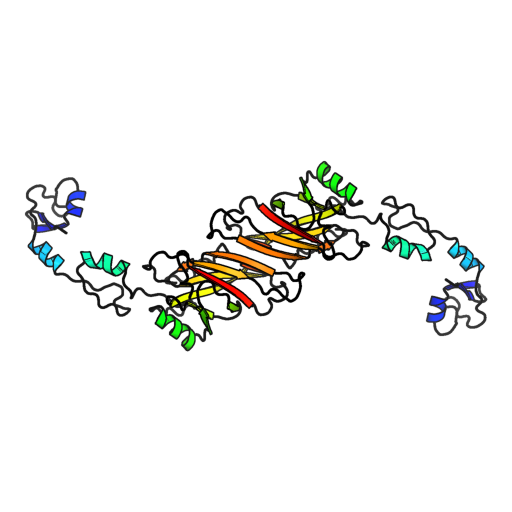 3.209 -21.469 -19.469 1 88.69 192 ARG B CA 1
ATOM 3382 C C . ARG B 1 192 ? 2.551 -20.438 -20.375 1 88.69 192 ARG B C 1
ATOM 3384 O O . ARG B 1 192 ? 2.881 -20.344 -21.562 1 88.69 192 ARG B O 1
ATOM 3391 N N . HIS B 1 193 ? 1.699 -19.688 -19.797 1 88.19 193 HIS B N 1
ATOM 3392 C CA . HIS B 1 193 ? 0.998 -18.656 -20.562 1 88.19 193 HIS B CA 1
ATOM 3393 C C . HIS B 1 193 ? 1.502 -17.266 -20.188 1 88.19 193 HIS B C 1
ATOM 3395 O O . HIS B 1 193 ? 0.792 -16.281 -20.375 1 88.19 193 HIS B O 1
ATOM 3401 N N . GLY B 1 194 ? 2.711 -17.25 -19.641 1 89.31 194 GLY B N 1
ATOM 3402 C CA . GLY B 1 194 ? 3.268 -15.969 -19.234 1 89.31 194 GLY B CA 1
ATOM 3403 C C . GLY B 1 194 ? 2.723 -15.484 -17.891 1 89.31 194 GLY B C 1
ATOM 3404 O O . GLY B 1 194 ? 2.139 -16.266 -17.141 1 89.31 194 GLY B O 1
ATOM 3405 N N . LEU B 1 195 ? 3.012 -14.305 -17.578 1 89.69 195 LEU B N 1
ATOM 3406 C CA . LEU B 1 195 ? 2.627 -13.742 -16.281 1 89.69 195 LEU B CA 1
ATOM 3407 C C . LEU B 1 195 ? 1.137 -13.422 -16.25 1 89.69 195 LEU B C 1
ATOM 3409 O O . LEU B 1 195 ? 0.536 -13.336 -15.18 1 89.69 195 LEU B O 1
ATOM 3413 N N . GLY B 1 196 ? 0.521 -13.273 -17.406 1 88 196 GLY B N 1
ATOM 3414 C CA . GLY B 1 196 ? -0.896 -12.953 -17.453 1 88 196 GLY B CA 1
ATOM 3415 C C . GLY B 1 196 ? -1.22 -11.617 -16.812 1 88 196 GLY B C 1
ATOM 3416 O O . GLY B 1 196 ? -0.436 -10.672 -16.906 1 88 196 GLY B O 1
ATOM 3417 N N . GLU B 1 197 ? -2.443 -11.609 -16.234 1 89.12 197 GLU B N 1
ATOM 3418 C CA . GLU B 1 197 ? -2.893 -10.398 -15.57 1 89.12 197 GLU B CA 1
ATOM 3419 C C . GLU B 1 197 ? -2.113 -10.156 -14.281 1 89.12 197 GLU B C 1
ATOM 3421 O O . GLU B 1 197 ? -1.776 -11.102 -13.562 1 89.12 197 GLU B O 1
ATOM 3426 N N . LYS B 1 198 ? -1.838 -8.898 -14.094 1 90.12 198 LYS B N 1
ATOM 3427 C CA . LYS B 1 198 ? -1.103 -8.531 -12.891 1 90.12 198 LYS B CA 1
ATOM 3428 C C . LYS B 1 198 ? -1.942 -8.773 -11.641 1 90.12 198 LYS B C 1
ATOM 3430 O O . LYS B 1 198 ? -3.174 -8.75 -11.695 1 90.12 198 LYS B O 1
ATOM 3435 N N . GLU B 1 199 ? -1.226 -9.062 -10.609 1 92.31 199 GLU B N 1
ATOM 3436 C CA . GLU B 1 199 ? -1.871 -9.398 -9.344 1 92.31 199 GLU B CA 1
ATOM 3437 C C . GLU B 1 199 ? -2.783 -8.266 -8.875 1 92.31 199 GLU B C 1
ATOM 3439 O O . GLU B 1 199 ? -2.441 -7.09 -9.008 1 92.31 199 GLU B O 1
ATOM 3444 N N . LYS B 1 200 ? -3.891 -8.734 -8.352 1 93.38 200 LYS B N 1
ATOM 3445 C CA . LYS B 1 200 ? -4.875 -7.77 -7.871 1 93.38 200 LYS B CA 1
ATOM 3446 C C . LYS B 1 200 ? -4.578 -7.359 -6.43 1 93.38 200 LYS B C 1
ATOM 3448 O O . LYS B 1 200 ? -5.078 -6.336 -5.953 1 93.38 200 LYS B O 1
ATOM 3453 N N . VAL B 1 201 ? -3.887 -8.188 -5.73 1 95.06 201 VAL B N 1
ATOM 3454 C CA . VAL B 1 201 ? -3.436 -7.891 -4.375 1 95.06 201 VAL B CA 1
ATOM 3455 C C . VAL B 1 201 ? -1.925 -7.676 -4.371 1 95.06 201 VAL B C 1
ATOM 3457 O O . VAL B 1 201 ? -1.164 -8.555 -4.785 1 95.06 201 VAL B O 1
ATOM 3460 N N . PHE B 1 202 ? -1.473 -6.484 -3.973 1 97.62 202 PHE B N 1
ATOM 3461 C CA . PHE B 1 202 ? -0.066 -6.109 -4.062 1 97.62 202 PHE B CA 1
ATOM 3462 C C . PHE B 1 202 ? 0.276 -5.047 -3.023 1 97.62 202 PHE B C 1
ATOM 3464 O O . PHE B 1 202 ? -0.618 -4.441 -2.43 1 97.62 202 PHE B O 1
ATOM 3471 N N . LEU B 1 203 ? 1.475 -4.883 -2.766 1 98 203 LEU B N 1
ATOM 3472 C CA . LEU B 1 203 ? 1.986 -3.762 -1.984 1 98 203 LEU B CA 1
ATOM 3473 C C . LEU B 1 203 ? 2.422 -2.619 -2.895 1 98 203 LEU B C 1
ATOM 3475 O O . LEU B 1 203 ? 3.334 -2.779 -3.707 1 98 203 LEU B O 1
ATOM 3479 N N . LEU B 1 204 ? 1.786 -1.539 -2.83 1 97.75 204 LEU B N 1
ATOM 3480 C CA . LEU B 1 204 ? 2.236 -0.385 -3.6 1 97.75 204 LEU B CA 1
ATOM 3481 C C . LEU B 1 204 ? 3.238 0.443 -2.801 1 97.75 204 LEU B C 1
ATOM 3483 O O . LEU B 1 204 ? 2.936 0.894 -1.694 1 97.75 204 LEU B O 1
ATOM 3487 N N . VAL B 1 205 ? 4.355 0.607 -3.311 1 97.25 205 VAL B N 1
ATOM 3488 C CA . VAL B 1 205 ? 5.371 1.487 -2.736 1 97.25 205 VAL B CA 1
ATOM 3489 C C . VAL B 1 205 ? 5.383 2.818 -3.484 1 97.25 205 VAL B C 1
ATOM 3491 O O . VAL B 1 205 ? 5.809 2.883 -4.641 1 97.25 205 VAL B O 1
ATOM 3494 N N . PRO B 1 206 ? 4.965 3.857 -2.826 1 96.38 206 PRO B N 1
ATOM 3495 C CA . PRO B 1 206 ? 4.988 5.16 -3.496 1 96.38 206 PRO B CA 1
ATOM 3496 C C . PRO B 1 206 ? 6.395 5.582 -3.914 1 96.38 206 PRO B C 1
ATOM 3498 O O . PRO B 1 206 ? 7.359 5.328 -3.189 1 96.38 206 PRO B O 1
ATOM 3501 N N . LYS B 1 207 ? 6.441 6.258 -5.02 1 93.75 207 LYS B N 1
ATOM 3502 C CA . LYS B 1 207 ? 7.73 6.699 -5.547 1 93.75 207 LYS B CA 1
ATOM 3503 C C . LYS B 1 207 ? 8.43 7.648 -4.574 1 93.75 207 LYS B C 1
ATOM 3505 O O . LYS B 1 207 ? 9.656 7.668 -4.492 1 93.75 207 LYS B O 1
ATOM 3510 N N . ASP B 1 208 ? 7.66 8.367 -3.822 1 93.19 208 ASP B N 1
ATOM 3511 C CA . ASP B 1 208 ? 8.195 9.414 -2.953 1 93.19 208 ASP B CA 1
ATOM 3512 C C . ASP B 1 208 ? 8.406 8.891 -1.533 1 93.19 208 ASP B C 1
ATOM 3514 O O . ASP B 1 208 ? 8.695 9.664 -0.619 1 93.19 208 ASP B O 1
ATOM 3518 N N . LEU B 1 209 ? 8.203 7.617 -1.301 1 94.25 209 LEU B N 1
ATOM 3519 C CA . LEU B 1 209 ? 8.484 7.055 0.017 1 94.25 209 LEU B CA 1
ATOM 3520 C C . LEU B 1 209 ? 9.969 7.129 0.335 1 94.25 209 LEU B C 1
ATOM 3522 O O . LEU B 1 209 ? 10.789 6.512 -0.352 1 94.25 209 LEU B O 1
ATOM 3526 N N . PRO B 1 210 ? 10.273 7.816 1.354 1 89.62 210 PRO B N 1
ATOM 3527 C CA . PRO B 1 210 ? 11.695 7.977 1.665 1 89.62 210 PRO B CA 1
ATOM 3528 C C . PRO B 1 210 ? 12.383 6.652 1.977 1 89.62 210 PRO B C 1
ATOM 3530 O O . PRO B 1 210 ? 11.805 5.789 2.639 1 89.62 210 PRO B O 1
ATOM 3533 N N . GLY B 1 211 ? 13.594 6.469 1.464 1 87.12 211 GLY B N 1
ATOM 3534 C CA . GLY B 1 211 ? 14.398 5.305 1.794 1 87.12 211 GLY B CA 1
ATOM 3535 C C . GLY B 1 211 ? 14.18 4.137 0.848 1 87.12 211 GLY B C 1
ATOM 3536 O O . GLY B 1 211 ? 14.734 3.055 1.049 1 87.12 211 GLY B O 1
ATOM 3537 N N . THR B 1 212 ? 13.312 4.348 -0.125 1 89.69 212 THR B N 1
ATOM 3538 C CA . THR B 1 212 ? 13.008 3.242 -1.029 1 89.69 212 THR B CA 1
ATOM 3539 C C . THR B 1 212 ? 13.578 3.51 -2.42 1 89.69 212 THR B C 1
ATOM 3541 O O . THR B 1 212 ? 13.156 2.887 -3.398 1 89.69 212 THR B O 1
ATOM 3544 N N . GLU B 1 213 ? 14.5 4.402 -2.566 1 88.62 213 GLU B N 1
ATOM 3545 C CA . GLU B 1 213 ? 15.062 4.824 -3.846 1 88.62 213 GLU B CA 1
ATOM 3546 C C . GLU B 1 213 ? 15.75 3.662 -4.559 1 88.62 213 GLU B C 1
ATOM 3548 O O . GLU B 1 213 ? 15.758 3.604 -5.793 1 88.62 213 GLU B O 1
ATOM 3553 N N . ASP B 1 214 ? 16.234 2.723 -3.83 1 89.56 214 ASP B N 1
ATOM 3554 C CA . ASP B 1 214 ? 16.938 1.584 -4.418 1 89.56 214 ASP B CA 1
ATOM 3555 C C . ASP B 1 214 ? 15.977 0.407 -4.633 1 89.56 214 ASP B C 1
ATOM 3557 O O . ASP B 1 214 ? 16.391 -0.654 -5.102 1 89.56 214 ASP B O 1
ATOM 3561 N N . GLY B 1 215 ? 14.773 0.636 -4.234 1 93.06 215 GLY B N 1
ATOM 3562 C CA . GLY B 1 215 ? 13.773 -0.399 -4.43 1 93.06 215 GLY B CA 1
ATOM 3563 C C . GLY B 1 215 ? 13.906 -1.552 -3.451 1 93.06 215 GLY B C 1
ATOM 3564 O O . GLY B 1 215 ? 13.289 -2.604 -3.635 1 93.06 215 GLY B O 1
ATOM 3565 N N . ASN B 1 216 ? 14.695 -1.364 -2.43 1 94.31 216 ASN B N 1
ATOM 3566 C CA . ASN B 1 216 ? 14.945 -2.447 -1.486 1 94.31 216 ASN B CA 1
ATOM 3567 C C . ASN B 1 216 ? 13.711 -2.779 -0.663 1 94.31 216 ASN B C 1
ATOM 3569 O O . ASN B 1 216 ? 12.969 -1.88 -0.258 1 94.31 216 ASN B O 1
ATOM 3573 N N . VAL B 1 217 ? 13.516 -4.043 -0.487 1 96.88 217 VAL B N 1
ATOM 3574 C CA . VAL B 1 217 ? 12.43 -4.543 0.345 1 96.88 217 VAL B CA 1
ATOM 3575 C C . VAL B 1 217 ? 12.906 -5.746 1.154 1 96.88 217 VAL B C 1
ATOM 3577 O O . VAL B 1 217 ? 13.781 -6.492 0.711 1 96.88 217 VAL B O 1
ATOM 3580 N N . GLU B 1 218 ? 12.461 -5.824 2.307 1 97.25 218 GLU B N 1
ATOM 3581 C CA . GLU B 1 218 ? 12.672 -7.023 3.109 1 97.25 218 GLU B CA 1
ATOM 3582 C C . GLU B 1 218 ? 11.625 -8.086 2.807 1 97.25 218 GLU B C 1
ATOM 3584 O O . GLU B 1 218 ? 10.43 -7.801 2.791 1 97.25 218 GLU B O 1
ATOM 3589 N N . VAL B 1 219 ? 12.102 -9.305 2.609 1 98.25 219 VAL B N 1
ATOM 3590 C CA . VAL B 1 219 ? 11.219 -10.391 2.172 1 98.25 219 VAL B CA 1
ATOM 3591 C C . VAL B 1 219 ? 11.289 -11.539 3.17 1 98.25 219 VAL B C 1
ATOM 3593 O O . VAL B 1 219 ? 12.359 -11.875 3.678 1 98.25 219 VAL B O 1
ATOM 3596 N N . CYS B 1 220 ? 10.141 -12.094 3.479 1 98.31 220 CYS B N 1
ATOM 3597 C CA . CYS B 1 220 ? 10.031 -13.336 4.234 1 98.31 220 CYS B CA 1
ATOM 3598 C C . CYS B 1 220 ? 8.992 -14.266 3.621 1 98.31 220 CYS B C 1
ATOM 3600 O O . CYS B 1 220 ? 7.844 -13.867 3.422 1 98.31 220 CYS B O 1
ATOM 3602 N N . ILE B 1 221 ? 9.391 -15.461 3.322 1 98 221 ILE B N 1
A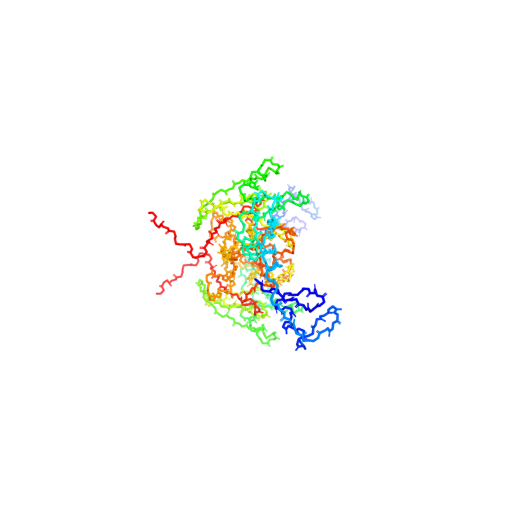TOM 3603 C CA . ILE B 1 221 ? 8.484 -16.438 2.729 1 98 221 ILE B CA 1
ATOM 3604 C C . ILE B 1 221 ? 8.273 -17.594 3.699 1 98 221 ILE B C 1
ATOM 3606 O O . ILE B 1 221 ? 9.234 -18.141 4.25 1 98 221 ILE B O 1
ATOM 3610 N N . ARG B 1 222 ? 7.027 -17.938 3.891 1 96.44 222 ARG B N 1
ATOM 3611 C CA . ARG B 1 222 ? 6.656 -19.031 4.777 1 96.44 222 ARG B CA 1
ATOM 3612 C C . ARG B 1 222 ? 5.879 -20.109 4.023 1 96.44 222 ARG B C 1
ATOM 3614 O O . ARG B 1 222 ? 4.98 -19.797 3.234 1 96.44 222 ARG B O 1
ATOM 3621 N N . LYS B 1 223 ? 6.266 -21.234 4.191 1 94.94 223 LYS B N 1
ATOM 3622 C CA . LYS B 1 223 ? 5.551 -22.375 3.635 1 94.94 223 LYS B CA 1
ATOM 3623 C C . LYS B 1 223 ? 4.559 -22.953 4.641 1 94.94 223 LYS B C 1
ATOM 3625 O O . LYS B 1 223 ? 4.945 -23.359 5.734 1 94.94 223 LYS B O 1
ATOM 3630 N N . LEU B 1 224 ? 3.314 -22.828 4.301 1 88.38 224 LEU B N 1
ATOM 3631 C CA . LEU B 1 224 ? 2.309 -23.312 5.238 1 88.38 224 LEU B CA 1
ATOM 3632 C C . LEU B 1 224 ? 2.406 -24.812 5.41 1 88.38 224 LEU B C 1
ATOM 3634 O O . LEU B 1 224 ? 2.479 -25.562 4.426 1 88.38 224 LEU B O 1
ATOM 3638 N N . GLY B 1 225 ? 2.432 -25.297 6.652 1 79.31 225 GLY B N 1
ATOM 3639 C CA . GLY B 1 225 ? 2.588 -26.703 6.961 1 79.31 225 GLY B CA 1
ATOM 3640 C C . GLY B 1 225 ? 4.031 -27.109 7.18 1 79.31 225 GLY B C 1
ATOM 3641 O O . GLY B 1 225 ? 4.316 -28.266 7.48 1 79.31 225 GLY B O 1
ATOM 3642 N N . HIS B 1 226 ? 4.934 -26.141 6.883 1 69.56 226 HIS B N 1
ATOM 3643 C CA . HIS B 1 226 ? 6.352 -26.422 7.082 1 69.56 226 HIS B CA 1
ATOM 3644 C C . HIS B 1 226 ? 6.738 -26.297 8.555 1 69.56 226 HIS B C 1
ATOM 3646 O O . HIS B 1 226 ? 6.41 -25.297 9.203 1 69.56 226 HIS B O 1
ATOM 3652 N N . GLN B 1 227 ? 6.957 -27.359 9.352 1 58.28 227 GLN B N 1
ATOM 3653 C CA . GLN B 1 227 ? 7.527 -27.328 10.695 1 58.28 227 GLN B CA 1
ATOM 3654 C C . GLN B 1 227 ? 9.047 -27.234 10.648 1 58.28 227 GLN B C 1
ATOM 3656 O O . GLN B 1 227 ? 9.703 -28 9.93 1 58.28 227 GLN B O 1
ATOM 3661 N N . ARG B 1 228 ? 9.656 -25.969 10.867 1 54.59 228 ARG B N 1
ATOM 3662 C CA . ARG B 1 228 ? 11.109 -25.875 10.969 1 54.59 228 ARG B CA 1
ATOM 3663 C C . ARG B 1 228 ? 11.648 -26.875 11.992 1 54.59 228 ARG B C 1
ATOM 3665 O O . ARG B 1 228 ? 11.102 -27.016 13.086 1 54.59 228 ARG B O 1
ATOM 3672 N N . ASP B 1 229 ? 12.242 -27.812 11.609 1 43.16 229 ASP B N 1
ATOM 3673 C CA . ASP B 1 229 ? 12.992 -28.578 12.594 1 43.16 229 ASP B CA 1
ATOM 3674 C C . ASP B 1 229 ? 13.938 -27.672 13.391 1 43.16 229 ASP B C 1
ATOM 3676 O O . ASP B 1 229 ? 14.664 -26.859 12.812 1 43.16 229 ASP B O 1
ATOM 3680 N N . SER B 1 230 ? 13.359 -27.062 14.539 1 38.06 230 SER B N 1
ATOM 3681 C CA . SER B 1 230 ? 14.297 -26.562 15.531 1 38.06 230 SER B CA 1
ATOM 3682 C C . SER B 1 230 ? 15.594 -27.359 15.523 1 38.06 230 SER B C 1
ATOM 3684 O O . SER B 1 230 ? 15.586 -28.562 15.828 1 38.06 230 SER B O 1
ATOM 3686 N N . VAL B 1 231 ? 16.516 -26.891 14.719 1 32.19 231 VAL B N 1
ATOM 3687 C CA . VAL B 1 231 ? 17.797 -27.406 15.203 1 32.19 231 VAL B CA 1
ATOM 3688 C C . VAL B 1 231 ? 18.125 -26.797 16.562 1 32.19 231 VAL B C 1
ATOM 3690 O O . VAL B 1 231 ? 18.062 -25.578 16.719 1 32.19 231 VAL B O 1
#

Secondary structure (DSSP, 8-state):
--EEE-TT--EEEHHHHHHTSS---TTT---S--EE-HHHHHHHHH-EEE-GGGGGT---EEEHHHHHHHHHT-TT--EE--STTT--EE-HHHHHHHHHHTS--EEEEE-TT-EEEEETTS-EEEEETTT--EEEEEEEEETTEEEEEEEEE--TTS----EEEEEE----SSTTS-EEEEEEEPEEE--TT-S-SPPSS-EEEETT-TT-TT-EEEEEEEETT------/--EEE-TT--EEEHHHHHHTSS---TTT---S--EE-HHHHHHHHH-EEE-GGGGGT---EEEHHHHHHHHHT-TT--EE--STTT--EE-HHHHHHHHHHTS--EEEEE-TT-EEEEETTS-EEEEETTT--EEEEEEEEETTEEEEEEEEE--TTS----EEEEEE----SSTTS-EEEEEEEPEEE--TT-S-SPPSS-EEEETT-TT-TT-EEEEEEEETT------